Protein AF-A0A356KH97-F1 (afdb_monomer_lite)

Sequence (416 aa):
MRRLSGAAGLACAGLIVLTWSGQTKVGAEEAETPGRYVGQSECAKCHEQGMAGRGKDQLPGLKESATWAKDDQHNFAYKRLDDEDPPEDKPRWASEVTSEEIFDALEGAEADMASESIRCLSCHGVVVHDFGTPKWFKKGDNRVVFANEKHQQGYEASEGVSCDGCHGPASGWLKAHEKEEWTTQQWLARGGAKDPAKASQKLYEDLGLYYSKDLVLWAEQCVRCHLRIDSGLLAAAHPDLEAFELWDQNTRVPPHWRDYSKAADKPELPAGGALHPARVWLVGQSTALQASLEEVDKRAKAEAEDYIESAVERAVAHWTVLRHGLKLVAPEAHGKLEKAMAALGEAEDMKGKGKAAAAGAAALPRSLHYALVGAKLDAAGVKKILAALEGDAEAKKKGQRARLRELSLVALKRVK

Structure (mmCIF, N/CA/C/O backbone):
data_AF-A0A356KH97-F1
#
_entry.id   AF-A0A356KH97-F1
#
loop_
_atom_site.group_PDB
_atom_site.id
_atom_site.type_symbol
_atom_site.label_atom_id
_atom_site.label_alt_id
_atom_site.label_comp_id
_atom_site.label_asym_id
_atom_site.label_entity_id
_atom_site.label_seq_id
_atom_site.pdbx_PDB_ins_code
_atom_site.Cartn_x
_atom_site.Cartn_y
_atom_site.Cartn_z
_atom_site.occupancy
_atom_site.B_iso_or_equiv
_atom_site.auth_seq_id
_atom_site.auth_comp_id
_atom_site.auth_asym_id
_atom_site.auth_atom_id
_atom_site.pdbx_PDB_model_num
ATOM 1 N N . MET A 1 1 ? -69.370 -59.266 -33.807 1.00 43.47 1 MET A N 1
ATOM 2 C CA . MET A 1 1 ? -68.071 -59.884 -33.447 1.00 43.47 1 MET A CA 1
ATOM 3 C C . MET A 1 1 ? -66.944 -59.015 -33.987 1.00 43.47 1 MET A C 1
ATOM 5 O O . MET A 1 1 ? -66.977 -58.757 -35.182 1.00 43.47 1 MET A O 1
ATOM 9 N N . ARG A 1 2 ? -66.013 -58.583 -33.117 1.00 31.16 2 ARG A N 1
ATOM 10 C CA . ARG A 1 2 ? -64.686 -57.931 -33.331 1.00 31.16 2 ARG A CA 1
ATOM 11 C C . ARG A 1 2 ? -64.510 -56.867 -32.234 1.00 31.16 2 ARG A C 1
ATOM 13 O O . ARG A 1 2 ? -65.120 -55.813 -32.304 1.00 31.16 2 ARG A O 1
ATOM 20 N N . ARG A 1 3 ? -64.082 -57.298 -31.042 1.00 30.25 3 ARG A N 1
ATOM 21 C CA . ARG A 1 3 ? -62.712 -57.183 -30.489 1.00 30.25 3 ARG A CA 1
ATOM 22 C C . ARG A 1 3 ? -62.211 -55.733 -30.433 1.00 30.25 3 ARG A C 1
ATOM 24 O O . ARG A 1 3 ? -61.725 -55.200 -31.420 1.00 30.25 3 ARG A O 1
ATOM 31 N N . LEU A 1 4 ? -62.348 -55.172 -29.231 1.00 31.12 4 LEU A N 1
ATOM 32 C CA . LEU A 1 4 ? -61.638 -54.010 -28.707 1.00 31.12 4 LEU A CA 1
ATOM 33 C C . LEU A 1 4 ? -60.147 -54.352 -28.566 1.00 31.12 4 LEU A C 1
ATOM 35 O O . LEU A 1 4 ? -59.810 -55.389 -27.993 1.00 31.12 4 LEU A O 1
ATOM 39 N N . SER A 1 5 ? -59.281 -53.468 -29.050 1.00 33.94 5 SER A N 1
ATOM 40 C CA . SER A 1 5 ? -57.846 -53.456 -28.763 1.00 33.94 5 SER A CA 1
ATOM 41 C C . SER A 1 5 ? -57.545 -52.166 -28.011 1.00 33.94 5 SER A C 1
ATOM 43 O O . SER A 1 5 ? -57.746 -51.078 -28.544 1.00 33.94 5 SER A O 1
ATOM 45 N N . GLY A 1 6 ? -57.133 -52.303 -26.751 1.00 29.44 6 GLY A N 1
ATOM 46 C CA . GLY A 1 6 ? -56.666 -51.202 -25.920 1.00 29.44 6 GLY A CA 1
ATOM 47 C C . GLY A 1 6 ? -55.189 -50.901 -26.163 1.00 29.44 6 GLY A C 1
ATOM 48 O O . GLY A 1 6 ? -54.404 -51.800 -26.456 1.00 29.44 6 GLY A O 1
ATOM 49 N N . ALA A 1 7 ? -54.821 -49.637 -25.983 1.00 31.77 7 ALA A N 1
ATOM 50 C CA . ALA A 1 7 ? -53.459 -49.214 -25.700 1.00 31.77 7 ALA A CA 1
ATOM 51 C C . ALA A 1 7 ? -53.542 -48.115 -24.634 1.00 31.77 7 ALA A C 1
ATOM 53 O O . ALA A 1 7 ? -54.087 -47.039 -24.872 1.00 31.77 7 ALA A O 1
ATOM 54 N N . ALA A 1 8 ? -53.075 -48.447 -23.432 1.00 32.34 8 ALA A N 1
ATOM 55 C CA . ALA A 1 8 ? -52.932 -47.533 -22.313 1.00 32.34 8 ALA A CA 1
ATOM 56 C C . ALA A 1 8 ? -51.673 -46.680 -22.526 1.00 32.34 8 ALA A C 1
ATOM 58 O O . ALA A 1 8 ? -50.586 -47.219 -22.729 1.00 32.34 8 ALA A O 1
ATOM 59 N N . GLY A 1 9 ? -51.825 -45.356 -22.487 1.00 29.75 9 GLY A N 1
ATOM 60 C CA . GLY A 1 9 ? -50.706 -44.420 -22.462 1.00 29.75 9 GLY A CA 1
ATOM 61 C C . GLY A 1 9 ? -50.118 -44.338 -21.056 1.00 29.75 9 GLY A C 1
ATOM 62 O O . GLY A 1 9 ? -50.782 -43.867 -20.135 1.00 29.75 9 GLY A O 1
ATOM 63 N N . LEU A 1 10 ? -48.875 -44.794 -20.895 1.00 31.77 10 LEU A N 1
ATOM 64 C CA . LEU A 1 10 ? -48.035 -44.466 -19.746 1.00 31.77 10 LEU A CA 1
ATOM 65 C C . LEU A 1 10 ? -47.507 -43.037 -19.921 1.00 31.77 10 LEU A C 1
ATOM 67 O O . LEU A 1 10 ? -46.729 -42.764 -20.832 1.00 31.77 10 LEU A O 1
ATOM 71 N N . ALA A 1 11 ? -47.923 -42.131 -19.039 1.00 32.22 11 ALA A N 1
ATOM 72 C CA . ALA A 1 11 ? -47.289 -40.831 -18.872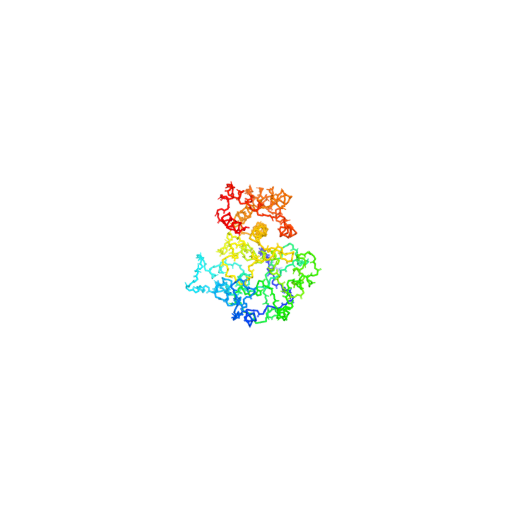 1.00 32.22 11 ALA A CA 1
ATOM 73 C C . ALA A 1 11 ? -46.028 -41.010 -18.011 1.00 32.22 11 ALA A C 1
ATOM 75 O O . ALA A 1 11 ? -46.118 -41.283 -16.814 1.00 32.22 11 ALA A O 1
ATOM 76 N N . CYS A 1 12 ? -44.847 -40.886 -18.620 1.00 29.70 12 CYS A N 1
ATOM 77 C CA . CYS A 1 12 ? -43.589 -40.781 -17.888 1.00 29.70 12 CYS A CA 1
ATOM 78 C C . CYS A 1 12 ? -43.540 -39.430 -17.163 1.00 29.70 12 CYS A C 1
ATOM 80 O O . CYS A 1 12 ? -43.516 -38.376 -17.796 1.00 29.70 12 CYS A O 1
ATOM 82 N N . ALA A 1 13 ? -43.513 -39.473 -15.832 1.00 31.39 13 ALA A N 1
ATOM 83 C CA . ALA A 1 13 ? -43.163 -38.334 -15.000 1.00 31.39 13 ALA A CA 1
ATOM 84 C C . ALA A 1 13 ? -41.694 -37.964 -15.260 1.00 31.39 13 ALA A C 1
ATOM 86 O O . ALA A 1 13 ? -40.785 -38.728 -14.933 1.00 31.39 13 ALA A O 1
ATOM 87 N N . GLY A 1 14 ? -41.465 -36.810 -15.885 1.00 28.14 14 GLY A N 1
ATOM 88 C CA . GLY A 1 14 ? -40.135 -36.228 -16.012 1.00 28.14 14 GLY A CA 1
ATOM 89 C C . GLY A 1 14 ? -39.673 -35.699 -14.658 1.00 28.14 14 GLY A C 1
ATOM 90 O O . GLY A 1 14 ? -40.268 -34.766 -14.123 1.00 28.14 14 GLY A O 1
ATOM 91 N N . LEU A 1 15 ? -38.613 -36.295 -14.109 1.00 29.12 15 LEU A N 1
ATOM 92 C CA . LEU A 1 15 ? -37.816 -35.688 -13.049 1.00 29.12 15 LEU A CA 1
ATOM 93 C C . LEU A 1 15 ? -37.225 -34.378 -13.585 1.00 29.12 15 LEU A C 1
ATOM 95 O O . LEU A 1 15 ? -36.334 -34.389 -14.432 1.00 29.12 15 LEU A O 1
ATOM 99 N N . ILE A 1 16 ? -37.725 -33.248 -13.090 1.00 29.83 16 ILE A N 1
ATOM 100 C CA . ILE A 1 16 ? -37.064 -31.954 -13.250 1.00 29.83 16 ILE A CA 1
ATOM 101 C C . ILE A 1 16 ? -35.887 -31.957 -12.275 1.00 29.83 16 ILE A C 1
ATOM 103 O O . ILE A 1 16 ? -36.055 -31.732 -11.078 1.00 29.83 16 ILE A O 1
ATOM 107 N N . VAL A 1 17 ? -34.693 -32.246 -12.787 1.00 28.78 17 VAL A N 1
ATOM 108 C CA . VAL A 1 17 ? -33.447 -31.933 -12.088 1.00 28.78 17 VAL A CA 1
ATOM 109 C C . VAL A 1 17 ? -33.291 -30.416 -12.159 1.00 28.78 17 VAL A C 1
ATOM 111 O O . VAL A 1 17 ? -32.899 -29.864 -13.183 1.00 28.78 17 VAL A O 1
ATOM 114 N N . LEU A 1 18 ? -33.669 -29.730 -11.083 1.00 27.50 18 LEU A N 1
ATOM 115 C CA . LEU A 1 18 ? -33.314 -28.332 -10.855 1.00 27.50 18 LEU A CA 1
ATOM 116 C C . LEU A 1 18 ? -31.803 -28.275 -10.605 1.00 27.50 18 LEU A C 1
ATOM 118 O O . LEU A 1 18 ? -31.346 -28.375 -9.470 1.00 27.50 18 LEU A O 1
ATOM 122 N N . THR A 1 19 ? -31.015 -28.152 -11.672 1.00 26.88 19 THR A N 1
ATOM 123 C CA . THR A 1 19 ? -29.607 -27.771 -11.557 1.00 26.88 19 THR A CA 1
ATOM 124 C C . THR A 1 19 ? -29.552 -26.310 -11.129 1.00 26.88 19 THR A C 1
ATOM 126 O O . THR A 1 19 ? -29.811 -25.401 -11.919 1.00 26.88 19 THR A O 1
ATOM 129 N N . TRP A 1 20 ? -29.259 -26.092 -9.852 1.00 28.86 20 TRP A N 1
ATOM 130 C CA . TRP A 1 20 ? -28.983 -24.783 -9.279 1.00 28.86 20 TRP A CA 1
ATOM 131 C C . TRP A 1 20 ? -27.583 -24.342 -9.730 1.00 28.86 20 TRP A C 1
ATOM 133 O O . TRP A 1 20 ? -26.592 -24.573 -9.051 1.00 28.86 20 TRP A O 1
ATOM 143 N N . SER A 1 21 ? -27.478 -23.763 -10.927 1.00 29.78 21 SER A N 1
ATOM 144 C CA . SER A 1 21 ? -26.236 -23.159 -11.426 1.00 29.78 21 SER A CA 1
ATOM 145 C C . SER A 1 21 ? -26.161 -21.700 -10.968 1.00 29.78 21 SER A C 1
ATOM 147 O O . SER A 1 21 ? -26.374 -20.773 -11.750 1.00 29.78 21 SER A O 1
ATOM 149 N N . GLY A 1 22 ? -25.938 -21.507 -9.669 1.00 27.22 22 GLY A N 1
ATOM 150 C CA . GLY A 1 22 ? -25.768 -20.201 -9.029 1.00 27.22 22 GLY A CA 1
ATOM 151 C C . GLY A 1 22 ? -24.324 -19.696 -8.991 1.00 27.22 22 GLY A C 1
ATOM 152 O O . GLY A 1 22 ? -24.037 -18.796 -8.213 1.00 27.22 22 GLY A O 1
ATOM 153 N N . GLN A 1 23 ? -23.407 -20.249 -9.790 1.00 29.50 23 GLN A N 1
ATOM 154 C CA . GLN A 1 23 ? -22.040 -19.736 -9.891 1.00 29.50 23 GLN A CA 1
ATOM 155 C C . GLN A 1 23 ? -21.985 -18.600 -10.916 1.00 29.50 23 GLN A C 1
ATOM 157 O O . GLN A 1 23 ? -22.213 -18.794 -12.113 1.00 29.50 23 GLN A O 1
ATOM 162 N N . THR A 1 24 ? -21.667 -17.392 -10.452 1.00 28.78 24 THR A N 1
ATOM 163 C CA . THR A 1 24 ? -21.213 -16.311 -11.325 1.00 28.78 24 THR A CA 1
ATOM 164 C C . THR A 1 24 ? -19.923 -16.763 -11.998 1.00 28.78 24 THR A C 1
ATOM 166 O O . THR A 1 24 ? -18.876 -16.794 -11.356 1.00 28.78 24 THR A O 1
ATOM 169 N N . LYS A 1 25 ? -19.993 -17.120 -13.285 1.00 29.34 25 LYS A N 1
ATOM 170 C CA . LYS A 1 25 ? -18.803 -17.225 -14.133 1.00 29.34 25 LYS A CA 1
ATOM 171 C C . LYS A 1 25 ? -18.040 -15.911 -14.010 1.00 29.34 25 LYS A C 1
ATOM 173 O O . LYS A 1 25 ? -18.570 -14.864 -14.388 1.00 29.34 25 LYS A O 1
ATOM 178 N N . VAL A 1 26 ? -16.825 -15.960 -13.476 1.00 34.84 26 VAL A N 1
ATOM 179 C CA . VAL A 1 26 ? -15.879 -14.852 -13.592 1.00 34.84 26 VAL A CA 1
ATOM 180 C C . VAL A 1 26 ? -15.454 -14.849 -15.056 1.00 34.84 26 VAL A C 1
ATOM 182 O O . VAL A 1 26 ? -14.540 -15.556 -15.453 1.00 34.84 26 VAL A O 1
ATOM 185 N N . GLY A 1 27 ? -16.213 -14.158 -15.906 1.00 31.19 27 GLY A N 1
ATOM 186 C CA . GLY A 1 27 ? -15.829 -13.989 -17.300 1.00 31.19 27 GLY A CA 1
ATOM 187 C C . GLY A 1 27 ? -14.556 -13.155 -17.350 1.00 31.19 27 GLY A C 1
ATOM 188 O O . GLY A 1 27 ? -14.579 -11.998 -16.936 1.00 31.19 27 GLY A O 1
ATOM 189 N N . ALA A 1 28 ? -13.463 -13.734 -17.844 1.00 37.97 28 ALA A N 1
ATOM 190 C CA . ALA A 1 28 ? -12.251 -13.007 -18.195 1.00 37.97 28 ALA A CA 1
ATOM 191 C C . ALA A 1 28 ? -12.544 -12.080 -19.392 1.00 37.97 28 ALA A C 1
ATOM 193 O O . ALA A 1 28 ? -12.312 -12.427 -20.546 1.00 37.97 28 ALA A O 1
ATOM 194 N N . GLU A 1 29 ? -13.144 -10.918 -19.138 1.00 40.47 29 GLU A N 1
ATOM 195 C CA . GLU A 1 29 ? -13.250 -9.850 -20.133 1.00 40.47 29 GLU A CA 1
ATOM 196 C C . GLU A 1 29 ? -11.898 -9.110 -20.183 1.00 40.47 29 GLU A C 1
ATOM 198 O O . GLU A 1 29 ? -11.382 -8.705 -19.139 1.00 40.47 29 GLU A O 1
ATOM 203 N N . GLU A 1 30 ? -11.298 -8.980 -21.376 1.00 46.91 30 GLU A N 1
ATOM 204 C CA . GLU A 1 30 ? -9.981 -8.351 -21.592 1.00 46.91 30 GLU A CA 1
ATOM 205 C C . GLU A 1 30 ? -9.977 -6.911 -21.021 1.00 46.91 30 GLU A C 1
ATOM 207 O O . GLU A 1 30 ? -10.736 -6.065 -21.491 1.00 46.91 30 GLU A O 1
ATOM 212 N N . ALA A 1 31 ? -9.143 -6.599 -20.018 1.00 49.16 31 ALA A N 1
ATOM 213 C CA . ALA A 1 31 ? -8.906 -5.201 -19.631 1.00 49.16 31 ALA A CA 1
ATOM 214 C C . ALA A 1 31 ? -7.985 -4.528 -20.651 1.00 49.16 31 ALA A C 1
ATOM 216 O O . ALA A 1 31 ? -6.974 -5.098 -21.063 1.00 49.16 31 ALA A O 1
ATOM 217 N N . GLU A 1 32 ? -8.329 -3.300 -21.029 1.00 58.59 32 GLU A N 1
ATOM 218 C CA . GLU A 1 32 ? -7.488 -2.441 -21.858 1.00 58.59 32 GLU A CA 1
ATOM 219 C C . GLU A 1 32 ? -6.515 -1.670 -20.958 1.00 58.59 32 GLU A C 1
ATOM 221 O O . GLU A 1 32 ? -6.939 -0.846 -20.146 1.00 58.59 32 GLU A O 1
ATOM 226 N N . THR A 1 33 ? -5.208 -1.904 -21.103 1.00 66.56 33 THR A N 1
ATOM 227 C CA . THR A 1 33 ? -4.189 -1.044 -20.483 1.00 66.56 33 THR A CA 1
ATOM 228 C C . THR A 1 33 ? -3.664 0.001 -21.465 1.00 66.56 33 THR A C 1
ATOM 230 O O . THR A 1 33 ? -3.476 -0.308 -22.643 1.00 66.56 33 THR A O 1
ATOM 233 N N . PRO A 1 34 ? -3.313 1.220 -21.005 1.00 75.06 34 PRO A N 1
ATOM 234 C CA . PRO A 1 34 ? -2.728 2.258 -21.867 1.00 75.06 34 PRO A CA 1
ATOM 235 C C . PRO A 1 34 ? -1.355 1.908 -22.472 1.00 75.06 34 PRO A C 1
ATOM 237 O O . PRO A 1 34 ? -0.847 2.624 -23.335 1.00 75.06 34 PRO A O 1
ATOM 240 N N . GLY A 1 35 ? -0.736 0.812 -22.028 1.00 79.31 35 GLY A N 1
ATOM 241 C CA . GLY A 1 35 ? 0.545 0.319 -22.521 1.00 79.31 35 GLY A CA 1
ATOM 242 C C . GLY A 1 35 ? 0.714 -1.183 -22.303 1.00 79.31 35 GLY A C 1
ATOM 243 O O . GLY A 1 35 ? -0.188 -1.863 -21.819 1.00 79.31 35 GLY A O 1
ATOM 244 N N . ARG A 1 36 ? 1.898 -1.686 -22.644 1.00 83.31 36 ARG A N 1
ATOM 245 C CA . ARG A 1 36 ? 2.339 -3.069 -22.461 1.00 83.31 36 ARG A CA 1
ATOM 246 C C . ARG A 1 36 ? 3.349 -3.180 -21.330 1.00 83.31 36 ARG A C 1
ATOM 248 O O . ARG A 1 36 ? 4.149 -2.269 -21.107 1.00 83.31 36 ARG A O 1
ATOM 255 N N . TYR A 1 37 ? 3.318 -4.330 -20.681 1.00 84.25 37 TYR A N 1
ATOM 256 C CA . TYR A 1 37 ? 4.295 -4.770 -19.702 1.00 84.25 37 TYR A CA 1
ATOM 257 C C . TYR A 1 37 ? 5.501 -5.331 -20.449 1.00 84.25 37 TYR A C 1
ATOM 259 O O . TYR A 1 37 ? 5.357 -6.218 -21.293 1.00 84.25 37 TYR A O 1
ATOM 267 N N . VAL A 1 38 ? 6.671 -4.764 -20.189 1.00 85.50 38 VAL A N 1
ATOM 268 C CA . VAL A 1 38 ? 7.915 -5.056 -20.909 1.00 85.50 38 VAL A CA 1
ATOM 269 C C . VAL A 1 38 ? 8.847 -5.981 -20.126 1.00 85.50 38 VAL A C 1
ATOM 271 O O . VAL A 1 38 ? 9.800 -6.509 -20.690 1.00 85.50 38 VAL A O 1
ATOM 274 N N . GLY A 1 39 ? 8.561 -6.182 -18.837 1.00 84.62 39 GLY A N 1
ATOM 275 C CA . GLY A 1 39 ? 9.319 -7.077 -17.970 1.00 84.62 39 GLY A CA 1
ATOM 276 C C . GLY A 1 39 ? 10.607 -6.467 -17.415 1.00 84.62 39 GLY A C 1
ATOM 277 O O . GLY A 1 39 ? 11.038 -5.365 -17.766 1.00 84.62 39 GLY A O 1
ATOM 278 N N . GLN A 1 40 ? 11.235 -7.214 -16.512 1.00 87.44 40 GLN A N 1
ATOM 279 C CA . GLN A 1 40 ? 12.421 -6.791 -15.773 1.00 87.44 40 GLN A CA 1
ATOM 280 C C . GLN A 1 40 ? 13.623 -6.531 -16.684 1.00 87.44 40 GLN A C 1
ATOM 282 O O . GLN A 1 40 ? 14.435 -5.637 -16.418 1.00 87.44 40 GLN A O 1
ATOM 287 N N . SER A 1 41 ? 13.764 -7.336 -17.738 1.00 88.81 41 SER A N 1
ATOM 288 C CA . SER A 1 41 ? 14.929 -7.318 -18.624 1.00 88.81 41 SER A CA 1
ATOM 289 C C . SER A 1 41 ? 15.158 -5.951 -19.281 1.00 88.81 41 SER A C 1
ATOM 291 O O . SER A 1 41 ? 16.299 -5.494 -19.379 1.00 88.81 41 SER A O 1
ATOM 293 N N . GLU A 1 42 ? 14.091 -5.240 -19.652 1.00 90.06 42 GLU A N 1
ATOM 294 C CA . GLU A 1 42 ? 14.180 -3.890 -20.215 1.00 90.06 42 GLU A CA 1
ATOM 295 C C . GLU A 1 42 ? 14.646 -2.864 -19.176 1.00 90.06 42 GLU A C 1
ATOM 297 O O . GLU A 1 42 ? 15.486 -2.014 -19.476 1.00 90.06 42 GLU A O 1
ATOM 302 N N . CYS A 1 43 ? 14.178 -2.972 -17.930 1.00 90.12 43 CYS A N 1
ATOM 303 C CA . CYS A 1 43 ? 14.626 -2.109 -16.839 1.00 90.12 43 CYS A CA 1
ATOM 304 C C . CYS A 1 43 ? 16.107 -2.356 -16.504 1.00 90.12 43 CYS A C 1
ATOM 306 O O . CYS A 1 43 ? 16.866 -1.410 -16.264 1.00 90.12 43 CYS A O 1
ATOM 308 N N . ALA A 1 44 ? 16.540 -3.622 -16.519 1.00 90.75 44 ALA A N 1
ATOM 309 C CA . ALA A 1 44 ? 17.905 -4.036 -16.197 1.00 90.75 44 ALA A CA 1
ATOM 310 C C . ALA A 1 44 ? 18.960 -3.388 -17.108 1.00 90.75 44 ALA A C 1
ATOM 312 O O . ALA A 1 44 ? 20.027 -3.017 -16.616 1.00 90.75 44 ALA A O 1
ATOM 313 N N . LYS A 1 45 ? 18.631 -3.121 -18.383 1.00 90.25 45 LYS A N 1
ATOM 314 C CA . LYS A 1 45 ? 19.526 -2.444 -19.346 1.00 90.25 45 LYS A CA 1
ATOM 315 C C . LYS A 1 45 ? 20.125 -1.142 -18.811 1.00 90.25 45 LYS A C 1
ATOM 317 O O . LYS A 1 45 ? 21.255 -0.806 -19.159 1.00 90.25 45 LYS A O 1
ATOM 322 N N . CYS A 1 46 ? 19.388 -0.416 -17.967 1.00 87.31 46 CYS A N 1
ATOM 323 C CA . CYS A 1 46 ? 19.861 0.820 -17.340 1.00 87.31 46 CYS A CA 1
ATOM 324 C C . CYS A 1 46 ? 19.992 0.732 -15.814 1.00 87.31 46 CYS A C 1
ATOM 326 O O . CYS A 1 46 ? 20.749 1.511 -15.244 1.00 87.31 46 CYS A O 1
ATOM 328 N N . HIS A 1 47 ? 19.274 -0.180 -15.151 1.00 88.81 47 HIS A N 1
ATOM 329 C CA . HIS A 1 47 ? 19.155 -0.230 -13.690 1.00 88.81 47 HIS A CA 1
ATOM 330 C C . HIS A 1 47 ? 19.893 -1.408 -13.024 1.00 88.81 47 HIS A C 1
ATOM 332 O O . HIS A 1 47 ? 19.622 -1.711 -11.860 1.00 88.81 47 HIS A O 1
ATOM 338 N N . GLU A 1 48 ? 20.804 -2.091 -13.720 1.00 88.31 48 GLU A N 1
ATOM 339 C CA . GLU A 1 48 ? 21.569 -3.220 -13.167 1.00 88.31 48 GLU A CA 1
ATOM 340 C C . GLU A 1 48 ? 22.955 -2.828 -12.620 1.00 88.31 48 GLU A C 1
ATOM 342 O O . GLU A 1 48 ? 23.267 -3.101 -11.461 1.00 88.31 48 GLU A O 1
ATOM 347 N N . GLN A 1 49 ? 23.794 -2.178 -13.432 1.00 80.94 49 GLN A N 1
ATOM 348 C CA . GLN A 1 49 ? 25.231 -2.012 -13.143 1.00 80.94 49 GLN A CA 1
ATOM 349 C C . GLN A 1 49 ? 25.551 -0.882 -12.153 1.00 80.94 49 GLN A C 1
ATOM 351 O O . GLN A 1 49 ? 26.624 -0.851 -11.548 1.00 80.94 49 GLN A O 1
ATOM 356 N N . GLY A 1 50 ? 24.614 0.042 -11.963 1.00 73.38 50 GLY A N 1
ATOM 357 C CA . GLY A 1 50 ? 24.790 1.233 -11.152 1.00 73.38 50 GLY A CA 1
ATOM 358 C C . GLY A 1 50 ? 25.658 2.323 -11.786 1.00 73.38 50 GLY A C 1
ATOM 359 O O . GLY A 1 50 ? 26.467 2.083 -12.678 1.00 73.38 50 GLY A O 1
ATOM 360 N N . MET A 1 51 ? 25.520 3.560 -11.301 1.00 66.50 51 MET A N 1
ATOM 361 C CA . MET A 1 51 ? 26.460 4.638 -11.627 1.00 66.50 51 MET A CA 1
ATOM 362 C C . MET A 1 51 ? 27.676 4.577 -10.699 1.00 66.50 51 MET A C 1
ATOM 364 O O . MET A 1 51 ? 27.541 4.678 -9.475 1.00 66.50 51 MET A O 1
ATOM 368 N N . ALA A 1 52 ? 28.875 4.485 -11.278 1.00 62.12 52 ALA A N 1
ATOM 369 C CA . ALA A 1 52 ? 30.123 4.564 -10.525 1.00 62.12 52 ALA A CA 1
ATOM 370 C C . ALA A 1 52 ? 30.197 5.872 -9.707 1.00 62.12 52 ALA A C 1
ATOM 372 O O . ALA A 1 52 ? 29.922 6.958 -10.215 1.00 62.12 52 ALA A O 1
ATOM 373 N N . GLY A 1 53 ? 30.573 5.766 -8.429 1.00 59.91 53 GLY A N 1
ATOM 374 C CA . GLY A 1 53 ? 30.807 6.920 -7.551 1.00 59.91 53 GLY A CA 1
ATOM 375 C C . GLY A 1 53 ? 29.584 7.487 -6.817 1.00 59.91 53 GLY A C 1
ATOM 376 O O . GLY A 1 53 ? 29.745 8.465 -6.090 1.00 59.91 53 GLY A O 1
ATOM 377 N N . ARG A 1 54 ? 28.385 6.895 -6.943 1.00 58.44 54 ARG A N 1
ATOM 378 C CA . ARG A 1 54 ? 27.205 7.311 -6.159 1.00 58.44 54 ARG A CA 1
ATOM 379 C C . ARG A 1 54 ? 27.064 6.535 -4.846 1.00 58.44 54 ARG A C 1
ATOM 381 O O . ARG A 1 54 ? 27.104 5.305 -4.823 1.00 58.44 54 ARG A O 1
ATOM 388 N N . GLY A 1 55 ? 26.884 7.264 -3.742 1.00 55.06 55 GLY A N 1
ATOM 389 C CA . GLY A 1 55 ? 26.645 6.699 -2.407 1.00 55.06 55 GLY A CA 1
ATOM 390 C C . GLY A 1 55 ? 25.277 6.010 -2.272 1.00 55.06 55 GLY A C 1
ATOM 391 O O . GLY A 1 55 ? 24.376 6.221 -3.082 1.00 55.06 55 GLY A O 1
ATOM 392 N N . LYS A 1 56 ? 25.081 5.193 -1.221 1.00 52.06 56 LYS A N 1
ATOM 393 C CA . LYS A 1 56 ? 23.792 4.513 -0.928 1.00 52.06 56 LYS A CA 1
ATOM 394 C C . LYS A 1 56 ? 22.617 5.485 -0.716 1.00 52.06 56 LYS A C 1
ATOM 396 O O . LYS A 1 56 ? 21.464 5.089 -0.804 1.00 52.06 56 LYS A O 1
ATOM 401 N N . ASP A 1 57 ? 22.912 6.738 -0.411 1.00 53.47 57 ASP A N 1
ATOM 402 C CA . ASP A 1 57 ? 21.989 7.853 -0.216 1.00 53.47 57 ASP A CA 1
ATOM 403 C C . ASP A 1 57 ? 21.696 8.651 -1.503 1.00 53.47 57 ASP A C 1
ATOM 405 O O . ASP A 1 57 ? 20.821 9.516 -1.503 1.00 53.47 57 ASP A O 1
ATOM 409 N N . GLN A 1 58 ? 22.382 8.346 -2.609 1.00 57.41 58 GLN A N 1
ATOM 410 C CA . GLN A 1 58 ? 22.281 9.050 -3.890 1.00 57.41 58 GLN A CA 1
ATOM 411 C C . GLN A 1 58 ? 21.512 8.234 -4.939 1.00 57.41 58 GLN A C 1
ATOM 413 O O . GLN A 1 58 ? 22.006 7.969 -6.035 1.00 57.41 58 GLN A O 1
ATOM 418 N N . LEU A 1 59 ? 20.281 7.841 -4.594 1.00 55.72 59 LEU A N 1
ATOM 419 C CA . LEU A 1 59 ? 19.378 7.128 -5.501 1.00 55.72 59 LEU A CA 1
ATOM 420 C C . LEU A 1 59 ? 18.714 8.067 -6.550 1.00 55.72 59 LEU A C 1
ATOM 422 O O . LEU A 1 59 ? 18.410 9.222 -6.220 1.00 55.72 59 LEU A O 1
ATOM 426 N N . PRO A 1 60 ? 18.437 7.589 -7.785 1.00 59.81 60 PRO A N 1
ATOM 427 C CA . PRO A 1 60 ? 18.646 6.216 -8.228 1.00 59.81 60 PRO A CA 1
ATOM 428 C C . PRO A 1 60 ? 20.131 5.929 -8.431 1.00 59.81 60 PRO A C 1
ATOM 430 O O . PRO A 1 60 ? 20.880 6.713 -9.024 1.00 59.81 60 PRO A O 1
ATOM 433 N N . GLY A 1 61 ? 20.546 4.808 -7.856 1.00 65.88 61 GLY A N 1
ATOM 434 C CA . GLY A 1 61 ? 21.906 4.314 -7.968 1.00 65.88 61 GLY A CA 1
ATOM 435 C C . GLY A 1 61 ? 22.120 3.634 -9.309 1.00 65.88 61 GLY A C 1
ATOM 436 O O . GLY A 1 61 ? 23.260 3.277 -9.570 1.00 65.88 61 GLY A O 1
ATOM 437 N N . LEU A 1 62 ? 21.051 3.475 -10.111 1.00 77.31 62 LEU A N 1
ATOM 438 C CA . LEU A 1 62 ? 20.967 2.671 -11.333 1.00 77.31 62 LEU A CA 1
ATOM 439 C C . LEU A 1 62 ? 21.281 1.189 -11.095 1.00 77.31 62 LEU A C 1
ATOM 441 O O . LEU A 1 62 ? 21.828 0.510 -11.954 1.00 77.31 62 LEU A O 1
ATOM 445 N N . LYS A 1 63 ? 20.970 0.711 -9.891 1.00 85.00 63 LYS A N 1
ATOM 446 C CA . LYS A 1 63 ? 21.196 -0.666 -9.423 1.00 85.00 63 LYS A CA 1
ATOM 447 C C . LYS A 1 63 ? 19.927 -1.288 -8.839 1.00 85.00 63 LYS A C 1
ATOM 449 O O . LYS A 1 63 ? 19.992 -2.251 -8.073 1.00 85.00 63 LYS A O 1
ATOM 454 N N . GLU A 1 64 ? 18.785 -0.660 -9.105 1.00 88.06 64 GLU A N 1
ATOM 455 C CA . GLU A 1 64 ? 17.480 -1.061 -8.600 1.00 88.06 64 GLU A CA 1
ATOM 456 C C . GLU A 1 64 ? 17.151 -2.485 -9.059 1.00 88.06 64 GLU A C 1
ATOM 458 O O . GLU A 1 64 ? 16.776 -3.303 -8.226 1.00 88.06 64 GLU A O 1
ATOM 463 N N . SER A 1 65 ? 17.431 -2.815 -10.327 1.00 90.62 65 SER A N 1
ATOM 464 C CA . SER A 1 65 ? 17.237 -4.159 -10.886 1.00 90.62 65 SER A CA 1
ATOM 465 C C . SER A 1 65 ? 18.089 -5.206 -10.168 1.00 90.62 65 SER A C 1
ATOM 467 O O . SER A 1 65 ? 17.570 -6.224 -9.717 1.00 90.62 65 SER A O 1
ATOM 469 N N . ALA A 1 66 ? 19.381 -4.926 -9.970 1.00 89.00 66 ALA A N 1
ATOM 470 C CA . ALA A 1 66 ? 20.285 -5.839 -9.269 1.00 89.00 66 ALA A CA 1
ATOM 471 C C . ALA A 1 66 ? 19.890 -6.042 -7.795 1.00 89.00 66 ALA A C 1
ATOM 473 O O . ALA A 1 66 ? 20.037 -7.132 -7.247 1.00 89.00 66 ALA A O 1
ATOM 474 N N . THR A 1 67 ? 19.384 -4.988 -7.149 1.00 87.56 67 THR A N 1
ATOM 475 C CA . THR A 1 67 ? 18.911 -5.047 -5.759 1.00 87.56 67 THR A CA 1
ATOM 476 C C . THR A 1 67 ? 17.631 -5.873 -5.655 1.00 87.56 67 THR A C 1
ATOM 478 O O . THR A 1 67 ? 17.537 -6.742 -4.792 1.00 87.56 67 THR A O 1
ATOM 481 N N . TRP A 1 68 ? 16.681 -5.640 -6.563 1.00 89.88 68 TRP A N 1
ATOM 482 C CA . TRP A 1 68 ? 15.436 -6.395 -6.648 1.00 89.88 68 TRP A CA 1
ATOM 483 C C . TRP A 1 68 ? 15.697 -7.886 -6.896 1.00 89.88 68 TRP A C 1
ATOM 485 O O . TRP A 1 68 ? 15.266 -8.724 -6.108 1.00 89.88 68 TRP A O 1
ATOM 495 N N . ALA A 1 69 ? 16.506 -8.214 -7.907 1.00 88.88 69 ALA A N 1
ATOM 496 C CA . ALA A 1 69 ? 16.769 -9.598 -8.303 1.00 88.88 69 ALA A CA 1
ATOM 497 C C . ALA A 1 69 ? 17.455 -10.413 -7.194 1.00 88.88 69 ALA A C 1
ATOM 499 O O . ALA A 1 69 ? 17.258 -11.622 -7.080 1.00 88.88 69 ALA A O 1
ATOM 500 N N . LYS A 1 70 ? 18.281 -9.759 -6.371 1.00 86.19 70 LYS A N 1
ATOM 501 C CA . LYS A 1 70 ? 19.057 -10.433 -5.330 1.00 86.19 70 LYS A CA 1
ATOM 502 C C . LYS A 1 70 ? 18.329 -10.521 -3.992 1.00 86.19 70 LYS A C 1
ATOM 504 O O . LYS A 1 70 ? 18.424 -11.537 -3.303 1.00 86.19 70 LYS A O 1
ATOM 509 N N . ASP A 1 71 ? 17.695 -9.432 -3.573 1.00 83.69 71 ASP A N 1
ATOM 510 C CA . ASP A 1 71 ? 17.340 -9.226 -2.170 1.00 83.69 71 ASP A CA 1
ATOM 511 C C . ASP A 1 71 ? 15.842 -8.977 -1.943 1.00 83.69 71 ASP A C 1
ATOM 513 O O . ASP A 1 71 ? 15.412 -8.981 -0.790 1.00 83.69 71 ASP A O 1
ATOM 517 N N . ASP A 1 72 ? 15.044 -8.762 -2.993 1.00 87.62 72 ASP A N 1
ATOM 518 C CA . ASP A 1 72 ? 13.623 -8.440 -2.856 1.00 87.62 72 ASP A CA 1
ATOM 519 C C . ASP A 1 72 ? 12.738 -9.689 -2.944 1.00 87.62 72 ASP A C 1
ATOM 521 O O . ASP A 1 72 ? 12.830 -10.480 -3.881 1.00 87.62 72 ASP A O 1
ATOM 525 N N . GLN A 1 73 ? 11.847 -9.855 -1.964 1.00 87.25 73 GLN A N 1
ATOM 526 C CA . GLN A 1 73 ? 10.909 -10.977 -1.895 1.00 87.25 73 GLN A CA 1
ATOM 527 C C . GLN A 1 73 ? 9.933 -11.008 -3.075 1.00 87.25 73 GLN A C 1
ATOM 529 O O . GLN A 1 73 ? 9.479 -12.083 -3.457 1.00 87.25 73 GLN A O 1
ATOM 534 N N . HIS A 1 74 ? 9.662 -9.857 -3.689 1.00 90.44 74 HIS A N 1
ATOM 535 C CA . HIS A 1 74 ? 8.801 -9.741 -4.861 1.00 90.44 74 HIS A CA 1
ATOM 536 C C . HIS A 1 74 ? 9.342 -10.511 -6.078 1.00 90.44 74 HIS A C 1
ATOM 538 O O . HIS A 1 74 ? 8.554 -11.123 -6.797 1.00 90.44 74 HIS A O 1
ATOM 544 N N . ASN A 1 75 ? 10.665 -10.579 -6.266 1.00 88.69 75 ASN A N 1
ATOM 545 C CA . ASN A 1 75 ? 11.290 -11.407 -7.309 1.00 88.69 75 ASN A CA 1
ATOM 546 C C . ASN A 1 75 ? 11.047 -12.912 -7.084 1.00 88.69 75 ASN A C 1
ATOM 548 O O . ASN A 1 75 ? 10.914 -13.688 -8.023 1.00 88.69 75 ASN A O 1
ATOM 552 N N . PHE A 1 76 ? 10.960 -13.340 -5.823 1.00 87.56 76 PHE A N 1
ATOM 553 C CA . PHE A 1 76 ? 10.748 -14.745 -5.461 1.00 87.56 76 PHE A CA 1
ATOM 554 C C . PHE A 1 76 ? 9.265 -15.126 -5.364 1.00 87.56 76 PHE A C 1
ATOM 556 O O . PHE A 1 76 ? 8.952 -16.266 -5.027 1.00 87.56 76 PHE A O 1
ATOM 563 N N . ALA A 1 77 ? 8.347 -14.194 -5.643 1.00 88.69 77 ALA A N 1
ATOM 564 C CA . ALA A 1 77 ? 6.919 -14.424 -5.475 1.00 88.69 77 ALA A CA 1
ATOM 565 C C . ALA A 1 77 ? 6.410 -15.549 -6.389 1.00 88.69 77 ALA A C 1
ATOM 567 O O . ALA A 1 77 ? 5.725 -16.441 -5.900 1.00 88.69 77 ALA A O 1
ATOM 568 N N . TYR A 1 78 ? 6.804 -15.574 -7.666 1.00 88.50 78 TYR A N 1
ATOM 569 C CA . TYR A 1 78 ? 6.396 -16.639 -8.590 1.00 88.50 78 TYR A CA 1
ATOM 570 C C . TYR A 1 78 ? 6.939 -18.000 -8.159 1.00 88.50 78 TYR A C 1
ATOM 572 O O . TYR A 1 78 ? 6.195 -18.966 -8.114 1.00 88.50 78 TYR A O 1
ATOM 580 N N . LYS A 1 79 ? 8.209 -18.063 -7.742 1.00 87.56 79 LYS A N 1
ATOM 581 C CA . LYS A 1 79 ? 8.862 -19.310 -7.304 1.00 87.56 79 LYS A CA 1
ATOM 582 C C . LYS A 1 79 ? 8.148 -19.994 -6.143 1.00 87.56 79 LYS A C 1
ATOM 584 O O . LYS A 1 79 ? 8.218 -21.207 -5.994 1.00 87.56 79 LYS A O 1
ATOM 589 N N . ARG A 1 80 ? 7.413 -19.221 -5.337 1.00 86.25 80 ARG A N 1
ATOM 590 C CA . ARG A 1 80 ? 6.553 -19.769 -4.285 1.00 86.25 80 ARG A CA 1
ATOM 591 C C . ARG A 1 80 ? 5.442 -20.671 -4.836 1.00 86.25 80 ARG A C 1
ATOM 593 O O . ARG A 1 80 ? 5.018 -21.550 -4.096 1.00 86.25 80 ARG A O 1
ATOM 600 N N . LEU A 1 81 ? 4.985 -20.439 -6.070 1.00 87.62 81 LEU A N 1
ATOM 601 C CA . LEU A 1 81 ? 3.947 -21.217 -6.759 1.00 87.62 81 LEU A CA 1
ATOM 602 C C . LEU A 1 81 ? 4.455 -22.518 -7.390 1.00 87.62 81 LEU A C 1
ATOM 604 O O . LEU A 1 81 ? 3.644 -23.362 -7.742 1.00 87.62 81 LEU A O 1
ATOM 608 N N . ASP A 1 82 ? 5.770 -22.665 -7.539 1.00 83.19 82 ASP A N 1
ATOM 609 C CA . ASP A 1 82 ? 6.405 -23.921 -7.957 1.00 83.19 82 ASP A CA 1
ATOM 610 C C . ASP A 1 82 ? 7.032 -24.647 -6.749 1.00 83.19 82 ASP A C 1
ATOM 612 O O . ASP A 1 82 ? 7.826 -25.573 -6.905 1.00 83.19 82 ASP A O 1
ATOM 616 N N . ASP A 1 83 ? 6.721 -24.178 -5.530 1.00 74.19 83 ASP A N 1
ATOM 617 C CA . ASP A 1 83 ? 7.279 -24.652 -4.259 1.00 74.19 83 ASP A CA 1
ATOM 618 C C . ASP A 1 83 ? 8.833 -24.705 -4.242 1.00 74.19 83 ASP A C 1
ATOM 620 O O . ASP A 1 83 ? 9.452 -25.456 -3.484 1.00 74.19 83 ASP A O 1
ATOM 624 N N . GLU A 1 84 ? 9.489 -23.847 -5.037 1.00 75.75 84 GLU A N 1
ATOM 625 C CA . GLU A 1 84 ? 10.951 -23.746 -5.140 1.00 75.75 84 GLU A CA 1
ATOM 626 C C . GLU A 1 84 ? 11.564 -22.933 -3.993 1.00 75.75 84 GLU A C 1
ATOM 628 O O . GLU A 1 84 ? 11.635 -21.703 -4.082 1.00 75.75 84 GLU A O 1
ATOM 633 N N . ASP A 1 85 ? 12.054 -23.606 -2.945 1.00 67.44 85 ASP A N 1
ATOM 634 C CA . ASP A 1 85 ? 12.699 -22.973 -1.781 1.00 67.44 85 ASP A CA 1
ATOM 635 C C . ASP A 1 85 ? 13.574 -21.759 -2.181 1.00 67.44 85 ASP A C 1
ATOM 637 O O . ASP A 1 85 ? 14.411 -21.854 -3.093 1.00 67.44 85 ASP A O 1
ATOM 641 N N . PRO A 1 86 ? 13.427 -20.599 -1.507 1.00 67.44 86 PRO A N 1
ATOM 642 C CA . PRO A 1 86 ? 14.268 -19.453 -1.806 1.00 67.44 86 PRO A CA 1
ATOM 643 C C . PRO A 1 86 ? 15.734 -19.815 -1.494 1.00 67.44 86 PRO A C 1
ATOM 645 O O . PRO A 1 86 ? 15.984 -20.742 -0.718 1.00 67.44 86 PRO A O 1
ATOM 648 N N . PRO A 1 87 ? 16.723 -19.094 -2.063 1.00 70.25 87 PRO A N 1
ATOM 649 C CA . PRO A 1 87 ? 18.138 -19.373 -1.812 1.00 70.25 87 PRO A CA 1
ATOM 650 C C . PRO A 1 87 ? 18.443 -19.540 -0.313 1.00 70.25 87 PRO A C 1
ATOM 652 O O . PRO A 1 87 ? 17.849 -18.843 0.506 1.00 70.25 87 PRO A O 1
ATOM 655 N N . GLU A 1 88 ? 19.370 -20.435 0.058 1.00 68.88 88 GLU A N 1
ATOM 656 C CA . GLU A 1 88 ? 19.626 -20.820 1.465 1.00 68.88 88 GLU A CA 1
ATOM 657 C C . GLU A 1 88 ? 19.926 -19.640 2.411 1.00 68.88 88 GLU A C 1
ATOM 659 O O . GLU A 1 88 ? 19.719 -19.744 3.621 1.00 68.88 88 GLU A O 1
ATOM 664 N N . ASP A 1 89 ? 20.416 -18.514 1.881 1.00 70.75 89 ASP A N 1
ATOM 665 C CA . ASP A 1 89 ? 20.697 -17.284 2.628 1.00 70.75 89 ASP A CA 1
ATOM 666 C C . ASP A 1 89 ? 19.456 -16.404 2.869 1.00 70.75 89 ASP A C 1
ATOM 668 O O . ASP A 1 89 ? 19.550 -15.356 3.518 1.00 70.75 89 ASP A O 1
ATOM 672 N N . LYS A 1 90 ? 18.289 -16.807 2.358 1.00 66.06 90 LYS A N 1
ATOM 673 C CA . LYS A 1 90 ? 17.012 -16.111 2.505 1.00 66.06 90 LYS A CA 1
ATOM 674 C C . LYS A 1 90 ? 16.105 -16.835 3.505 1.00 66.06 90 LYS A C 1
ATOM 676 O O . LYS A 1 90 ? 16.184 -18.052 3.665 1.00 66.06 90 LYS A O 1
ATOM 681 N N . PRO A 1 91 ? 15.216 -16.105 4.202 1.00 57.19 91 PRO A N 1
ATOM 682 C CA . PRO A 1 91 ? 14.207 -16.738 5.040 1.00 57.19 91 PRO A CA 1
ATOM 683 C C . PRO A 1 91 ? 13.341 -17.675 4.193 1.00 57.19 91 PRO A C 1
ATOM 685 O O . PRO A 1 91 ? 12.727 -17.223 3.225 1.00 57.19 91 PRO A O 1
ATOM 688 N N . ARG A 1 92 ? 13.277 -18.956 4.571 1.00 63.94 92 ARG A N 1
ATOM 689 C CA . ARG A 1 92 ? 12.294 -19.886 4.006 1.00 63.94 92 ARG A CA 1
ATOM 690 C C . ARG A 1 92 ? 10.887 -19.419 4.343 1.00 63.94 92 ARG A C 1
ATOM 692 O O . ARG A 1 92 ? 10.660 -18.752 5.358 1.00 63.94 92 ARG A O 1
ATOM 699 N N . TRP A 1 93 ? 9.942 -19.770 3.487 1.00 65.88 93 TRP A N 1
ATOM 700 C CA . TRP A 1 93 ? 8.550 -19.408 3.691 1.00 65.88 93 TRP A CA 1
ATOM 701 C C . TRP A 1 93 ? 7.981 -20.178 4.879 1.00 65.88 93 TRP A C 1
ATOM 703 O O . TRP A 1 93 ? 8.154 -21.384 4.993 1.00 65.88 93 TRP A O 1
ATOM 713 N N . ALA A 1 94 ? 7.299 -19.476 5.776 1.00 59.94 94 ALA A N 1
ATOM 714 C CA . ALA A 1 94 ? 6.737 -20.062 6.990 1.00 59.94 94 ALA A CA 1
ATOM 715 C C . ALA A 1 94 ? 5.340 -20.683 6.782 1.00 59.94 94 ALA A C 1
ATOM 717 O O . ALA A 1 94 ? 4.560 -20.745 7.727 1.00 59.94 94 ALA A O 1
ATOM 718 N N . SER A 1 95 ? 4.994 -21.076 5.551 1.00 69.50 95 SER A N 1
ATOM 719 C CA . SER A 1 95 ? 3.690 -21.680 5.262 1.00 69.50 95 SER A CA 1
ATOM 720 C C . SER A 1 95 ? 3.745 -23.170 5.576 1.00 69.50 95 SER A C 1
ATOM 722 O O . SER A 1 95 ? 4.643 -23.860 5.102 1.00 69.50 95 SER A O 1
ATOM 724 N N . GLU A 1 96 ? 2.783 -23.657 6.355 1.00 75.94 96 GLU A N 1
ATOM 725 C CA . GLU A 1 96 ? 2.584 -25.091 6.602 1.00 75.94 96 GLU A CA 1
ATOM 726 C C . GLU A 1 96 ? 1.903 -25.791 5.412 1.00 75.94 96 GLU A C 1
ATOM 728 O O . GLU A 1 96 ? 1.858 -27.014 5.391 1.00 75.94 96 GLU A O 1
ATOM 733 N N . VAL A 1 97 ? 1.404 -25.015 4.439 1.00 83.38 97 VAL A N 1
ATOM 734 C CA . VAL A 1 97 ? 0.673 -25.489 3.253 1.00 83.38 97 VAL A CA 1
ATOM 735 C C . VAL A 1 97 ? 1.405 -25.066 1.976 1.00 83.38 97 VAL A C 1
ATOM 737 O O . VAL A 1 97 ? 1.868 -23.915 1.873 1.00 83.38 97 VAL A O 1
ATOM 740 N N . THR A 1 98 ? 1.540 -25.986 1.022 1.00 87.62 98 THR A N 1
ATOM 741 C CA . THR A 1 98 ? 2.161 -25.755 -0.292 1.00 87.62 98 THR A CA 1
ATOM 742 C C . THR A 1 98 ? 1.223 -25.020 -1.246 1.00 87.62 98 THR A C 1
ATOM 744 O O . THR A 1 98 ? 0.024 -24.878 -1.001 1.00 87.62 98 THR A O 1
ATOM 747 N N . SER A 1 99 ? 1.776 -24.496 -2.339 1.00 89.38 99 SER A N 1
ATOM 748 C CA . SER A 1 99 ? 0.950 -23.859 -3.368 1.00 89.38 99 SER A CA 1
ATOM 749 C C . SER A 1 99 ? 0.080 -24.867 -4.123 1.00 89.38 99 SER A C 1
ATOM 751 O O . SER A 1 99 ? -1.062 -24.546 -4.449 1.00 89.38 99 SER A O 1
ATOM 753 N N . GLU A 1 100 ? 0.587 -26.088 -4.316 1.00 88.50 100 GLU A N 1
ATOM 754 C CA . GLU A 1 100 ? -0.142 -27.231 -4.874 1.00 88.50 100 GLU A CA 1
ATOM 755 C C . GLU A 1 100 ? -1.337 -27.619 -3.993 1.00 88.50 100 GLU A C 1
ATOM 757 O O . GLU A 1 100 ? -2.456 -27.692 -4.486 1.00 88.50 100 GLU A O 1
ATOM 762 N N . GLU A 1 101 ? -1.147 -27.747 -2.675 1.00 90.94 101 GLU A N 1
ATOM 763 C CA . GLU A 1 101 ? -2.230 -28.080 -1.737 1.00 90.94 101 GLU A CA 1
ATOM 764 C C . GLU A 1 101 ? -3.342 -27.019 -1.731 1.00 90.94 101 GLU A C 1
ATOM 766 O O . GLU A 1 101 ? -4.527 -27.357 -1.696 1.00 90.94 101 GLU A O 1
ATOM 771 N N . ILE A 1 102 ? -2.975 -25.732 -1.799 1.00 90.94 102 ILE A N 1
ATOM 772 C CA . ILE A 1 102 ? -3.946 -24.634 -1.923 1.00 90.94 102 ILE A CA 1
ATOM 773 C C . ILE A 1 102 ? -4.670 -24.718 -3.271 1.00 90.94 102 ILE A C 1
ATOM 775 O O . ILE A 1 102 ? -5.880 -24.517 -3.341 1.00 90.94 102 ILE A O 1
ATOM 779 N N . PHE A 1 103 ? -3.943 -24.985 -4.354 1.00 90.62 103 PHE A N 1
ATOM 780 C CA . PHE A 1 103 ? -4.512 -25.051 -5.695 1.00 90.62 103 PHE A CA 1
ATOM 781 C C . PHE A 1 103 ? -5.487 -26.224 -5.855 1.00 90.62 103 PHE A C 1
ATOM 783 O O . PHE A 1 103 ? -6.589 -26.023 -6.361 1.00 90.62 103 PHE A O 1
ATOM 790 N N . ASP A 1 104 ? -5.140 -27.401 -5.338 1.00 90.56 104 ASP A N 1
ATOM 791 C CA . ASP A 1 104 ? -5.986 -28.598 -5.348 1.00 90.56 104 ASP A CA 1
ATOM 792 C C . ASP A 1 104 ? -7.267 -28.420 -4.521 1.00 90.56 104 ASP A C 1
ATOM 794 O O . ASP A 1 104 ? -8.325 -28.952 -4.866 1.00 90.56 104 ASP A O 1
ATOM 798 N N . ALA A 1 105 ? -7.191 -27.652 -3.430 1.00 90.12 105 ALA A N 1
ATOM 799 C CA . ALA A 1 105 ? -8.348 -27.305 -2.610 1.00 90.12 105 ALA A CA 1
ATOM 800 C C . ALA A 1 105 ? -9.225 -26.200 -3.234 1.00 90.12 105 ALA A C 1
ATOM 802 O O . ALA A 1 105 ? -10.346 -25.966 -2.772 1.00 90.12 105 ALA A O 1
ATOM 803 N N . LEU A 1 106 ? -8.742 -25.504 -4.269 1.00 86.44 106 LEU A N 1
ATOM 804 C CA . LEU A 1 106 ? -9.434 -24.371 -4.868 1.00 86.44 106 LEU A CA 1
ATOM 805 C C . LEU A 1 106 ? -10.480 -24.828 -5.890 1.00 86.44 106 LEU A C 1
ATOM 807 O O . LEU A 1 106 ? -10.177 -25.240 -7.009 1.00 86.44 106 LEU A O 1
ATOM 811 N N . GLU A 1 107 ? -11.755 -24.649 -5.554 1.00 74.56 107 GLU A N 1
ATOM 812 C CA . GLU A 1 107 ? -12.831 -24.927 -6.502 1.00 74.56 107 GLU A CA 1
ATOM 813 C C . GLU A 1 107 ? -12.809 -23.971 -7.712 1.00 74.56 107 GLU A C 1
ATOM 815 O O . GLU A 1 107 ? -12.664 -22.744 -7.590 1.00 74.56 107 GLU A O 1
ATOM 820 N N . GLY A 1 108 ? -13.027 -24.541 -8.903 1.00 69.69 108 GLY A N 1
ATOM 821 C CA . GLY A 1 108 ? -13.174 -23.786 -10.149 1.00 69.69 108 GLY A CA 1
ATOM 822 C C . GLY A 1 108 ? -11.874 -23.184 -10.681 1.00 69.69 108 GLY A C 1
ATOM 823 O O . GLY A 1 108 ? -11.919 -22.135 -11.324 1.00 69.69 108 GLY A O 1
ATOM 824 N N . ALA A 1 109 ? -10.727 -23.803 -10.396 1.00 70.31 109 ALA A N 1
ATOM 825 C CA . ALA A 1 109 ? -9.471 -23.448 -11.042 1.00 70.31 109 ALA A CA 1
ATOM 826 C C . ALA A 1 109 ? -9.541 -23.715 -12.561 1.00 70.31 109 ALA A C 1
ATOM 828 O O . ALA A 1 109 ? -9.921 -24.798 -12.999 1.00 70.31 109 ALA A O 1
ATOM 829 N N . GLU A 1 110 ? -9.181 -22.711 -13.364 1.00 71.69 110 GLU A N 1
ATOM 830 C CA . GLU A 1 110 ? -9.114 -22.787 -14.834 1.00 71.69 110 GLU A CA 1
ATOM 831 C C . GLU A 1 110 ? -7.648 -22.900 -15.308 1.00 71.69 110 GLU A C 1
ATOM 833 O O . GLU A 1 110 ? -7.227 -22.187 -16.214 1.00 71.69 110 GLU A O 1
ATOM 838 N N . ALA A 1 111 ? -6.847 -23.739 -14.644 1.00 79.50 111 ALA A N 1
ATOM 839 C CA . ALA A 1 111 ? -5.434 -23.989 -14.948 1.00 79.50 111 ALA A CA 1
ATOM 840 C C . ALA A 1 111 ? -5.034 -25.408 -14.505 1.00 79.50 111 ALA A C 1
ATOM 842 O O . ALA A 1 111 ? -5.789 -26.039 -13.763 1.00 79.50 111 ALA A O 1
ATOM 843 N N . ASP A 1 112 ? -3.859 -25.884 -14.923 1.00 82.75 112 ASP A N 1
ATOM 844 C CA . ASP A 1 112 ? -3.339 -27.194 -14.505 1.00 82.75 112 ASP A CA 1
ATOM 845 C C . ASP A 1 112 ? -2.487 -27.102 -13.225 1.00 82.75 112 ASP A C 1
ATOM 847 O O . ASP A 1 112 ? -2.351 -28.088 -12.504 1.00 82.75 112 ASP A O 1
ATOM 851 N N . MET A 1 113 ? -1.944 -25.920 -12.911 1.00 85.06 113 MET A N 1
ATOM 852 C CA . MET A 1 113 ? -1.140 -25.684 -11.708 1.00 85.06 113 MET A CA 1
ATOM 853 C C . MET A 1 113 ? -1.223 -24.236 -11.203 1.00 85.06 113 MET A C 1
ATOM 855 O O . MET A 1 113 ? -1.638 -23.317 -11.918 1.00 85.06 113 MET A O 1
ATOM 859 N N . ALA A 1 114 ? -0.786 -24.013 -9.958 1.00 86.38 114 ALA A N 1
ATOM 860 C CA . ALA A 1 114 ? -0.812 -22.703 -9.309 1.00 86.38 114 ALA A CA 1
ATOM 861 C C . ALA A 1 114 ? -0.057 -21.629 -10.111 1.00 86.38 114 ALA A C 1
ATOM 863 O O . ALA A 1 114 ? -0.557 -20.515 -10.265 1.00 86.38 114 ALA A O 1
ATOM 864 N N . SER A 1 115 ? 1.110 -21.958 -10.667 1.00 83.81 115 SER A N 1
ATOM 865 C CA . SER A 1 115 ? 1.937 -21.036 -11.457 1.00 83.81 115 SER A CA 1
ATOM 866 C C . SER A 1 115 ? 1.369 -20.677 -12.833 1.00 83.81 115 SER A C 1
ATOM 868 O O . SER A 1 115 ? 1.837 -19.729 -13.457 1.00 83.81 115 SER A O 1
ATOM 870 N N . GLU A 1 116 ? 0.296 -21.339 -13.264 1.00 79.81 116 GLU A N 1
ATOM 871 C CA . GLU A 1 116 ? -0.470 -20.995 -14.469 1.00 79.81 116 GLU A CA 1
ATOM 872 C C . GLU A 1 116 ? -1.814 -20.327 -14.130 1.00 79.81 116 GLU A C 1
ATOM 874 O O . GLU A 1 116 ? -2.467 -19.714 -14.978 1.00 79.81 116 GLU A O 1
ATOM 879 N N . SER A 1 117 ? -2.234 -20.410 -12.867 1.00 78.62 117 SER A N 1
ATOM 880 C CA . SER A 1 117 ? -3.510 -19.890 -12.398 1.00 78.62 117 SER A CA 1
ATOM 881 C C . SER A 1 117 ? -3.507 -18.373 -12.291 1.00 78.62 117 SER A C 1
ATOM 883 O O . SER A 1 117 ? -2.783 -17.775 -11.491 1.00 78.62 117 SER A O 1
ATOM 885 N N . ILE A 1 118 ? -4.439 -17.735 -13.001 1.00 75.12 118 ILE A N 1
ATOM 886 C CA . ILE A 1 118 ? -4.686 -16.288 -12.919 1.00 75.12 118 ILE A CA 1
ATOM 887 C C . ILE A 1 118 ? -4.956 -15.840 -11.475 1.00 75.12 118 ILE A C 1
ATOM 889 O O . ILE A 1 118 ? -4.536 -14.753 -11.074 1.00 75.12 118 ILE A O 1
ATOM 893 N N . ARG A 1 119 ? -5.631 -16.676 -10.677 1.00 79.81 119 ARG A N 1
ATOM 894 C CA . ARG A 1 119 ? -5.927 -16.375 -9.268 1.00 79.81 119 ARG A CA 1
ATOM 895 C C . ARG A 1 119 ? -4.672 -16.322 -8.397 1.00 79.81 119 ARG A C 1
ATOM 897 O O . ARG A 1 119 ? -4.641 -15.549 -7.450 1.00 79.81 119 ARG A O 1
ATOM 904 N N . CYS A 1 120 ? -3.655 -17.122 -8.699 1.00 84.00 120 CYS A N 1
ATOM 905 C CA . CYS A 1 120 ? -2.405 -17.159 -7.938 1.00 84.00 120 CYS A CA 1
ATOM 906 C C . CYS A 1 120 ? -1.436 -16.087 -8.449 1.00 84.00 120 CYS A C 1
ATOM 908 O O . CYS A 1 120 ? -0.885 -15.283 -7.688 1.00 84.00 120 CYS A O 1
ATOM 910 N N . LEU A 1 121 ? -1.293 -16.005 -9.771 1.00 81.25 121 LEU A N 1
ATOM 911 C CA . LEU A 1 121 ? -0.423 -15.040 -10.423 1.00 81.25 121 LEU A CA 1
ATOM 912 C C . LEU A 1 121 ? -0.864 -13.586 -10.171 1.00 81.25 121 LEU A C 1
ATOM 914 O O . LEU A 1 121 ? -0.024 -12.693 -10.253 1.00 81.25 121 LEU A O 1
ATOM 918 N N . SER A 1 122 ? -2.125 -13.330 -9.784 1.00 79.50 122 SER A N 1
ATOM 919 C CA . SER A 1 122 ? -2.634 -11.992 -9.425 1.00 79.50 122 SER A CA 1
ATOM 920 C C . SER A 1 122 ? -1.824 -11.279 -8.332 1.00 79.50 122 SER A C 1
ATOM 922 O O . SER A 1 122 ? -1.859 -10.046 -8.228 1.00 79.50 122 SER A O 1
ATOM 924 N N . CYS A 1 123 ? -1.119 -12.054 -7.504 1.00 84.88 123 CYS A N 1
ATOM 925 C CA . CYS A 1 123 ? -0.252 -11.560 -6.438 1.00 84.88 123 CYS A CA 1
ATOM 926 C C . CYS A 1 123 ? 1.197 -12.047 -6.559 1.00 84.88 123 CYS A C 1
ATOM 928 O O . CYS A 1 123 ? 2.084 -11.417 -5.987 1.00 84.88 123 CYS A O 1
ATOM 930 N N . HIS A 1 124 ? 1.432 -13.135 -7.294 1.00 88.06 124 HIS A N 1
ATOM 931 C CA . HIS A 1 124 ? 2.738 -13.783 -7.401 1.00 88.06 124 HIS A CA 1
ATOM 932 C C . HIS A 1 124 ? 3.490 -13.483 -8.710 1.00 88.06 124 HIS A C 1
ATOM 934 O O . HIS A 1 124 ? 4.662 -13.831 -8.817 1.00 88.06 124 HIS A O 1
ATOM 940 N N . GLY A 1 125 ? 2.865 -12.798 -9.673 1.00 84.06 125 GLY A N 1
ATOM 941 C CA . GLY A 1 125 ? 3.492 -12.318 -10.911 1.00 84.06 125 GLY A CA 1
ATOM 942 C C . GLY A 1 125 ? 3.349 -10.803 -11.123 1.00 84.06 125 GLY A C 1
ATOM 943 O O . GLY A 1 125 ? 2.860 -10.064 -10.265 1.00 84.06 125 GLY A O 1
ATOM 944 N N . VAL A 1 126 ? 3.745 -10.321 -12.301 1.00 74.75 126 VAL A N 1
ATOM 945 C CA . VAL A 1 126 ? 3.408 -8.988 -12.811 1.00 74.75 126 VAL A CA 1
ATOM 946 C C . VAL A 1 126 ? 2.035 -9.060 -13.448 1.00 74.75 126 VAL A C 1
ATOM 948 O O . VAL A 1 126 ? 1.787 -9.830 -14.372 1.00 74.75 126 VAL A O 1
ATOM 951 N N . VAL A 1 127 ? 1.136 -8.219 -12.963 1.00 61.00 127 VAL A N 1
ATOM 952 C CA . VAL A 1 127 ? -0.273 -8.314 -13.320 1.00 61.00 127 VAL A CA 1
ATOM 953 C C . VAL A 1 127 ? -0.742 -7.018 -13.951 1.00 61.00 127 VAL A C 1
ATOM 955 O O . VAL A 1 127 ? -0.397 -5.918 -13.497 1.00 61.00 127 VAL A O 1
ATOM 958 N N . VAL A 1 128 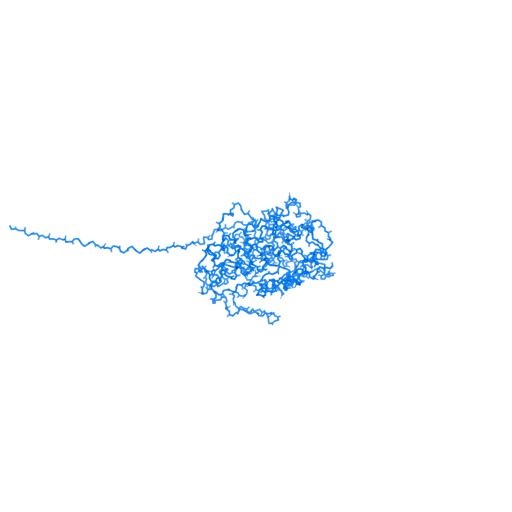? -1.575 -7.174 -14.981 1.00 54.09 128 VAL A N 1
ATOM 959 C CA . VAL A 1 128 ? -2.427 -6.121 -15.529 1.00 54.09 128 VAL A CA 1
ATOM 960 C C . VAL A 1 128 ? -3.554 -5.875 -14.541 1.00 54.09 128 VAL A C 1
ATOM 962 O O . VAL A 1 128 ? -4.645 -6.428 -14.621 1.00 54.09 128 VAL A O 1
ATOM 965 N N . HIS A 1 129 ? -3.274 -5.034 -13.559 1.00 50.88 129 HIS A N 1
ATOM 966 C CA . HIS A 1 129 ? -4.341 -4.462 -12.756 1.00 50.88 129 HIS A CA 1
ATOM 967 C C . HIS A 1 129 ? -4.824 -3.187 -13.437 1.00 50.88 129 HIS A C 1
ATOM 969 O O . HIS A 1 129 ? -4.018 -2.370 -13.879 1.00 50.88 129 HIS A O 1
ATOM 975 N N . ASP A 1 130 ? -6.136 -3.015 -13.512 1.00 43.69 130 ASP A N 1
ATOM 976 C CA . ASP A 1 130 ? -6.759 -1.723 -13.766 1.00 43.69 130 ASP A CA 1
ATOM 977 C C . ASP A 1 130 ? -6.577 -0.886 -12.494 1.00 43.69 130 ASP A C 1
ATOM 979 O O . ASP A 1 130 ? -7.255 -1.116 -11.488 1.00 43.69 130 ASP A O 1
ATOM 983 N N . PHE A 1 131 ? -5.595 0.020 -12.471 1.00 40.84 131 PHE A N 1
ATOM 984 C CA . PHE A 1 131 ? -5.505 0.974 -11.374 1.00 40.84 131 PHE A CA 1
ATOM 985 C C . PHE A 1 131 ? -6.031 2.337 -11.803 1.00 40.84 131 PHE A C 1
ATOM 987 O O . PHE A 1 131 ? -5.380 3.067 -12.547 1.00 40.84 131 PHE A O 1
ATOM 994 N N . GLY A 1 132 ? -7.155 2.712 -11.193 1.00 35.25 132 GLY A N 1
ATOM 995 C CA . GLY A 1 132 ? -7.611 4.091 -11.109 1.00 35.25 132 GLY A CA 1
ATOM 996 C C . GLY A 1 132 ? -8.966 4.315 -11.767 1.00 35.25 132 GLY A C 1
ATOM 997 O O . GLY A 1 132 ? -9.052 4.549 -12.962 1.00 35.25 132 GLY A O 1
ATOM 998 N N . THR A 1 133 ? -10.034 4.251 -10.964 1.00 37.75 133 THR A N 1
ATOM 999 C CA . THR A 1 133 ? -11.421 4.633 -11.302 1.00 37.75 133 THR A CA 1
ATOM 1000 C C . THR A 1 133 ? -11.792 4.572 -12.785 1.00 37.75 133 THR A C 1
ATOM 1002 O O . THR A 1 133 ? -11.832 5.608 -13.457 1.00 37.75 133 THR A O 1
ATOM 1005 N N . PRO A 1 134 ? -12.224 3.418 -13.296 1.00 34.38 134 PRO A N 1
ATOM 1006 C CA . PRO A 1 134 ? -12.969 3.443 -14.522 1.00 34.38 134 PRO A CA 1
ATOM 1007 C C . PRO A 1 134 ? -14.332 4.064 -14.210 1.00 34.38 134 PRO A C 1
ATOM 1009 O O . PRO A 1 134 ? -14.885 3.909 -13.115 1.00 34.38 134 PRO A O 1
ATOM 1012 N N . LYS A 1 135 ? -14.977 4.660 -15.213 1.00 33.75 135 LYS A N 1
ATOM 1013 C CA . LYS A 1 135 ? -16.437 4.892 -15.191 1.00 33.75 135 LYS A CA 1
ATOM 1014 C C . LYS A 1 135 ? -17.249 3.598 -14.938 1.00 33.75 135 LYS A C 1
ATOM 1016 O O . LYS A 1 135 ? -18.471 3.645 -14.831 1.00 33.75 135 LYS A O 1
ATOM 1021 N N . TRP A 1 136 ? -16.559 2.462 -14.843 1.00 33.06 136 TRP A N 1
ATOM 1022 C CA . TRP A 1 136 ? -17.016 1.086 -14.751 1.00 33.06 136 TRP A CA 1
ATOM 1023 C C . TRP A 1 136 ? -16.790 0.444 -13.372 1.00 33.06 136 TRP A C 1
ATOM 1025 O O . TRP A 1 136 ? -17.031 -0.749 -13.250 1.00 33.06 136 TRP A O 1
ATOM 1035 N N . PHE A 1 137 ? -16.467 1.202 -12.308 1.00 33.47 137 PHE A N 1
ATOM 1036 C CA . PHE A 1 137 ? -16.709 0.756 -10.918 1.00 33.47 137 PHE A CA 1
ATOM 1037 C C . PHE A 1 137 ? -18.229 0.672 -10.646 1.00 33.47 137 PHE A C 1
ATOM 1039 O O . PHE A 1 137 ? -18.802 1.346 -9.788 1.00 33.47 137 PHE A O 1
ATOM 1046 N N . LYS A 1 138 ? -18.927 -0.178 -11.406 1.00 32.91 138 LYS A N 1
ATOM 1047 C CA . LYS A 1 138 ? -20.150 -0.794 -10.922 1.00 32.91 138 LYS A CA 1
ATOM 1048 C C . LYS A 1 138 ? -19.725 -1.672 -9.753 1.00 32.91 138 LYS A C 1
ATOM 1050 O O . LYS A 1 138 ? -18.765 -2.429 -9.827 1.00 32.91 138 LYS A O 1
ATOM 1055 N N . LYS A 1 139 ? -20.440 -1.528 -8.646 1.00 32.59 139 LYS A N 1
ATOM 1056 C CA . LYS A 1 139 ? -20.319 -2.375 -7.462 1.00 32.59 139 LYS A CA 1
ATOM 1057 C C . LYS A 1 139 ? -20.281 -3.855 -7.898 1.00 32.59 139 LYS A C 1
ATOM 1059 O O . LYS A 1 139 ? -21.295 -4.338 -8.392 1.00 32.59 139 LYS A O 1
ATOM 1064 N N . GLY A 1 140 ? -19.144 -4.538 -7.721 1.00 33.50 140 GLY A N 1
ATOM 1065 C CA . GLY A 1 140 ? -19.011 -5.982 -7.975 1.00 33.50 140 GLY A CA 1
ATOM 1066 C C . GLY A 1 140 ? -17.980 -6.432 -9.018 1.00 33.50 140 GLY A C 1
ATOM 1067 O O . GLY A 1 140 ? -17.953 -7.621 -9.306 1.00 33.50 140 GLY A O 1
ATOM 1068 N N . ASP A 1 141 ? -17.147 -5.547 -9.572 1.00 34.81 141 ASP A N 1
ATOM 1069 C CA . ASP A 1 141 ? -16.181 -5.930 -10.612 1.00 34.81 141 ASP A CA 1
ATOM 1070 C C . ASP A 1 141 ? -14.776 -6.218 -10.034 1.00 34.81 141 ASP A C 1
ATOM 1072 O O . ASP A 1 141 ? -13.982 -5.307 -9.810 1.00 34.81 141 ASP A O 1
ATOM 1076 N N . ASN A 1 142 ? -14.484 -7.491 -9.743 1.00 35.78 142 ASN A N 1
ATOM 1077 C CA . ASN A 1 142 ? -13.161 -7.992 -9.331 1.00 35.78 142 ASN A CA 1
ATOM 1078 C C . ASN A 1 142 ? -12.366 -8.476 -10.567 1.00 35.78 142 ASN A C 1
ATOM 1080 O O . ASN A 1 142 ? -11.976 -9.643 -10.634 1.00 35.78 142 ASN A O 1
ATOM 1084 N N . ARG A 1 143 ? -12.152 -7.626 -11.581 1.00 41.72 143 ARG A N 1
ATOM 1085 C CA . ARG A 1 143 ? -11.364 -8.036 -12.760 1.00 41.72 143 ARG A CA 1
ATOM 1086 C C . ARG A 1 143 ? -9.888 -8.126 -12.388 1.00 41.72 143 ARG A C 1
ATOM 1088 O O . ARG A 1 143 ? -9.219 -7.109 -12.242 1.00 41.72 143 ARG A O 1
ATOM 1095 N N . VAL A 1 144 ? -9.382 -9.345 -12.252 1.00 39.03 144 VAL A N 1
ATOM 1096 C CA . VAL A 1 144 ? -7.951 -9.630 -12.380 1.00 39.03 144 VAL A CA 1
ATOM 1097 C C . VAL A 1 144 ? -7.717 -9.918 -13.854 1.00 39.03 144 VAL A C 1
ATOM 1099 O O . VAL A 1 144 ? -8.309 -10.852 -14.393 1.00 39.03 144 VAL A O 1
ATOM 1102 N N . VAL A 1 145 ? -6.892 -9.112 -14.516 1.00 44.53 145 VAL A N 1
ATOM 1103 C CA . VAL A 1 145 ? -6.547 -9.329 -15.920 1.00 44.53 145 VAL A CA 1
ATOM 1104 C C . VAL A 1 145 ? -5.069 -9.676 -16.019 1.00 44.53 145 VAL A C 1
ATOM 1106 O O . VAL A 1 145 ? -4.221 -9.084 -15.356 1.00 44.53 145 VAL A O 1
ATOM 1109 N N . PHE A 1 146 ? -4.745 -10.671 -16.839 1.00 42.66 146 PHE A N 1
ATOM 1110 C CA . PHE A 1 146 ? -3.370 -10.871 -17.272 1.00 42.66 146 PHE A CA 1
ATOM 1111 C C . PHE A 1 146 ? -3.082 -10.015 -18.482 1.00 42.66 146 PHE A C 1
ATOM 1113 O O . PHE A 1 146 ? -3.931 -9.827 -19.357 1.00 42.66 146 PHE A O 1
ATOM 1120 N N . ALA A 1 147 ? -1.835 -9.563 -18.568 1.00 45.00 147 ALA A N 1
ATOM 1121 C CA . ALA A 1 147 ? -1.306 -9.188 -19.856 1.00 45.00 147 ALA A CA 1
ATOM 1122 C C . ALA A 1 147 ? -1.386 -10.437 -20.742 1.00 45.00 147 ALA A C 1
ATOM 1124 O O . ALA A 1 147 ? -0.649 -11.386 -20.528 1.00 45.00 147 ALA A O 1
ATOM 1125 N N . ASN A 1 148 ? -2.327 -10.485 -21.680 1.00 42.91 148 ASN A N 1
ATOM 1126 C CA . ASN A 1 148 ? -2.274 -11.453 -22.774 1.00 42.91 148 ASN A CA 1
ATOM 1127 C C . ASN A 1 148 ? -1.137 -11.051 -23.738 1.00 42.91 148 ASN A C 1
ATOM 1129 O O . ASN A 1 148 ? -0.553 -9.975 -23.590 1.00 42.91 148 ASN A O 1
ATOM 1133 N N . GLU A 1 149 ? -0.846 -11.854 -24.766 1.00 46.72 149 GLU A N 1
ATOM 1134 C CA . GLU A 1 149 ? 0.182 -11.534 -25.779 1.00 46.72 149 GLU A CA 1
ATOM 1135 C C . GLU A 1 149 ? 0.042 -10.117 -26.387 1.00 46.72 149 GLU A C 1
ATOM 1137 O O . GLU A 1 149 ? 1.016 -9.539 -26.865 1.00 46.72 149 GLU A O 1
ATOM 1142 N N . LYS A 1 150 ? -1.156 -9.504 -26.357 1.00 49.81 150 LYS A N 1
ATOM 1143 C CA . LYS A 1 150 ? -1.371 -8.123 -26.833 1.00 49.81 150 LYS A CA 1
ATOM 1144 C C . LYS A 1 150 ? -0.824 -7.059 -25.869 1.00 49.81 150 LYS A C 1
ATOM 1146 O O . LYS A 1 150 ? -0.534 -5.944 -26.314 1.00 49.81 150 LYS A O 1
ATOM 1151 N N . HIS A 1 151 ? -0.697 -7.389 -24.585 1.00 53.59 151 HIS A N 1
ATOM 1152 C CA . HIS A 1 151 ? -0.283 -6.514 -23.484 1.00 53.59 151 HIS A CA 1
ATOM 1153 C C . HIS A 1 151 ? 1.090 -6.884 -22.893 1.00 53.59 151 HIS A C 1
ATOM 1155 O O . HIS A 1 151 ? 1.612 -6.133 -22.071 1.00 53.59 151 HIS A O 1
ATOM 1161 N N . GLN A 1 152 ? 1.688 -7.999 -23.318 1.00 61.94 152 GLN A N 1
ATOM 1162 C CA . GLN A 1 152 ? 3.057 -8.396 -22.983 1.00 61.94 152 GLN A CA 1
ATOM 1163 C C . GLN A 1 152 ? 4.011 -8.038 -24.126 1.00 61.94 152 GLN A C 1
ATOM 1165 O O . GLN A 1 152 ? 3.700 -8.201 -25.305 1.00 61.94 152 GLN A O 1
ATOM 1170 N N . GLN A 1 153 ? 5.198 -7.549 -23.786 1.00 61.69 153 GLN A N 1
ATOM 1171 C CA . GLN A 1 153 ? 6.310 -7.409 -24.718 1.00 61.69 153 GLN A CA 1
ATOM 1172 C C . GLN A 1 153 ? 7.605 -7.831 -24.017 1.00 61.69 153 GLN A C 1
ATOM 1174 O O . GLN A 1 153 ? 8.382 -6.978 -23.609 1.00 61.69 153 GLN A O 1
ATOM 1179 N N . GLY A 1 154 ? 7.832 -9.141 -23.887 1.00 62.66 154 GLY A N 1
ATOM 1180 C CA . GLY A 1 154 ? 9.038 -9.683 -23.242 1.00 62.66 154 GLY A CA 1
ATOM 1181 C C . GLY A 1 154 ? 8.937 -9.863 -21.723 1.00 62.66 154 GLY A C 1
ATOM 1182 O O . GLY A 1 154 ? 9.964 -9.989 -21.067 1.00 62.66 154 GLY A O 1
ATOM 1183 N N . TYR A 1 155 ? 7.716 -9.875 -21.182 1.00 72.88 155 TYR A N 1
ATOM 1184 C CA . TYR A 1 155 ? 7.441 -10.240 -19.793 1.00 72.88 155 TYR A CA 1
ATOM 1185 C C . TYR A 1 155 ? 7.229 -11.755 -19.659 1.00 72.88 155 TYR A C 1
ATOM 1187 O O . TYR A 1 155 ? 6.489 -12.331 -20.453 1.00 72.88 155 TYR A O 1
ATOM 1195 N N . GLU A 1 156 ? 7.811 -12.354 -18.619 1.00 76.50 156 GLU A N 1
ATOM 1196 C CA . GLU A 1 156 ? 7.618 -13.757 -18.233 1.00 76.50 156 GLU A CA 1
ATOM 1197 C C . GLU A 1 156 ? 7.044 -13.846 -16.814 1.00 76.50 156 GLU A C 1
ATOM 1199 O O . GLU A 1 156 ? 7.533 -13.178 -15.899 1.00 76.50 156 GLU A O 1
ATOM 1204 N N . ALA A 1 157 ? 6.044 -14.712 -16.598 1.00 77.44 157 ALA A N 1
ATOM 1205 C CA . ALA A 1 157 ? 5.417 -14.913 -15.284 1.00 77.44 157 ALA A CA 1
ATOM 1206 C C . ALA A 1 157 ? 6.443 -15.193 -14.175 1.00 77.44 157 ALA A C 1
ATOM 1208 O O . ALA A 1 157 ? 6.363 -14.631 -13.078 1.00 77.44 157 ALA A O 1
ATOM 1209 N N . SER A 1 158 ? 7.470 -15.966 -14.534 1.00 82.38 158 SER A N 1
ATOM 1210 C CA . SER A 1 158 ? 8.589 -16.364 -13.686 1.00 82.38 158 SER A CA 1
ATOM 1211 C C . SER A 1 158 ? 9.464 -15.220 -13.174 1.00 82.38 158 SER A C 1
ATOM 1213 O O . SER A 1 158 ? 10.270 -15.436 -12.272 1.00 82.38 158 SER A O 1
ATOM 1215 N N . GLU A 1 159 ? 9.325 -14.003 -13.709 1.00 83.88 159 GLU A N 1
ATOM 1216 C CA . GLU A 1 159 ? 9.976 -12.814 -13.148 1.00 83.88 159 GLU A CA 1
ATOM 1217 C C . GLU A 1 159 ? 9.375 -12.390 -11.793 1.00 83.88 159 GLU A C 1
ATOM 1219 O O . GLU A 1 159 ? 9.888 -11.471 -11.162 1.00 83.88 159 GLU A O 1
ATOM 1224 N N . GLY A 1 160 ? 8.288 -13.011 -11.322 1.00 87.38 160 GLY A N 1
ATOM 1225 C CA . GLY A 1 160 ? 7.643 -12.619 -10.069 1.00 87.38 160 GLY A CA 1
ATOM 1226 C C . GLY A 1 160 ? 6.993 -11.238 -10.162 1.00 87.38 160 GLY A C 1
ATOM 1227 O O . GLY A 1 160 ? 6.564 -10.807 -11.230 1.00 87.38 160 GLY A O 1
ATOM 1228 N N . VAL A 1 161 ? 6.903 -10.515 -9.046 1.00 89.06 161 VAL A N 1
ATOM 1229 C CA . VAL A 1 161 ? 6.412 -9.129 -9.024 1.00 89.06 161 VAL A CA 1
ATOM 1230 C C . VAL A 1 161 ? 7.572 -8.195 -9.408 1.00 89.06 161 VAL A C 1
ATOM 1232 O O . VAL A 1 161 ? 8.339 -7.739 -8.557 1.00 89.06 161 VAL A O 1
ATOM 1235 N N . SER A 1 162 ? 7.732 -7.939 -10.710 1.00 88.06 162 SER A N 1
ATOM 1236 C CA . SER A 1 162 ? 8.818 -7.113 -11.268 1.00 88.06 162 SER A CA 1
ATOM 1237 C C . SER A 1 162 ? 8.500 -5.609 -11.319 1.00 88.06 162 SER A C 1
ATOM 1239 O O . SER A 1 162 ? 7.462 -5.158 -10.821 1.00 88.06 162 SER A O 1
ATOM 1241 N N . CYS A 1 163 ? 9.406 -4.807 -11.902 1.00 89.94 163 CYS A N 1
ATOM 1242 C CA . CYS A 1 163 ? 9.311 -3.342 -11.958 1.00 89.94 163 CYS A CA 1
ATOM 1243 C C . CYS A 1 163 ? 7.934 -2.845 -12.423 1.00 89.94 163 CYS A C 1
ATOM 1245 O O . CYS A 1 163 ? 7.327 -1.997 -11.764 1.00 89.94 163 CYS A O 1
ATOM 1247 N N . ASP A 1 164 ? 7.409 -3.403 -13.513 1.00 86.75 164 ASP A N 1
ATOM 1248 C CA . ASP A 1 164 ? 6.128 -2.990 -14.092 1.00 86.75 164 ASP A CA 1
ATOM 1249 C C . ASP A 1 164 ? 4.935 -3.333 -13.186 1.00 86.75 164 ASP A C 1
ATOM 1251 O O . ASP A 1 164 ? 3.892 -2.682 -13.245 1.00 86.75 164 ASP A O 1
ATOM 1255 N N . GLY A 1 165 ? 5.087 -4.302 -12.278 1.00 82.75 165 GLY A N 1
ATOM 1256 C CA . GLY A 1 165 ? 4.070 -4.624 -11.278 1.00 82.75 165 GLY A CA 1
ATOM 1257 C C . GLY A 1 165 ? 3.790 -3.444 -10.346 1.00 82.75 165 GLY A C 1
ATOM 1258 O O . GLY A 1 165 ? 2.637 -3.217 -9.964 1.00 82.75 165 GLY A O 1
ATOM 1259 N N . CYS A 1 166 ? 4.822 -2.661 -10.025 1.00 85.19 166 CYS A N 1
ATOM 1260 C CA . CYS A 1 166 ? 4.730 -1.479 -9.166 1.00 85.19 166 CYS A CA 1
ATOM 1261 C C . CYS A 1 166 ? 4.646 -0.168 -9.962 1.00 85.19 166 CYS A C 1
ATOM 1263 O O . CYS A 1 166 ? 3.936 0.746 -9.542 1.00 85.19 166 CYS A O 1
ATOM 1265 N N . HIS A 1 167 ? 5.342 -0.074 -11.100 1.00 88.50 167 HIS A N 1
ATOM 1266 C CA . HIS A 1 167 ? 5.461 1.135 -11.925 1.00 88.50 167 HIS A CA 1
ATOM 1267 C C . HIS A 1 167 ? 4.461 1.215 -13.089 1.00 88.50 167 HIS A C 1
ATOM 1269 O O . HIS A 1 167 ? 4.291 2.288 -13.666 1.00 88.50 167 HIS A O 1
ATOM 1275 N N . GLY A 1 168 ? 3.752 0.128 -13.386 1.00 86.19 168 GLY A N 1
ATOM 1276 C CA . GLY A 1 168 ? 2.760 0.039 -14.456 1.00 86.19 168 GLY A CA 1
ATOM 1277 C C . GLY A 1 168 ? 3.379 -0.336 -15.803 1.00 86.19 168 GLY A C 1
ATOM 1278 O O . GLY A 1 168 ? 4.604 -0.422 -15.905 1.00 86.19 168 GLY A O 1
ATOM 1279 N N . PRO A 1 169 ? 2.553 -0.574 -16.839 1.00 86.50 169 PRO A N 1
ATOM 1280 C CA . PRO A 1 169 ? 3.024 -1.010 -18.151 1.00 86.50 169 PRO A CA 1
ATOM 1281 C C . PRO A 1 169 ? 4.007 -0.012 -18.773 1.00 86.50 169 PRO A C 1
ATOM 1283 O O . PRO A 1 169 ? 3.620 1.077 -19.211 1.00 86.50 169 PRO A O 1
ATOM 1286 N N . ALA A 1 170 ? 5.288 -0.382 -18.837 1.00 89.62 170 ALA A N 1
ATOM 1287 C CA . ALA A 1 170 ? 6.338 0.571 -19.171 1.00 89.62 170 ALA A CA 1
ATOM 1288 C C . ALA A 1 170 ? 6.386 1.002 -20.632 1.00 89.62 170 ALA A C 1
ATOM 1290 O O . ALA A 1 170 ? 6.974 2.043 -20.931 1.00 89.62 170 ALA A O 1
ATOM 1291 N N . SER A 1 171 ? 5.750 0.284 -21.561 1.00 89.12 171 SER A N 1
ATOM 1292 C CA . SER A 1 171 ? 5.885 0.598 -22.990 1.00 89.12 171 SER A CA 1
ATOM 1293 C C . SER A 1 171 ? 5.458 2.030 -23.349 1.00 89.12 171 SER A C 1
ATOM 1295 O O . SER A 1 171 ? 5.952 2.584 -24.332 1.00 89.12 171 SER A O 1
ATOM 1297 N N . GLY A 1 172 ? 4.537 2.627 -22.581 1.00 87.81 172 GLY A N 1
ATOM 1298 C CA . GLY A 1 172 ? 4.053 3.991 -22.805 1.00 87.81 172 GLY A CA 1
ATOM 1299 C C . GLY A 1 172 ? 4.971 5.084 -22.246 1.00 87.81 172 GLY A C 1
ATOM 1300 O O . GLY A 1 172 ? 4.937 6.214 -22.736 1.00 87.81 172 GLY A O 1
ATOM 1301 N N . TRP A 1 173 ? 5.844 4.769 -21.283 1.00 88.88 173 TRP A N 1
ATOM 1302 C CA . TRP A 1 173 ? 6.701 5.758 -20.618 1.00 88.88 173 TRP A CA 1
ATOM 1303 C C . TRP A 1 173 ? 8.210 5.485 -20.687 1.00 88.88 173 TRP A C 1
ATOM 1305 O O . TRP A 1 173 ? 8.982 6.425 -20.497 1.00 88.88 173 TRP A O 1
ATOM 1315 N N . LEU A 1 174 ? 8.657 4.274 -21.035 1.00 89.31 174 LEU A N 1
ATOM 1316 C CA . LEU A 1 174 ? 10.071 3.867 -21.014 1.00 89.31 174 LEU A CA 1
ATOM 1317 C C . LEU A 1 174 ? 10.978 4.812 -21.827 1.00 89.31 174 LEU A C 1
ATOM 1319 O O . LEU A 1 174 ? 11.932 5.374 -21.298 1.00 89.31 174 LEU A O 1
ATOM 1323 N N . LYS A 1 175 ? 10.605 5.116 -23.078 1.00 87.38 175 LYS A N 1
ATOM 1324 C CA . LYS A 1 175 ? 11.367 6.040 -23.949 1.00 87.38 175 LYS A CA 1
ATOM 1325 C C . LYS A 1 175 ? 11.463 7.466 -23.410 1.00 87.38 175 LYS A C 1
ATOM 1327 O O . LYS A 1 175 ? 12.358 8.223 -23.780 1.00 87.38 175 LYS A O 1
ATOM 1332 N N . ALA A 1 176 ? 10.467 7.898 -22.642 1.00 84.38 176 ALA A N 1
ATOM 1333 C CA . ALA A 1 176 ? 10.466 9.228 -22.056 1.00 84.38 176 ALA A CA 1
ATOM 1334 C C . ALA A 1 176 ? 11.256 9.249 -20.739 1.00 84.38 176 ALA A C 1
ATOM 1336 O O . ALA A 1 176 ? 11.911 10.249 -20.461 1.00 84.38 176 ALA A O 1
ATOM 1337 N N . HIS A 1 177 ? 11.255 8.134 -20.002 1.00 86.12 177 HIS A N 1
ATOM 1338 C CA . HIS A 1 177 ? 12.062 7.899 -18.803 1.00 86.12 177 HIS A CA 1
ATOM 1339 C C . HIS A 1 177 ? 13.569 7.923 -19.063 1.00 86.12 177 HIS A C 1
ATOM 1341 O O . HIS A 1 177 ? 14.316 8.434 -18.236 1.00 86.12 177 HIS A O 1
ATOM 1347 N N . GLU A 1 178 ? 14.013 7.467 -20.234 1.00 83.00 178 GLU A N 1
ATOM 1348 C CA . GLU A 1 178 ? 15.423 7.540 -20.653 1.00 83.00 178 GLU A CA 1
ATOM 1349 C C . GLU A 1 178 ? 15.965 8.977 -20.789 1.00 83.00 17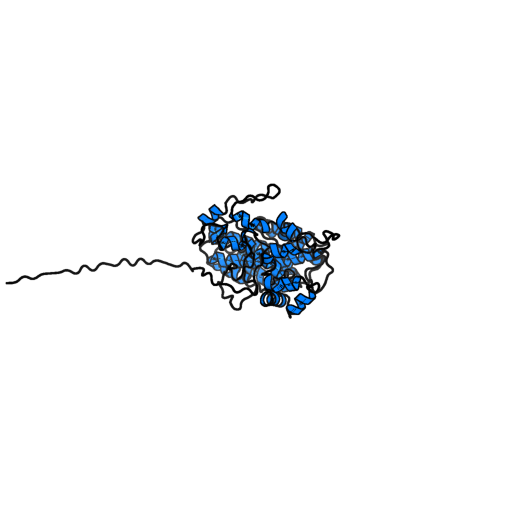8 GLU A C 1
ATOM 1351 O O . GLU A 1 178 ? 17.176 9.189 -20.845 1.00 83.00 178 GLU A O 1
ATOM 1356 N N . LYS A 1 179 ? 15.090 9.988 -20.861 1.00 82.12 179 LYS A N 1
ATOM 1357 C CA . LYS A 1 179 ? 15.489 11.384 -21.073 1.00 82.12 179 LYS A CA 1
ATOM 1358 C C . LYS A 1 179 ? 15.779 12.071 -19.740 1.00 82.12 179 LYS A C 1
ATOM 1360 O O . LYS A 1 179 ? 14.990 11.970 -18.805 1.00 82.12 179 LYS A O 1
ATOM 1365 N N . GLU A 1 180 ? 16.839 12.882 -19.687 1.00 65.56 180 GLU A N 1
ATOM 1366 C CA . GLU A 1 180 ? 17.224 13.667 -18.491 1.00 65.56 180 GLU A CA 1
ATOM 1367 C C . GLU A 1 180 ? 16.087 14.540 -17.934 1.00 65.56 180 GLU A C 1
ATOM 1369 O O . GLU A 1 180 ? 16.016 14.852 -16.746 1.00 65.56 180 GLU A O 1
ATOM 1374 N N . GLU A 1 181 ? 15.176 14.920 -18.817 1.00 70.56 181 GLU A N 1
ATOM 1375 C CA . GLU A 1 181 ? 14.027 15.756 -18.537 1.00 70.56 181 GLU A CA 1
ATOM 1376 C C . GLU A 1 181 ? 12.964 15.086 -17.643 1.00 70.56 181 GLU A C 1
ATOM 1378 O O . GLU A 1 181 ? 12.196 15.797 -16.996 1.00 70.56 181 GLU A O 1
ATOM 1383 N N . TRP A 1 182 ? 12.970 13.757 -17.488 1.00 76.75 182 TRP A N 1
ATOM 1384 C CA . TRP A 1 182 ? 11.978 12.968 -16.742 1.00 76.75 182 TRP A CA 1
ATOM 1385 C C . TRP A 1 182 ? 11.969 13.213 -15.212 1.00 76.75 182 TRP A C 1
ATOM 1387 O O . TRP A 1 182 ? 12.327 12.374 -14.384 1.00 76.75 182 TRP A O 1
ATOM 1397 N N . THR A 1 183 ? 11.521 14.401 -14.805 1.00 75.88 183 THR A N 1
ATOM 1398 C CA . THR A 1 183 ? 11.569 14.927 -13.431 1.00 75.88 183 THR A CA 1
ATOM 1399 C C . THR A 1 183 ? 10.180 15.050 -12.806 1.00 75.88 183 THR A C 1
ATOM 1401 O O . THR A 1 183 ? 9.195 15.225 -13.512 1.00 75.88 183 THR A O 1
ATOM 1404 N N . THR A 1 184 ? 10.082 15.082 -11.467 1.00 74.19 184 THR A N 1
ATOM 1405 C CA . THR A 1 184 ? 8.802 15.297 -10.746 1.00 74.19 184 THR A CA 1
ATOM 1406 C C . THR A 1 184 ? 7.975 16.456 -11.322 1.00 74.19 184 THR A C 1
ATOM 1408 O O . THR A 1 184 ? 6.765 16.331 -11.464 1.00 74.19 184 THR A O 1
ATOM 1411 N N . GLN A 1 185 ? 8.618 17.567 -11.692 1.00 74.62 185 GLN A N 1
ATOM 1412 C CA . GLN A 1 185 ? 7.929 18.733 -12.254 1.00 74.62 185 GLN A CA 1
ATOM 1413 C C . GLN A 1 185 ? 7.274 18.427 -13.601 1.00 74.62 185 GLN A C 1
ATOM 1415 O O . GLN A 1 185 ? 6.132 18.810 -13.832 1.00 74.62 185 GLN A O 1
ATOM 1420 N N . GLN A 1 186 ? 7.962 17.695 -14.477 1.00 75.94 186 GLN A N 1
ATOM 1421 C CA . GLN A 1 186 ? 7.391 17.307 -15.762 1.00 75.94 186 GLN A CA 1
ATOM 1422 C C . GLN A 1 186 ? 6.232 16.327 -15.611 1.00 75.94 186 GLN A C 1
ATOM 1424 O O . GLN A 1 186 ? 5.270 16.400 -16.369 1.00 75.94 186 GLN A O 1
ATOM 1429 N N . TRP A 1 187 ? 6.291 15.441 -14.620 1.00 76.56 187 TRP A N 1
ATOM 1430 C CA . TRP A 1 187 ? 5.193 14.527 -14.323 1.00 76.56 187 TRP A CA 1
ATOM 1431 C C . TRP A 1 187 ? 3.965 15.291 -13.830 1.00 76.56 187 TRP A C 1
ATOM 1433 O O . TRP A 1 187 ? 2.872 15.085 -14.348 1.00 76.56 187 TRP A O 1
ATOM 1443 N N . LEU A 1 188 ? 4.152 16.229 -12.896 1.00 71.81 188 LEU A N 1
ATOM 1444 C CA . LEU A 1 188 ? 3.078 17.101 -12.413 1.00 71.81 188 LEU A CA 1
ATOM 1445 C C . LEU A 1 188 ? 2.488 17.957 -13.544 1.00 71.81 188 LEU A C 1
ATOM 1447 O O . LEU A 1 188 ? 1.271 18.109 -13.628 1.00 71.81 188 LEU A O 1
ATOM 1451 N N . ALA A 1 189 ? 3.331 18.462 -14.450 1.00 76.44 189 ALA A N 1
ATOM 1452 C CA . ALA A 1 189 ? 2.886 19.205 -15.625 1.00 76.44 189 ALA A CA 1
ATOM 1453 C C . ALA A 1 189 ? 2.068 18.330 -16.593 1.00 76.44 189 ALA A C 1
ATOM 1455 O O . ALA A 1 189 ? 1.032 18.774 -17.083 1.00 76.44 189 ALA A O 1
ATOM 1456 N N . ARG A 1 190 ? 2.492 17.080 -16.834 1.00 72.94 190 ARG A N 1
ATOM 1457 C CA . ARG A 1 190 ? 1.783 16.108 -17.689 1.00 72.94 190 ARG A CA 1
ATOM 1458 C C . ARG A 1 190 ? 0.458 15.655 -17.085 1.00 72.94 190 ARG A C 1
ATOM 1460 O O . ARG A 1 190 ? -0.539 15.601 -17.796 1.00 72.94 190 ARG A O 1
ATOM 1467 N N . GLY A 1 191 ? 0.435 15.406 -15.775 1.00 65.75 191 GLY A N 1
ATOM 1468 C CA . GLY A 1 191 ? -0.773 15.070 -15.021 1.00 65.75 191 GLY A CA 1
ATOM 1469 C C . GLY A 1 191 ? -1.802 16.207 -14.981 1.00 65.75 191 GLY A C 1
ATOM 1470 O O . GLY A 1 191 ? -2.966 15.974 -14.668 1.00 65.75 191 GLY A O 1
ATOM 1471 N N . GLY A 1 192 ? -1.401 17.440 -15.322 1.00 52.62 192 GLY A N 1
ATOM 1472 C CA . GLY A 1 192 ? -2.297 18.561 -15.623 1.00 52.62 192 GLY A CA 1
ATOM 1473 C C . GLY A 1 192 ? -3.145 19.077 -14.454 1.00 52.62 192 GLY A C 1
ATOM 1474 O O . GLY A 1 192 ? -3.979 19.960 -14.654 1.00 52.62 192 GLY A O 1
ATOM 1475 N N . ALA A 1 193 ? -2.960 18.560 -13.235 1.00 57.81 193 ALA A N 1
ATOM 1476 C CA . ALA A 1 193 ? -3.847 18.823 -12.109 1.00 57.81 193 ALA A CA 1
ATOM 1477 C C . ALA A 1 193 ? -3.088 19.278 -10.855 1.00 57.81 193 ALA A C 1
ATOM 1479 O O . ALA A 1 193 ? -2.104 18.675 -10.442 1.00 57.81 193 ALA A O 1
ATOM 1480 N N . LYS A 1 194 ? -3.620 20.309 -10.180 1.00 63.34 194 LYS A N 1
ATOM 1481 C CA . LYS A 1 194 ? -3.228 20.696 -8.806 1.00 63.34 194 LYS A CA 1
ATOM 1482 C C . LYS A 1 194 ? -3.631 19.650 -7.753 1.00 63.34 194 LYS A C 1
ATOM 1484 O O . LYS A 1 194 ? -3.290 19.792 -6.585 1.00 63.34 194 LYS A O 1
ATOM 1489 N N . ASP A 1 195 ? -4.414 18.662 -8.171 1.00 67.50 195 ASP A N 1
ATOM 1490 C CA . ASP A 1 195 ? -4.913 17.551 -7.375 1.00 67.50 195 ASP A CA 1
ATOM 1491 C C . ASP A 1 195 ? -4.041 16.318 -7.668 1.00 67.50 195 ASP A C 1
ATOM 1493 O O . ASP A 1 195 ? -4.102 15.804 -8.792 1.00 67.50 195 ASP A O 1
ATOM 1497 N N . PRO A 1 196 ? -3.230 15.847 -6.700 1.00 67.88 196 PRO A N 1
ATOM 1498 C CA . PRO A 1 196 ? -2.351 14.698 -6.890 1.00 67.88 196 PRO A CA 1
ATOM 1499 C C . PRO A 1 196 ? -3.085 13.440 -7.366 1.00 67.88 196 PRO A C 1
ATOM 1501 O O . PRO A 1 196 ? -2.543 12.713 -8.193 1.00 67.88 196 PRO A O 1
ATOM 1504 N N . ALA A 1 197 ? -4.336 13.228 -6.939 1.00 69.00 197 ALA A N 1
ATOM 1505 C CA . ALA A 1 197 ? -5.121 12.066 -7.348 1.00 69.00 197 ALA A CA 1
ATOM 1506 C C . ALA A 1 197 ? -5.408 12.076 -8.851 1.00 69.00 197 ALA A C 1
ATOM 1508 O O . ALA A 1 197 ? -5.238 11.073 -9.539 1.00 69.00 197 ALA A O 1
ATOM 1509 N N . LYS A 1 198 ? -5.807 13.239 -9.373 1.00 75.31 198 LYS A N 1
ATOM 1510 C CA . LYS A 1 198 ? -6.088 13.420 -10.802 1.00 75.31 198 LYS A CA 1
ATOM 1511 C C . LYS A 1 198 ? -4.816 13.392 -11.636 1.00 75.31 198 LYS A C 1
ATOM 1513 O O . LYS A 1 198 ? -4.844 12.894 -12.754 1.00 75.31 198 LYS A O 1
ATOM 1518 N N . ALA A 1 199 ? -3.716 13.916 -11.097 1.00 77.25 199 ALA A N 1
ATOM 1519 C CA . ALA A 1 199 ? -2.432 13.893 -11.781 1.00 77.25 199 ALA A CA 1
ATOM 1520 C C . ALA A 1 199 ? -1.932 12.454 -11.980 1.00 77.25 199 ALA A C 1
ATOM 1522 O O . ALA A 1 199 ? -1.573 12.092 -13.097 1.00 77.25 199 ALA A O 1
ATOM 1523 N N . SER A 1 200 ? -1.963 11.628 -10.930 1.00 79.88 200 SER A N 1
ATOM 1524 C CA . SER A 1 200 ? -1.581 10.212 -11.005 1.00 79.88 200 SER A CA 1
ATOM 1525 C C . SER A 1 200 ? -2.499 9.416 -11.928 1.00 79.88 200 SER A C 1
ATOM 1527 O O . SER A 1 200 ? -2.007 8.667 -12.766 1.00 79.88 200 SER A O 1
ATOM 1529 N N . GLN A 1 201 ? -3.815 9.636 -11.831 1.00 78.38 201 GLN A N 1
ATOM 1530 C CA . GLN A 1 201 ? -4.794 9.018 -12.726 1.00 78.38 201 GLN A CA 1
ATOM 1531 C C . GLN A 1 201 ? -4.475 9.313 -14.194 1.00 78.38 201 GLN A C 1
ATOM 1533 O O . GLN A 1 201 ? -4.383 8.407 -15.014 1.00 78.38 201 GLN A O 1
ATOM 1538 N N . LYS A 1 202 ? -4.247 10.588 -14.518 1.00 81.12 202 LYS A N 1
ATOM 1539 C CA . LYS A 1 202 ? -3.958 11.005 -15.887 1.00 81.12 202 LYS A CA 1
ATOM 1540 C C . LYS A 1 202 ? -2.649 10.406 -16.411 1.00 81.12 202 LYS A C 1
ATOM 1542 O O . LYS A 1 202 ? -2.561 10.055 -17.579 1.00 81.12 202 LYS A O 1
ATOM 1547 N N . LEU A 1 203 ? -1.625 10.284 -15.564 1.00 84.19 203 LEU A N 1
ATOM 1548 C CA . LEU A 1 203 ? -0.362 9.641 -15.942 1.00 84.19 203 LEU A CA 1
ATOM 1549 C C . LEU A 1 203 ? -0.548 8.157 -16.272 1.00 84.19 203 LEU A C 1
ATOM 1551 O O . LEU A 1 203 ? 0.077 7.666 -17.213 1.00 84.19 203 LEU A O 1
ATOM 1555 N N . TYR A 1 204 ? -1.414 7.463 -15.533 1.00 84.62 204 TYR A N 1
ATOM 1556 C CA . TYR A 1 204 ? -1.791 6.102 -15.881 1.00 84.62 204 TYR A CA 1
ATOM 1557 C C . TYR A 1 204 ? -2.542 6.065 -17.212 1.00 84.62 204 TYR A C 1
ATOM 1559 O O . TYR A 1 204 ? -2.082 5.398 -18.127 1.00 84.62 204 TYR A O 1
ATOM 1567 N N . GLU A 1 205 ? -3.618 6.839 -17.363 1.00 82.25 205 GLU A N 1
ATOM 1568 C CA . GLU A 1 205 ? -4.438 6.873 -18.585 1.00 82.25 205 GLU A CA 1
ATOM 1569 C C . GLU A 1 205 ? -3.637 7.225 -19.848 1.00 82.25 205 GLU A C 1
ATOM 1571 O O . GLU A 1 205 ? -3.866 6.644 -20.905 1.00 82.25 205 GLU A O 1
ATOM 1576 N N . ASP A 1 206 ? -2.694 8.165 -19.751 1.00 84.31 206 ASP A N 1
ATOM 1577 C CA . ASP A 1 206 ? -1.908 8.624 -20.898 1.00 84.31 206 ASP A CA 1
ATOM 1578 C C . ASP A 1 206 ? -0.758 7.670 -21.257 1.00 84.31 206 ASP A C 1
ATOM 1580 O O . ASP A 1 206 ? -0.389 7.569 -22.428 1.00 84.31 206 ASP A O 1
ATOM 1584 N N . LEU A 1 207 ? -0.103 7.074 -20.252 1.00 85.44 207 LEU A N 1
ATOM 1585 C CA . LEU A 1 207 ? 1.217 6.450 -20.420 1.00 85.44 207 LEU A CA 1
ATOM 1586 C C . LEU A 1 207 ? 1.332 5.046 -19.824 1.00 85.44 207 LEU A C 1
ATOM 1588 O O . LEU A 1 207 ? 2.341 4.388 -20.058 1.00 85.44 207 LEU A O 1
ATOM 1592 N N . GLY A 1 208 ? 0.364 4.598 -19.031 1.00 85.25 208 GLY A N 1
ATOM 1593 C CA . GLY A 1 208 ? 0.448 3.350 -18.275 1.00 85.25 208 GLY A CA 1
ATOM 1594 C C . GLY A 1 208 ? 1.284 3.460 -16.999 1.00 85.25 208 GLY A C 1
ATOM 1595 O O . GLY A 1 208 ? 1.806 2.469 -16.507 1.00 85.25 208 GLY A O 1
ATOM 1596 N N . LEU A 1 209 ? 1.478 4.668 -16.473 1.00 86.25 209 LEU A N 1
ATOM 1597 C CA . LEU A 1 209 ? 2.445 4.925 -15.412 1.00 86.25 209 LEU A CA 1
ATOM 1598 C C . LEU A 1 209 ? 1.806 5.011 -14.024 1.00 86.25 209 LEU A C 1
ATOM 1600 O O . LEU A 1 209 ? 1.074 5.955 -13.723 1.00 86.25 209 LEU A O 1
ATOM 1604 N N . TYR A 1 210 ? 2.181 4.091 -13.136 1.00 85.06 210 TYR A N 1
ATOM 1605 C CA . TYR A 1 210 ? 1.905 4.214 -11.709 1.00 85.06 210 TYR A CA 1
ATOM 1606 C C . TYR A 1 210 ? 2.907 5.160 -11.059 1.00 85.06 210 TYR A C 1
ATOM 1608 O O . TYR A 1 210 ? 4.088 4.853 -10.867 1.00 85.06 210 TYR A O 1
ATOM 1616 N N . TYR A 1 211 ? 2.424 6.348 -10.703 1.00 83.25 211 TYR A N 1
ATOM 1617 C CA . TYR A 1 211 ? 3.256 7.360 -10.077 1.00 83.25 211 TYR A CA 1
ATOM 1618 C C . TYR A 1 211 ? 3.557 7.021 -8.614 1.00 83.25 211 TYR A C 1
ATOM 1620 O O . TYR A 1 211 ? 2.871 7.468 -7.702 1.00 83.25 211 TYR A O 1
ATOM 1628 N N . SER A 1 212 ? 4.639 6.283 -8.370 1.00 79.38 212 SER A N 1
ATOM 1629 C CA . SER A 1 212 ? 5.028 5.806 -7.031 1.00 79.38 212 SER A CA 1
ATOM 1630 C C . SER A 1 212 ? 5.376 6.899 -6.005 1.00 79.38 212 SER A C 1
ATOM 1632 O O . SER A 1 212 ? 5.566 6.603 -4.828 1.00 79.38 212 SER A O 1
ATOM 1634 N N . LYS A 1 213 ? 5.444 8.177 -6.409 1.00 80.50 213 LYS A N 1
ATOM 1635 C CA . LYS A 1 213 ? 5.575 9.317 -5.475 1.00 80.50 213 LYS A CA 1
ATOM 1636 C C . LYS A 1 213 ? 4.229 9.814 -4.946 1.00 80.50 213 LYS A C 1
ATOM 1638 O O . LYS A 1 213 ? 4.208 10.599 -3.997 1.00 80.50 213 LYS A O 1
ATOM 1643 N N . ASP A 1 214 ? 3.124 9.391 -5.549 1.00 84.12 214 ASP A N 1
ATOM 1644 C CA . ASP A 1 214 ? 1.807 9.524 -4.950 1.00 84.12 214 ASP A CA 1
ATOM 1645 C C . ASP A 1 214 ? 1.675 8.477 -3.843 1.00 84.12 214 ASP A C 1
ATOM 1647 O O . ASP A 1 214 ? 1.550 7.282 -4.095 1.00 84.12 214 ASP A O 1
ATOM 1651 N N . LEU A 1 215 ? 1.738 8.942 -2.595 1.00 87.00 215 LEU A N 1
ATOM 1652 C CA . LEU A 1 215 ? 1.734 8.071 -1.426 1.00 87.00 215 LEU A CA 1
ATOM 1653 C C . LEU A 1 215 ? 0.415 7.299 -1.257 1.00 87.00 215 LEU A C 1
ATOM 1655 O O . LEU A 1 215 ? 0.434 6.210 -0.689 1.00 87.00 215 LEU A O 1
ATOM 1659 N N . VAL A 1 216 ? -0.713 7.837 -1.735 1.00 87.88 216 VAL A N 1
ATOM 1660 C CA . VAL A 1 216 ? -1.990 7.108 -1.692 1.00 87.88 216 VAL A CA 1
ATOM 1661 C C . VAL A 1 216 ? -1.931 5.953 -2.678 1.00 87.88 216 VAL A C 1
ATOM 1663 O O . VAL A 1 216 ? -2.141 4.813 -2.281 1.00 87.88 216 VAL A O 1
ATOM 1666 N N . LEU A 1 217 ? -1.550 6.237 -3.928 1.00 84.44 217 LEU A N 1
ATOM 1667 C CA . LEU A 1 217 ? -1.380 5.206 -4.951 1.00 84.44 217 LEU A CA 1
ATOM 1668 C C . LEU A 1 217 ? -0.372 4.142 -4.503 1.00 84.44 217 LEU A C 1
ATOM 1670 O O . LEU A 1 217 ? -0.636 2.952 -4.617 1.00 84.44 217 LEU A O 1
ATOM 1674 N N . TRP A 1 218 ? 0.758 4.555 -3.932 1.00 86.94 218 TRP A N 1
ATOM 1675 C CA . TRP A 1 218 ? 1.758 3.630 -3.407 1.00 86.94 218 TRP A CA 1
ATOM 1676 C C . TRP A 1 218 ? 1.181 2.706 -2.325 1.00 86.94 218 TRP A C 1
ATOM 1678 O O . TRP A 1 218 ? 1.328 1.489 -2.425 1.00 86.94 218 TRP A O 1
ATOM 1688 N N . ALA A 1 219 ? 0.479 3.254 -1.328 1.00 89.50 219 ALA A N 1
ATOM 1689 C CA . ALA A 1 219 ? -0.157 2.451 -0.286 1.00 89.50 219 ALA A CA 1
ATOM 1690 C C . ALA A 1 219 ? -1.165 1.448 -0.871 1.00 89.50 219 ALA A C 1
ATOM 1692 O O . ALA A 1 219 ? -1.219 0.293 -0.443 1.00 89.50 219 ALA A O 1
ATOM 1693 N N . GLU A 1 220 ? -1.938 1.877 -1.868 1.00 86.00 220 GLU A N 1
ATOM 1694 C CA . GLU A 1 220 ? -2.928 1.036 -2.533 1.00 86.00 220 GLU A CA 1
ATOM 1695 C C . GLU A 1 220 ? -2.295 -0.126 -3.309 1.00 86.00 220 GLU A C 1
ATOM 1697 O O . GLU A 1 220 ? -2.832 -1.236 -3.285 1.00 86.00 220 GLU A O 1
ATOM 1702 N N . GLN A 1 221 ? -1.131 0.096 -3.930 1.00 84.19 221 GLN A N 1
ATOM 1703 C CA . GLN A 1 221 ? -0.402 -0.958 -4.639 1.00 84.19 221 GLN A CA 1
ATOM 1704 C C . GLN A 1 221 ? 0.065 -2.079 -3.716 1.00 84.19 221 GLN A C 1
ATOM 1706 O O . GLN A 1 221 ? 0.105 -3.231 -4.133 1.00 84.19 221 GLN A O 1
ATOM 1711 N N . CYS A 1 222 ? 0.372 -1.776 -2.457 1.00 87.94 222 CYS A N 1
ATOM 1712 C CA . CYS A 1 222 ? 0.754 -2.804 -1.498 1.00 87.94 222 CYS A CA 1
ATOM 1713 C C . CYS A 1 222 ? -0.468 -3.595 -1.001 1.00 87.94 222 CYS A C 1
ATOM 1715 O O . CYS A 1 222 ? -0.473 -4.826 -1.016 1.00 87.94 222 CYS A O 1
ATOM 1717 N N . VAL A 1 223 ? -1.539 -2.909 -0.584 1.00 87.06 223 VAL A N 1
ATOM 1718 C CA . VAL A 1 223 ? -2.704 -3.586 0.023 1.00 87.06 223 VAL A CA 1
ATOM 1719 C C . VAL A 1 223 ? -3.505 -4.425 -0.975 1.00 87.06 223 VAL A C 1
ATOM 1721 O O . VAL A 1 223 ? -4.261 -5.300 -0.555 1.00 87.06 223 VAL A O 1
ATOM 1724 N N . ARG A 1 224 ? -3.329 -4.207 -2.286 1.00 81.25 224 ARG A N 1
ATOM 1725 C CA . ARG A 1 224 ? -3.998 -5.008 -3.323 1.00 81.25 224 ARG A CA 1
ATOM 1726 C C . ARG A 1 224 ? -3.640 -6.497 -3.251 1.00 81.25 224 ARG A C 1
ATOM 1728 O O . ARG A 1 224 ? -4.508 -7.313 -3.512 1.00 81.25 224 ARG A O 1
ATOM 1735 N N . CYS A 1 225 ? -2.404 -6.832 -2.875 1.00 84.12 225 CYS A N 1
ATOM 1736 C CA . CYS A 1 225 ? -1.967 -8.219 -2.696 1.00 84.12 225 CYS A CA 1
ATOM 1737 C C . CYS A 1 225 ? -1.936 -8.593 -1.213 1.00 84.12 225 CYS A C 1
ATOM 1739 O O . CYS A 1 225 ? -2.304 -9.697 -0.836 1.00 84.12 225 CYS A O 1
ATOM 1741 N N . HIS A 1 226 ? -1.519 -7.656 -0.355 1.00 87.38 226 HIS A N 1
ATOM 1742 C CA . HIS A 1 226 ? -1.275 -7.965 1.050 1.00 87.38 226 HIS A CA 1
ATOM 1743 C C . HIS A 1 226 ? -2.521 -7.952 1.937 1.00 87.38 226 HIS A C 1
ATOM 1745 O O . HIS A 1 226 ? -2.435 -8.426 3.061 1.00 87.38 226 HIS A O 1
ATOM 1751 N N . LEU A 1 227 ? -3.652 -7.404 1.476 1.00 83.38 227 LEU A N 1
ATOM 1752 C CA . LEU A 1 227 ? -4.891 -7.343 2.263 1.00 83.38 227 LEU A CA 1
ATOM 1753 C C . LEU A 1 227 ? -6.140 -7.806 1.508 1.00 83.38 227 LEU A C 1
ATOM 1755 O O . LEU A 1 227 ? -7.067 -8.289 2.150 1.00 83.38 227 LEU A O 1
ATOM 1759 N N . ARG A 1 228 ? -6.188 -7.663 0.177 1.00 82.69 228 ARG A N 1
ATOM 1760 C CA . ARG A 1 228 ? -7.353 -8.016 -0.656 1.00 82.69 228 ARG A CA 1
ATOM 1761 C C . ARG A 1 228 ? -7.264 -9.442 -1.217 1.00 82.69 228 ARG A C 1
ATOM 1763 O O . ARG A 1 228 ? -7.371 -9.645 -2.423 1.00 82.69 228 ARG A O 1
ATOM 1770 N N . ILE A 1 229 ? -7.033 -10.410 -0.335 1.00 82.19 229 ILE A N 1
ATOM 1771 C CA . ILE A 1 229 ? -6.956 -11.834 -0.691 1.00 82.19 229 ILE A CA 1
ATOM 1772 C C . ILE A 1 229 ? -8.373 -12.379 -0.858 1.00 82.19 229 ILE A C 1
ATOM 1774 O O . ILE A 1 229 ? -9.201 -12.235 0.043 1.00 82.19 229 ILE A O 1
ATOM 1778 N N . ASP A 1 230 ? -8.632 -13.004 -2.007 1.00 77.19 230 ASP A N 1
ATOM 1779 C CA . ASP A 1 230 ? -9.921 -13.616 -2.318 1.00 77.19 230 ASP A CA 1
ATOM 1780 C C . ASP A 1 230 ? -10.318 -14.679 -1.283 1.00 77.19 230 ASP A C 1
ATOM 1782 O O . ASP A 1 230 ? -9.497 -15.464 -0.809 1.00 77.19 230 ASP A O 1
ATOM 1786 N N . SER A 1 231 ? -11.603 -14.726 -0.941 1.00 78.50 231 SER A N 1
ATOM 1787 C CA . SER A 1 231 ? -12.098 -15.623 0.099 1.00 78.50 231 SER A CA 1
ATOM 1788 C C . SER A 1 231 ? -12.037 -17.106 -0.277 1.00 78.50 231 SER A C 1
ATOM 1790 O O . SER A 1 231 ? -11.956 -17.940 0.619 1.00 78.50 231 SER A O 1
ATOM 1792 N N . GLY A 1 232 ? -12.060 -17.439 -1.572 1.00 81.62 232 GLY A N 1
ATOM 1793 C CA . GLY A 1 232 ? -11.858 -18.806 -2.049 1.00 81.62 232 GLY A CA 1
ATOM 1794 C C . GLY A 1 232 ? -10.427 -19.286 -1.816 1.00 81.62 232 GLY A C 1
ATOM 1795 O O . GLY A 1 232 ? -10.236 -20.416 -1.383 1.00 81.62 232 GLY A O 1
ATOM 1796 N N . LEU A 1 233 ? -9.430 -18.410 -1.999 1.00 84.75 233 LEU A N 1
ATOM 1797 C CA . LEU A 1 233 ? -8.039 -18.723 -1.646 1.00 84.75 233 LEU A CA 1
ATOM 1798 C C . LEU A 1 233 ? -7.902 -19.002 -0.145 1.00 84.75 233 LEU A C 1
ATOM 1800 O O . LEU A 1 233 ? -7.256 -19.968 0.243 1.00 84.75 233 LEU A O 1
ATOM 1804 N N . LEU A 1 234 ? -8.540 -18.190 0.702 1.00 84.69 234 LEU A N 1
ATOM 1805 C CA . LEU A 1 234 ? -8.511 -18.401 2.154 1.00 84.69 234 LEU A CA 1
ATOM 1806 C C . LEU A 1 234 ? -9.160 -19.727 2.552 1.00 84.69 234 LEU A C 1
ATOM 1808 O O . LEU A 1 234 ? -8.574 -20.466 3.335 1.00 84.69 234 LEU A O 1
ATOM 1812 N N . ALA A 1 235 ? -10.327 -20.047 1.981 1.00 84.00 235 ALA A N 1
ATOM 1813 C CA . ALA A 1 235 ? -11.005 -21.326 2.194 1.00 84.00 235 ALA A CA 1
ATOM 1814 C C . ALA A 1 235 ? -10.155 -22.524 1.738 1.00 84.00 235 ALA A C 1
ATOM 1816 O O . ALA A 1 235 ? -10.202 -23.581 2.360 1.00 84.00 235 ALA A O 1
ATOM 1817 N N . ALA A 1 236 ? -9.317 -22.328 0.720 1.00 86.75 236 ALA A N 1
ATOM 1818 C CA . ALA A 1 236 ? -8.300 -23.274 0.273 1.00 86.75 236 ALA A CA 1
ATOM 1819 C C . ALA A 1 236 ? -7.009 -23.242 1.126 1.00 86.75 236 ALA A C 1
ATOM 1821 O O . ALA A 1 236 ? -5.949 -23.652 0.672 1.00 86.75 236 ALA A O 1
ATOM 1822 N N . ALA A 1 237 ? -7.080 -22.741 2.363 1.00 86.88 237 ALA A N 1
ATOM 1823 C CA . ALA A 1 237 ? -5.975 -22.635 3.318 1.00 86.88 237 ALA A CA 1
ATOM 1824 C C . ALA A 1 237 ? -4.825 -21.686 2.921 1.00 86.88 237 ALA A C 1
ATOM 1826 O O . ALA A 1 237 ? -3.754 -21.726 3.532 1.00 86.88 237 ALA A O 1
ATOM 1827 N N . HIS A 1 238 ? -5.038 -20.767 1.971 1.00 88.06 238 HIS A N 1
ATOM 1828 C CA . HIS A 1 238 ? -4.077 -19.692 1.732 1.00 88.06 238 HIS A CA 1
ATOM 1829 C C . HIS A 1 238 ? -3.914 -18.834 3.001 1.00 88.06 238 HIS A C 1
ATOM 1831 O O . HIS A 1 238 ? -4.920 -18.438 3.602 1.00 88.06 238 HIS A O 1
ATOM 1837 N N . PRO A 1 239 ? -2.681 -18.465 3.399 1.00 83.81 239 PRO A N 1
ATOM 1838 C CA . PRO A 1 239 ? -2.466 -17.588 4.543 1.00 83.81 239 PRO A CA 1
ATOM 1839 C C . PRO A 1 239 ? -3.239 -16.267 4.408 1.00 83.81 239 PRO A C 1
ATOM 1841 O O . PRO A 1 239 ? -3.046 -15.518 3.447 1.00 83.81 239 PRO A O 1
ATOM 1844 N N . ASP A 1 240 ? -4.090 -15.949 5.387 1.00 75.81 240 ASP A N 1
ATOM 1845 C CA . ASP A 1 240 ? -4.665 -14.609 5.536 1.00 75.81 240 ASP A CA 1
ATOM 1846 C C . ASP A 1 240 ? -3.534 -13.743 6.094 1.00 75.81 240 ASP A C 1
ATOM 1848 O O . ASP A 1 240 ? -3.132 -13.921 7.240 1.00 75.81 240 ASP A O 1
ATOM 1852 N N . LEU A 1 241 ? -2.929 -12.882 5.274 1.00 78.81 241 LEU A N 1
ATOM 1853 C CA . LEU A 1 241 ? -1.796 -12.038 5.667 1.00 78.81 241 LEU A CA 1
ATOM 1854 C C . LEU A 1 241 ? -2.251 -11.052 6.768 1.00 78.81 241 LEU A C 1
ATOM 1856 O O . LEU A 1 241 ? -2.645 -9.919 6.496 1.00 78.81 241 LEU A O 1
ATOM 1860 N N . GLU A 1 242 ? -2.258 -11.518 8.026 1.00 65.81 242 GLU A N 1
ATOM 1861 C CA . GLU A 1 242 ? -3.063 -10.960 9.130 1.00 65.81 242 GLU A CA 1
ATOM 1862 C C . GLU A 1 242 ? -2.710 -9.501 9.479 1.00 65.81 242 GLU A C 1
ATOM 1864 O O . GLU A 1 242 ? -3.528 -8.781 10.056 1.00 65.81 242 GLU A O 1
ATOM 1869 N N . ALA A 1 243 ? -1.512 -9.035 9.110 1.00 73.69 243 ALA A N 1
ATOM 1870 C CA . ALA A 1 243 ? -1.031 -7.691 9.396 1.00 73.69 243 ALA A CA 1
ATOM 1871 C C . ALA A 1 243 ? -0.299 -7.045 8.221 1.00 73.69 243 ALA A C 1
ATOM 1873 O O . ALA A 1 243 ? 0.689 -7.572 7.709 1.00 73.69 243 ALA A O 1
ATOM 1874 N N . PHE A 1 244 ? -0.698 -5.818 7.899 1.00 86.81 244 PHE A N 1
ATOM 1875 C CA . PHE A 1 244 ? 0.017 -4.963 6.964 1.00 86.81 244 PHE A CA 1
ATOM 1876 C C . PHE A 1 244 ? 0.309 -3.611 7.614 1.00 86.81 244 PHE A C 1
ATOM 1878 O O . PHE A 1 244 ? -0.603 -2.902 8.013 1.00 86.81 244 PHE A O 1
ATOM 1885 N N . GLU A 1 245 ? 1.571 -3.206 7.705 1.00 91.12 245 GLU A N 1
ATOM 1886 C CA . GLU A 1 245 ? 1.929 -1.833 8.064 1.00 91.12 245 GLU A CA 1
ATOM 1887 C C . GLU A 1 245 ? 2.891 -1.302 7.007 1.00 91.12 245 GLU A C 1
ATOM 1889 O O . GLU A 1 245 ? 3.963 -1.865 6.802 1.00 91.12 245 GLU A O 1
ATOM 1894 N N . LEU A 1 246 ? 2.477 -0.252 6.293 1.00 92.12 246 LEU A N 1
ATOM 1895 C CA . LEU A 1 246 ? 3.162 0.198 5.081 1.00 92.12 246 LEU A CA 1
ATOM 1896 C C . LEU A 1 246 ? 4.622 0.575 5.343 1.00 92.12 246 LEU A C 1
ATOM 1898 O O . LEU A 1 246 ? 5.491 0.245 4.539 1.00 92.12 246 LEU A O 1
ATOM 1902 N N . TRP A 1 247 ? 4.910 1.266 6.449 1.00 90.44 247 TRP A N 1
ATOM 1903 C CA . TRP A 1 247 ? 6.283 1.645 6.759 1.00 90.44 247 TRP A CA 1
ATOM 1904 C C . TRP A 1 247 ? 7.155 0.420 7.061 1.00 90.44 247 TRP A C 1
ATOM 1906 O O . TRP A 1 247 ? 8.236 0.299 6.490 1.00 90.44 247 TRP A O 1
ATOM 1916 N N . ASP A 1 248 ? 6.691 -0.500 7.906 1.00 88.62 248 ASP A N 1
ATOM 1917 C CA . ASP A 1 248 ? 7.388 -1.740 8.250 1.00 88.62 248 ASP A CA 1
ATOM 1918 C C . ASP A 1 248 ? 7.676 -2.581 7.006 1.00 88.62 248 ASP A C 1
ATOM 1920 O O . ASP A 1 248 ? 8.832 -2.946 6.786 1.00 88.62 248 ASP A O 1
ATOM 1924 N N . GLN A 1 249 ? 6.671 -2.805 6.152 1.00 87.56 249 GLN A N 1
ATOM 1925 C CA . GLN A 1 249 ? 6.836 -3.558 4.905 1.00 87.56 249 GLN A CA 1
ATOM 1926 C C . GLN A 1 249 ? 7.886 -2.903 4.002 1.00 87.56 249 GLN A C 1
ATOM 1928 O O . GLN A 1 249 ? 8.824 -3.569 3.567 1.00 87.56 249 GLN A O 1
ATOM 1933 N N . ASN A 1 250 ? 7.834 -1.577 3.844 1.00 85.19 250 ASN A N 1
ATOM 1934 C CA . ASN A 1 250 ? 8.851 -0.824 3.108 1.00 85.19 250 ASN A CA 1
ATOM 1935 C C . ASN A 1 250 ? 10.258 -0.925 3.724 1.00 85.19 250 ASN A C 1
ATOM 1937 O O . ASN A 1 250 ? 11.245 -0.725 3.024 1.00 85.19 250 ASN A O 1
ATOM 1941 N N . THR A 1 251 ? 10.396 -1.211 5.021 1.00 83.38 251 THR A N 1
ATOM 1942 C CA . THR A 1 251 ? 11.720 -1.415 5.636 1.00 83.38 251 THR A CA 1
ATOM 1943 C C . THR A 1 251 ? 12.256 -2.840 5.504 1.00 83.38 251 THR A C 1
ATOM 1945 O O . THR A 1 251 ? 13.447 -3.051 5.736 1.00 83.38 251 THR A O 1
ATOM 1948 N N . ARG A 1 252 ? 11.401 -3.808 5.148 1.00 81.75 252 ARG A N 1
ATOM 1949 C CA . ARG A 1 252 ? 11.773 -5.219 4.949 1.00 81.75 252 ARG A CA 1
ATOM 1950 C C . ARG A 1 252 ? 12.215 -5.518 3.525 1.00 81.75 252 ARG A C 1
ATOM 1952 O O . ARG A 1 252 ? 13.015 -6.425 3.326 1.00 81.75 252 ARG A O 1
ATOM 1959 N N . VAL A 1 253 ? 11.729 -4.746 2.560 1.00 80.06 253 VAL A N 1
ATOM 1960 C CA . VAL A 1 253 ? 12.232 -4.769 1.186 1.00 80.06 253 VAL A CA 1
ATOM 1961 C C . VAL A 1 253 ? 13.529 -3.956 1.071 1.00 80.06 253 VAL A C 1
ATOM 1963 O O . VAL A 1 253 ? 13.646 -2.879 1.669 1.00 80.06 253 VAL A O 1
ATOM 1966 N N . PRO A 1 254 ? 14.545 -4.451 0.341 1.00 81.06 254 PRO A N 1
ATOM 1967 C CA . PRO A 1 254 ? 15.793 -3.725 0.162 1.00 81.06 254 PRO A CA 1
ATOM 1968 C C . PRO A 1 254 ? 15.515 -2.415 -0.592 1.00 81.06 254 PRO A C 1
ATOM 1970 O O . PRO A 1 254 ? 14.776 -2.418 -1.579 1.00 81.06 254 PRO A O 1
ATOM 1973 N N . PRO A 1 255 ? 16.101 -1.280 -0.168 1.00 76.38 255 PRO A N 1
ATOM 1974 C CA . PRO A 1 255 ? 15.773 0.013 -0.749 1.00 76.38 255 PRO A CA 1
ATOM 1975 C C . PRO A 1 255 ? 16.287 0.099 -2.189 1.00 76.38 255 PRO A C 1
ATOM 1977 O O . PRO A 1 255 ? 17.461 0.385 -2.435 1.00 76.38 255 PRO A O 1
ATOM 1980 N N . HIS A 1 256 ? 15.377 -0.115 -3.133 1.00 80.69 256 HIS A N 1
ATOM 1981 C CA . HIS A 1 256 ? 15.553 0.131 -4.564 1.00 80.69 256 HIS A CA 1
ATOM 1982 C C . HIS A 1 256 ? 14.757 1.372 -5.021 1.00 80.69 256 HIS A C 1
ATOM 1984 O O . HIS A 1 256 ? 14.615 1.644 -6.206 1.00 80.69 256 HIS A O 1
ATOM 1990 N N . TRP A 1 257 ? 14.277 2.179 -4.072 1.00 78.75 257 TRP A N 1
ATOM 1991 C CA . TRP A 1 257 ? 13.693 3.503 -4.290 1.00 78.75 257 TRP A CA 1
ATOM 1992 C C . TRP A 1 257 ? 14.385 4.538 -3.404 1.00 78.75 257 TRP A C 1
ATOM 1994 O O . TRP A 1 257 ? 15.036 4.228 -2.406 1.00 78.75 257 TRP A O 1
ATOM 2004 N N . ARG A 1 258 ? 14.224 5.814 -3.755 1.00 75.00 258 ARG A N 1
ATOM 2005 C CA . ARG A 1 258 ? 14.828 6.923 -3.014 1.00 75.00 258 ARG A CA 1
ATOM 2006 C C . ARG A 1 258 ? 14.204 7.084 -1.624 1.00 75.00 258 ARG A C 1
ATOM 2008 O O . ARG A 1 258 ? 13.003 7.295 -1.508 1.00 75.00 258 ARG A O 1
ATOM 2015 N N . ASP A 1 259 ? 15.042 7.108 -0.587 1.00 76.81 259 ASP A N 1
ATOM 2016 C CA . ASP A 1 259 ? 14.630 7.474 0.773 1.00 76.81 259 ASP A CA 1
ATOM 2017 C C . ASP A 1 259 ? 14.287 8.972 0.846 1.00 76.81 259 ASP A C 1
ATOM 2019 O O . ASP A 1 259 ? 15.159 9.849 0.786 1.00 76.81 259 ASP A O 1
ATOM 2023 N N . TYR A 1 260 ? 12.995 9.270 0.972 1.00 80.00 260 TYR A N 1
ATOM 2024 C CA . TYR A 1 260 ? 12.492 10.637 1.042 1.00 80.00 260 TYR A CA 1
ATOM 2025 C C . TYR A 1 260 ? 12.574 11.256 2.438 1.00 80.00 260 TYR A C 1
ATOM 2027 O O . TYR A 1 260 ? 12.399 12.469 2.552 1.00 80.00 260 TYR A O 1
ATOM 2035 N N . SER A 1 261 ? 12.934 10.494 3.479 1.00 80.88 261 SER A N 1
ATOM 2036 C CA . SER A 1 261 ? 13.117 11.043 4.832 1.00 80.88 261 SER A CA 1
ATOM 2037 C C . SER A 1 261 ? 14.267 12.052 4.923 1.00 80.88 261 SER A C 1
ATOM 2039 O O . SER A 1 261 ? 14.270 12.931 5.784 1.00 80.88 261 SER A O 1
ATOM 2041 N N . LYS A 1 262 ? 15.229 11.960 3.995 1.00 80.38 262 LYS A N 1
ATOM 2042 C CA . LYS A 1 262 ? 16.380 12.870 3.866 1.00 80.38 262 LYS A CA 1
ATOM 2043 C C . LYS A 1 262 ? 16.187 13.948 2.798 1.00 80.38 262 LYS A C 1
ATOM 2045 O O . LYS A 1 262 ? 17.079 14.768 2.589 1.00 80.38 262 LYS A O 1
ATOM 2050 N N . ALA A 1 263 ? 15.069 13.926 2.072 1.00 79.38 263 ALA A N 1
ATOM 2051 C CA . ALA A 1 263 ? 14.789 14.943 1.069 1.00 79.38 263 ALA A CA 1
ATOM 2052 C C . ALA A 1 263 ? 14.477 16.285 1.745 1.00 79.38 263 ALA A C 1
ATOM 2054 O O . ALA A 1 263 ? 13.891 16.325 2.825 1.00 79.38 263 ALA A O 1
ATOM 2055 N N . ALA A 1 264 ? 14.847 17.388 1.091 1.00 78.25 264 ALA A N 1
ATOM 2056 C CA . ALA A 1 264 ? 14.359 18.701 1.494 1.00 78.25 264 ALA A CA 1
ATOM 2057 C C . ALA A 1 264 ? 12.826 18.731 1.405 1.00 78.25 264 ALA A C 1
ATOM 2059 O O . ALA A 1 264 ? 12.258 18.164 0.467 1.00 78.25 264 ALA A O 1
ATOM 2060 N N . ASP A 1 265 ? 12.185 19.405 2.358 1.00 71.19 265 ASP A N 1
ATOM 2061 C CA . ASP A 1 265 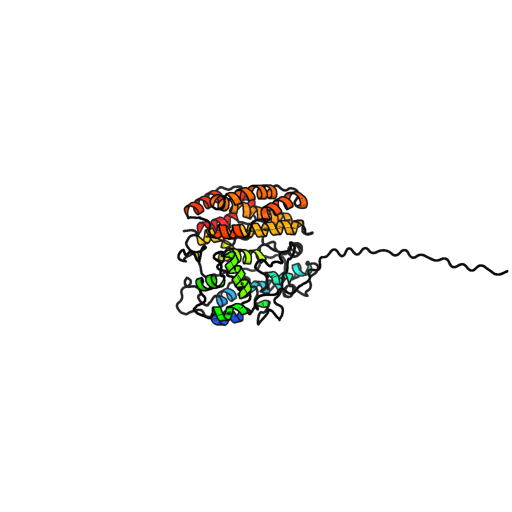? 10.741 19.618 2.324 1.00 71.19 265 ASP A CA 1
ATOM 2062 C C . ASP A 1 265 ? 10.384 20.496 1.119 1.00 71.19 265 ASP A C 1
ATOM 2064 O O . ASP A 1 265 ? 10.969 21.566 0.919 1.00 71.19 265 ASP A O 1
ATOM 2068 N N . LYS A 1 266 ? 9.486 19.999 0.268 1.00 74.31 266 LYS A N 1
ATOM 2069 C CA . LYS A 1 266 ? 9.089 20.642 -0.987 1.00 74.31 266 LYS A CA 1
ATOM 2070 C C . LYS A 1 266 ? 7.612 20.368 -1.265 1.00 74.31 266 LYS A C 1
ATOM 2072 O O . LYS A 1 266 ? 7.189 19.222 -1.097 1.00 74.31 266 LYS A O 1
ATOM 2077 N N . PRO A 1 267 ? 6.841 21.354 -1.760 1.00 70.31 267 PRO A N 1
ATOM 2078 C CA . PRO A 1 267 ? 5.426 21.162 -2.089 1.00 70.31 267 PRO A CA 1
ATOM 2079 C C . PRO A 1 267 ? 5.161 19.993 -3.048 1.00 70.31 267 PRO A C 1
ATOM 2081 O O . PRO A 1 267 ? 4.131 19.334 -2.957 1.00 70.31 267 PRO A O 1
ATOM 2084 N N . GLU A 1 268 ? 6.101 19.710 -3.949 1.00 71.62 268 GLU A N 1
ATOM 2085 C CA . GLU A 1 268 ? 5.982 18.677 -4.985 1.00 71.62 268 GLU A CA 1
ATOM 2086 C C . GLU A 1 268 ? 6.353 17.273 -4.500 1.00 71.62 268 GLU A C 1
ATOM 2088 O O . GLU A 1 268 ? 6.220 16.296 -5.237 1.00 71.62 268 GLU A O 1
ATOM 2093 N N . LEU A 1 269 ? 6.829 17.169 -3.260 1.00 75.31 269 LEU A N 1
ATOM 2094 C CA . LEU A 1 269 ? 7.070 15.919 -2.558 1.00 75.31 269 LEU A CA 1
ATOM 2095 C C . LEU A 1 269 ? 6.451 16.039 -1.156 1.00 75.31 269 LEU A C 1
ATOM 2097 O O . LEU A 1 269 ? 7.177 16.111 -0.164 1.00 75.31 269 LEU A O 1
ATOM 2101 N N . PRO A 1 270 ? 5.110 16.061 -1.052 1.00 69.75 270 PRO A N 1
ATOM 2102 C CA . PRO A 1 270 ? 4.415 16.352 0.202 1.00 69.75 270 PRO A CA 1
ATOM 2103 C C . PRO A 1 270 ? 4.656 15.288 1.279 1.00 69.75 270 PRO A C 1
ATOM 2105 O O . PRO A 1 270 ? 4.426 15.540 2.455 1.00 69.75 270 PRO A O 1
ATOM 2108 N N . ALA A 1 271 ? 5.166 14.111 0.903 1.00 73.88 271 ALA A N 1
ATOM 2109 C CA . ALA A 1 271 ? 5.602 13.071 1.824 1.00 73.88 271 ALA A CA 1
ATOM 2110 C C . ALA A 1 271 ? 7.103 13.129 2.171 1.00 73.88 271 ALA A C 1
ATOM 2112 O O . ALA A 1 271 ? 7.568 12.238 2.864 1.00 73.88 271 ALA A O 1
ATOM 2113 N N . GLY A 1 272 ? 7.875 14.123 1.723 1.00 83.00 272 GLY A N 1
ATOM 2114 C CA . GLY A 1 272 ? 9.318 14.219 1.977 1.00 83.00 272 GLY A CA 1
ATOM 2115 C C . GLY A 1 272 ? 9.695 14.777 3.354 1.00 83.00 272 GLY A C 1
ATOM 2116 O O . GLY A 1 272 ? 8.858 15.298 4.092 1.00 83.00 272 GLY A O 1
ATOM 2117 N N . GLY A 1 273 ? 10.981 14.683 3.692 1.00 86.12 273 GLY A N 1
ATOM 2118 C CA . GLY A 1 273 ? 11.574 15.280 4.890 1.00 86.12 273 GLY A CA 1
ATOM 2119 C C . GLY A 1 273 ? 11.367 14.475 6.174 1.00 86.12 273 GLY A C 1
ATOM 2120 O O . GLY A 1 273 ? 10.959 13.316 6.156 1.00 86.12 273 GLY A O 1
ATOM 2121 N N . ALA A 1 274 ? 11.645 15.104 7.319 1.00 88.12 274 ALA A N 1
ATOM 2122 C CA . ALA A 1 274 ? 11.691 14.432 8.624 1.00 88.12 274 ALA A CA 1
ATOM 2123 C C . ALA A 1 274 ? 10.366 13.761 9.043 1.00 88.12 274 ALA A C 1
ATOM 2125 O O . ALA A 1 274 ? 10.377 12.816 9.830 1.00 88.12 274 ALA A O 1
ATOM 2126 N N . LEU A 1 275 ? 9.231 14.216 8.499 1.00 89.94 275 LEU A N 1
ATOM 2127 C CA . LEU A 1 275 ? 7.912 13.631 8.762 1.00 89.94 275 LEU A CA 1
ATOM 2128 C C . LEU A 1 275 ? 7.523 12.504 7.804 1.00 89.94 275 LEU A C 1
ATOM 2130 O O . LEU A 1 275 ? 6.431 11.956 7.951 1.00 89.94 275 LEU A O 1
ATOM 2134 N N . HIS A 1 276 ? 8.387 12.140 6.852 1.00 90.06 276 HIS A N 1
ATOM 2135 C CA . HIS A 1 276 ? 8.132 11.050 5.912 1.00 90.06 276 HIS A CA 1
ATOM 2136 C C . HIS A 1 276 ? 7.607 9.776 6.603 1.00 90.06 276 HIS A C 1
ATOM 2138 O O . HIS A 1 276 ? 6.541 9.312 6.198 1.00 90.06 276 HIS A O 1
ATOM 2144 N N . PRO A 1 277 ? 8.217 9.270 7.702 1.00 91.94 277 PRO A N 1
ATOM 2145 C CA . PRO A 1 277 ? 7.716 8.066 8.367 1.00 91.94 277 PRO A CA 1
ATOM 2146 C C . PRO A 1 277 ? 6.287 8.208 8.899 1.00 91.94 277 PRO A C 1
ATOM 2148 O O . PRO A 1 277 ? 5.468 7.310 8.732 1.00 91.94 277 PRO A O 1
ATOM 2151 N N . ALA A 1 278 ? 5.952 9.358 9.493 1.00 93.25 278 ALA A N 1
ATOM 2152 C CA . ALA A 1 278 ? 4.616 9.594 10.033 1.00 93.25 278 ALA A CA 1
ATOM 2153 C C . ALA A 1 278 ? 3.557 9.780 8.941 1.00 93.25 278 ALA A C 1
ATOM 2155 O O . ALA A 1 278 ? 2.419 9.354 9.124 1.00 93.25 278 ALA A O 1
ATOM 2156 N N . ARG A 1 279 ? 3.914 10.385 7.801 1.00 92.62 279 ARG A N 1
ATOM 2157 C CA . ARG A 1 279 ? 3.009 10.515 6.649 1.00 92.62 279 ARG A CA 1
ATOM 2158 C C . ARG A 1 279 ? 2.744 9.156 5.999 1.00 92.62 279 ARG A C 1
ATOM 2160 O O . ARG A 1 279 ? 1.586 8.844 5.735 1.00 92.62 279 ARG A O 1
ATOM 2167 N N . VAL A 1 280 ? 3.788 8.342 5.808 1.00 92.88 280 VAL A N 1
ATOM 2168 C CA . VAL A 1 280 ? 3.667 6.959 5.309 1.00 92.88 280 VAL A CA 1
ATOM 2169 C C . VAL A 1 280 ? 2.793 6.128 6.244 1.00 92.88 280 VAL A C 1
ATOM 2171 O O . VAL A 1 280 ? 1.850 5.500 5.775 1.00 92.88 280 VAL A O 1
ATOM 2174 N N . TRP A 1 281 ? 3.036 6.195 7.556 1.00 95.19 281 TRP A N 1
ATOM 2175 C CA . TRP A 1 281 ? 2.195 5.537 8.556 1.00 95.19 281 TRP A CA 1
ATOM 2176 C C . TRP A 1 281 ? 0.731 5.985 8.455 1.00 95.19 281 TRP A C 1
ATOM 2178 O O . TRP A 1 281 ? -0.163 5.157 8.325 1.00 95.19 281 TRP A O 1
ATOM 2188 N N . LEU A 1 282 ? 0.464 7.294 8.459 1.00 95.25 282 LEU A N 1
ATOM 2189 C CA . LEU A 1 282 ? -0.900 7.826 8.476 1.00 95.25 282 LEU A CA 1
ATOM 2190 C C . LEU A 1 282 ? -1.700 7.414 7.229 1.00 95.25 282 LEU A C 1
ATOM 2192 O O . LEU A 1 282 ? -2.835 6.946 7.340 1.00 95.25 282 LEU A O 1
ATOM 2196 N N . VAL A 1 283 ? -1.104 7.571 6.044 1.00 93.88 283 VAL A N 1
ATOM 2197 C CA . VAL A 1 283 ? -1.749 7.215 4.772 1.00 93.88 283 VAL A CA 1
ATOM 2198 C C . VAL A 1 283 ? -1.866 5.700 4.633 1.00 93.88 283 VAL A C 1
ATOM 2200 O O . VAL A 1 283 ? -2.944 5.214 4.286 1.00 93.88 283 VAL A O 1
ATOM 2203 N N . GLY A 1 284 ? -0.816 4.953 4.982 1.00 94.31 284 GLY A N 1
ATOM 2204 C CA . GLY A 1 284 ? -0.803 3.493 4.969 1.00 94.31 284 GLY A CA 1
ATOM 2205 C C . GLY A 1 284 ? -1.891 2.893 5.855 1.00 94.31 284 GLY A C 1
ATOM 2206 O O . GLY A 1 284 ? -2.679 2.086 5.377 1.00 94.31 284 GLY A O 1
ATOM 2207 N N . GLN A 1 285 ? -2.017 3.356 7.102 1.00 94.25 285 GLN A N 1
ATOM 2208 C CA . GLN A 1 285 ? -3.070 2.916 8.023 1.00 94.25 285 GLN A CA 1
ATOM 2209 C C . GLN A 1 285 ? -4.473 3.248 7.504 1.00 94.25 285 GLN A C 1
ATOM 2211 O O . GLN A 1 285 ? -5.377 2.423 7.602 1.00 94.25 285 GLN A O 1
ATOM 2216 N N . SER A 1 286 ? -4.666 4.435 6.917 1.00 94.06 286 SER A N 1
ATOM 2217 C CA . SER A 1 286 ? -5.965 4.805 6.340 1.00 94.06 286 SER A CA 1
ATOM 2218 C C . SER A 1 286 ? -6.348 3.934 5.142 1.00 94.06 286 SER A C 1
ATOM 2220 O O . SER A 1 286 ? -7.496 3.513 5.034 1.00 94.06 286 SER A O 1
ATOM 2222 N N . THR A 1 287 ? -5.382 3.619 4.281 1.00 91.88 287 THR A N 1
ATOM 2223 C CA . THR A 1 287 ? -5.583 2.793 3.084 1.00 91.88 287 THR A CA 1
ATOM 2224 C C . THR A 1 287 ? -5.815 1.331 3.467 1.00 91.88 287 THR A C 1
ATOM 2226 O O . THR A 1 287 ? -6.703 0.675 2.932 1.00 91.88 287 THR A O 1
ATOM 2229 N N . ALA A 1 288 ? -5.069 0.832 4.453 1.00 91.94 288 ALA A N 1
ATOM 2230 C CA . ALA A 1 288 ? -5.217 -0.518 4.979 1.00 91.94 288 ALA A CA 1
ATOM 2231 C C . ALA A 1 288 ? -6.543 -0.725 5.728 1.00 91.94 288 ALA A C 1
ATOM 2233 O O . ALA A 1 288 ? -7.166 -1.778 5.588 1.00 91.94 288 ALA A O 1
ATOM 2234 N N . LEU A 1 289 ? -7.024 0.291 6.459 1.00 92.31 289 LEU A N 1
ATOM 2235 C CA . LEU A 1 289 ? -8.370 0.284 7.037 1.00 92.31 289 LEU A CA 1
ATOM 2236 C C . LEU A 1 289 ? -9.434 0.164 5.941 1.00 92.31 289 LEU A C 1
ATOM 2238 O O . LEU A 1 289 ? -10.304 -0.695 6.041 1.00 92.31 289 LEU A O 1
ATOM 2242 N N . GLN A 1 290 ? -9.344 0.990 4.892 1.00 90.62 290 GLN A N 1
ATOM 2243 C CA . GLN A 1 290 ? -10.278 0.949 3.765 1.00 90.62 290 GLN A CA 1
ATOM 2244 C C . GLN A 1 290 ? -10.293 -0.436 3.101 1.00 90.62 290 GLN A C 1
ATOM 2246 O O . GLN A 1 290 ? -11.358 -1.034 2.967 1.00 90.62 290 GLN A O 1
ATOM 2251 N N . ALA A 1 291 ? -9.119 -0.986 2.772 1.00 87.25 291 ALA A N 1
ATOM 2252 C CA . ALA A 1 291 ? -9.006 -2.324 2.195 1.00 87.25 291 ALA A CA 1
ATOM 2253 C C . ALA A 1 291 ? -9.576 -3.410 3.126 1.00 87.25 291 ALA A C 1
ATOM 2255 O O . ALA A 1 291 ? -10.292 -4.296 2.677 1.00 87.25 291 ALA A O 1
ATOM 2256 N N . SER A 1 292 ? -9.327 -3.320 4.434 1.00 88.19 292 SER A N 1
ATOM 2257 C CA . SER A 1 292 ? -9.859 -4.292 5.398 1.00 88.19 292 SER A CA 1
ATOM 2258 C C . SER A 1 292 ? -11.384 -4.230 5.507 1.00 88.19 292 SER A C 1
ATOM 2260 O O . SER A 1 292 ? -12.032 -5.267 5.603 1.00 88.19 292 SER A O 1
ATOM 2262 N N . LEU A 1 293 ? -11.974 -3.034 5.457 1.00 87.75 293 LEU A N 1
ATOM 2263 C CA . LEU A 1 293 ? -13.427 -2.850 5.480 1.00 87.75 293 LEU A CA 1
ATOM 2264 C C . LEU A 1 293 ? -14.103 -3.348 4.193 1.00 87.75 293 LEU A C 1
ATOM 2266 O O . LEU A 1 293 ? -15.198 -3.906 4.256 1.00 87.75 293 LEU A O 1
ATOM 2270 N N . GLU A 1 294 ? -13.447 -3.189 3.041 1.00 85.12 294 GLU A N 1
ATOM 2271 C CA . GLU A 1 294 ? -13.881 -3.797 1.777 1.00 85.12 294 GLU A CA 1
ATOM 2272 C C . GLU A 1 294 ? -13.916 -5.326 1.883 1.00 85.12 294 GLU A C 1
ATOM 2274 O O . GLU A 1 294 ? -14.887 -5.945 1.451 1.00 85.12 294 GLU A O 1
ATOM 2279 N N . GLU A 1 295 ? -12.904 -5.934 2.507 1.00 83.56 295 GLU A N 1
ATOM 2280 C CA . GLU A 1 295 ? -12.869 -7.381 2.733 1.00 83.56 295 GLU A CA 1
ATOM 2281 C C . GLU A 1 295 ? -13.962 -7.858 3.690 1.00 83.56 295 GLU A C 1
ATOM 2283 O O . GLU A 1 295 ? -14.564 -8.899 3.439 1.00 83.56 295 GLU A O 1
ATOM 2288 N N . VAL A 1 296 ? -14.308 -7.085 4.726 1.00 85.25 296 VAL A N 1
ATOM 2289 C CA . VAL A 1 296 ? -15.479 -7.398 5.563 1.00 85.25 296 VAL A CA 1
ATOM 2290 C C . VAL A 1 296 ? -16.757 -7.435 4.715 1.00 85.25 296 VAL A C 1
ATOM 2292 O O . VAL A 1 296 ? -17.527 -8.387 4.814 1.00 85.25 296 VAL A O 1
ATOM 2295 N N . ASP A 1 297 ? -16.988 -6.441 3.847 1.00 80.25 297 ASP A N 1
ATOM 2296 C CA . ASP A 1 297 ? -18.180 -6.404 2.979 1.00 80.25 297 ASP A CA 1
ATOM 2297 C C . ASP A 1 297 ? -18.194 -7.527 1.926 1.00 80.25 297 ASP A C 1
ATOM 2299 O O . ASP A 1 297 ? -19.268 -8.042 1.600 1.00 80.25 297 ASP A O 1
ATOM 2303 N N . LYS A 1 298 ? -17.030 -7.920 1.390 1.00 79.06 298 LYS A N 1
ATOM 2304 C CA . LYS A 1 298 ? -16.912 -9.046 0.448 1.00 79.06 298 LYS A CA 1
ATOM 2305 C C . LYS A 1 298 ? -17.158 -10.385 1.137 1.00 79.06 298 LYS A C 1
ATOM 2307 O O . LYS A 1 298 ? -18.026 -11.132 0.690 1.00 79.06 298 LYS A O 1
ATOM 2312 N N . ARG A 1 299 ? -16.465 -10.662 2.246 1.00 82.62 299 ARG A N 1
ATOM 2313 C CA . ARG A 1 299 ? -16.594 -11.923 2.996 1.00 82.62 299 ARG A CA 1
ATOM 2314 C C . ARG A 1 299 ? -18.000 -12.086 3.580 1.00 82.62 299 ARG A C 1
ATOM 2316 O O . ARG A 1 299 ? -18.547 -13.175 3.530 1.00 82.62 299 ARG A O 1
ATOM 2323 N N . ALA A 1 300 ? -18.669 -10.994 3.972 1.00 78.88 300 ALA A N 1
ATOM 2324 C CA . ALA A 1 300 ? -20.079 -11.010 4.395 1.00 78.88 300 ALA A CA 1
ATOM 2325 C C . ALA A 1 300 ? -21.088 -11.394 3.294 1.00 78.88 300 ALA A C 1
ATOM 2327 O O . ALA A 1 300 ? -22.281 -11.538 3.576 1.00 78.88 300 ALA A O 1
ATOM 2328 N N . LYS A 1 301 ? -20.661 -11.463 2.029 1.00 73.00 301 LYS A N 1
ATOM 2329 C CA . LYS A 1 301 ? -21.491 -11.874 0.884 1.00 73.00 301 LYS A CA 1
ATOM 2330 C C . LYS A 1 301 ? -21.085 -13.231 0.311 1.00 73.00 301 LYS A C 1
ATOM 2332 O O . LYS A 1 301 ? -21.841 -13.751 -0.504 1.00 73.00 301 LYS A O 1
ATOM 2337 N N . ALA A 1 302 ? -19.915 -13.746 0.676 1.00 68.50 302 ALA A N 1
ATOM 2338 C CA . ALA A 1 302 ? -19.393 -15.022 0.207 1.00 68.50 302 ALA A CA 1
ATOM 2339 C C . ALA A 1 302 ? -19.780 -16.155 1.171 1.00 68.50 302 ALA A C 1
ATOM 2341 O O . ALA A 1 302 ? -20.138 -15.897 2.317 1.00 68.50 302 ALA A O 1
ATOM 2342 N N . GLU A 1 303 ? -19.660 -17.406 0.722 1.00 53.91 303 GLU A N 1
ATOM 2343 C CA . GLU A 1 303 ? -19.837 -18.597 1.576 1.00 53.91 303 GLU A CA 1
ATOM 2344 C C . GLU A 1 303 ? -18.657 -18.819 2.550 1.00 53.91 303 GLU A C 1
ATOM 2346 O O . GLU A 1 303 ? -18.691 -19.716 3.383 1.00 53.91 303 GLU A O 1
ATOM 2351 N N . ALA A 1 304 ? -17.632 -17.960 2.504 1.00 59.00 304 ALA A N 1
ATOM 2352 C CA . ALA A 1 304 ? -16.466 -17.970 3.389 1.00 59.00 304 ALA A CA 1
ATOM 2353 C C . ALA A 1 304 ? -16.723 -17.234 4.719 1.00 59.00 304 ALA A C 1
ATOM 2355 O O . ALA A 1 304 ? -15.993 -16.309 5.097 1.00 59.00 304 ALA A O 1
ATOM 2356 N N . GLU A 1 305 ? -17.791 -17.622 5.417 1.00 61.41 305 GLU A N 1
ATOM 2357 C CA . GLU A 1 305 ? -18.175 -17.040 6.710 1.00 61.41 305 GLU A CA 1
ATOM 2358 C C . GLU A 1 305 ? -17.077 -17.206 7.768 1.00 61.41 305 GLU A C 1
ATOM 2360 O O . GLU A 1 305 ? -16.864 -16.292 8.561 1.00 61.41 305 GLU A O 1
ATOM 2365 N N . ASP A 1 306 ? -16.306 -18.293 7.703 1.00 70.94 306 ASP A N 1
ATOM 2366 C CA . ASP A 1 306 ? -15.247 -18.616 8.668 1.00 70.94 306 ASP A CA 1
ATOM 2367 C C . ASP A 1 306 ? -14.106 -17.575 8.709 1.00 70.94 306 ASP A C 1
ATOM 2369 O O . ASP A 1 306 ? -13.376 -17.487 9.694 1.00 70.94 306 ASP A O 1
ATOM 2373 N N . TYR A 1 307 ? -13.978 -16.723 7.681 1.00 78.75 307 TYR A N 1
ATOM 2374 C CA . TYR A 1 307 ? -12.928 -15.695 7.581 1.00 78.75 307 TYR A CA 1
ATOM 2375 C C . TYR A 1 307 ? -13.437 -14.265 7.790 1.00 78.75 307 TYR A C 1
ATOM 2377 O O . TYR A 1 307 ? -12.691 -13.296 7.594 1.00 78.75 307 TYR A O 1
ATOM 2385 N N . ILE A 1 308 ? -14.709 -14.084 8.153 1.00 82.69 308 ILE A N 1
ATOM 2386 C CA . ILE A 1 308 ? -15.237 -12.741 8.411 1.00 82.69 308 ILE A CA 1
ATOM 2387 C C . ILE A 1 308 ? -14.666 -12.145 9.697 1.00 82.69 308 ILE A C 1
ATOM 2389 O O . ILE A 1 308 ? -14.365 -10.952 9.738 1.00 82.69 308 ILE A O 1
ATOM 2393 N N . GLU A 1 309 ? -14.468 -12.977 10.721 1.00 82.00 309 GLU A N 1
ATOM 2394 C CA . GLU A 1 309 ? -13.933 -12.551 12.012 1.00 82.00 309 GLU A CA 1
ATOM 2395 C C . GLU A 1 309 ? -12.518 -11.989 11.856 1.00 82.00 309 GLU A C 1
ATOM 2397 O O . GLU A 1 309 ? -12.254 -10.884 12.327 1.00 82.00 309 GLU A O 1
ATOM 2402 N N . SER A 1 310 ? -11.638 -12.659 11.100 1.00 82.25 310 SER A N 1
ATOM 2403 C CA . SER A 1 310 ? -10.274 -12.166 10.856 1.00 82.25 310 SER A CA 1
ATOM 2404 C C . SER A 1 310 ? -10.261 -10.832 10.095 1.00 82.25 310 SER A C 1
ATOM 2406 O O . SER A 1 310 ? -9.475 -9.936 10.416 1.00 82.25 310 SER A O 1
ATOM 2408 N N . ALA A 1 311 ? -11.173 -10.634 9.135 1.00 85.62 311 ALA A N 1
ATOM 2409 C CA . ALA A 1 311 ? -11.309 -9.358 8.430 1.00 85.62 311 ALA A CA 1
ATOM 2410 C C . ALA A 1 311 ? -11.780 -8.226 9.362 1.00 85.62 311 ALA A C 1
ATOM 2412 O O . ALA A 1 311 ? -11.271 -7.102 9.277 1.00 85.62 311 ALA A O 1
ATOM 2413 N N . VAL A 1 312 ? -12.716 -8.515 10.274 1.00 87.56 312 VAL A N 1
ATOM 2414 C CA . VAL A 1 312 ? -13.183 -7.561 11.293 1.00 87.56 312 VAL A CA 1
ATOM 2415 C C . VAL A 1 312 ? -12.069 -7.231 12.277 1.00 87.56 312 VAL A C 1
ATOM 2417 O O . VAL A 1 312 ? -11.813 -6.051 12.521 1.00 87.56 312 VAL A O 1
ATOM 2420 N N . GLU A 1 313 ? -11.377 -8.244 12.805 1.00 86.44 313 GLU A N 1
ATOM 2421 C CA . GLU A 1 313 ? -10.233 -8.074 13.704 1.00 86.44 313 GLU A CA 1
ATOM 2422 C C . GLU A 1 313 ? -9.192 -7.142 13.080 1.00 86.44 313 GLU A C 1
ATOM 2424 O O . GLU A 1 313 ? -8.752 -6.181 13.717 1.00 86.44 313 GLU A O 1
ATOM 2429 N N . ARG A 1 314 ? -8.866 -7.356 11.802 1.00 88.44 314 ARG A N 1
ATOM 2430 C CA . ARG A 1 314 ? -7.917 -6.529 11.056 1.00 88.44 314 ARG A CA 1
ATOM 2431 C C . ARG A 1 314 ? -8.397 -5.089 10.873 1.00 88.44 314 ARG A C 1
ATOM 2433 O O . ARG A 1 314 ? -7.647 -4.152 11.162 1.00 88.44 314 ARG A O 1
ATOM 2440 N N . ALA A 1 315 ? -9.650 -4.882 10.459 1.00 90.19 315 ALA A N 1
ATOM 2441 C CA . ALA A 1 315 ? -10.227 -3.543 10.321 1.00 90.19 315 ALA A CA 1
ATOM 2442 C C . ALA A 1 315 ? -10.235 -2.784 11.664 1.00 90.19 315 ALA A C 1
ATOM 2444 O O . ALA A 1 315 ? -9.830 -1.620 11.737 1.00 90.19 315 ALA A O 1
ATOM 2445 N N . VAL A 1 316 ? -10.633 -3.450 12.751 1.00 90.12 316 VAL A N 1
ATOM 2446 C CA . VAL A 1 316 ? -10.623 -2.884 14.107 1.00 90.12 316 VAL A CA 1
ATOM 2447 C C . VAL A 1 316 ? -9.197 -2.572 14.562 1.00 90.12 316 VAL A C 1
ATOM 2449 O O . VAL A 1 316 ? -8.963 -1.512 15.149 1.00 90.12 316 VAL A O 1
ATOM 2452 N N . ALA A 1 317 ? -8.222 -3.430 14.265 1.00 90.31 317 ALA A N 1
ATOM 2453 C CA . ALA A 1 317 ? -6.830 -3.204 14.637 1.00 90.31 317 ALA A CA 1
ATOM 2454 C C . ALA A 1 317 ? -6.243 -1.962 13.934 1.00 90.31 317 ALA A C 1
ATOM 2456 O O . ALA A 1 317 ? -5.635 -1.116 14.598 1.00 90.31 317 ALA A O 1
ATOM 2457 N N . HIS A 1 318 ? -6.505 -1.784 12.633 1.00 92.69 318 HIS A N 1
ATOM 2458 C CA . HIS A 1 318 ? -6.133 -0.570 11.895 1.00 92.69 318 HIS A CA 1
ATOM 2459 C C . HIS A 1 318 ? -6.796 0.687 12.457 1.00 92.69 318 HIS A C 1
ATOM 2461 O O . HIS A 1 318 ? -6.130 1.704 12.672 1.00 92.69 318 HIS A O 1
ATOM 2467 N N . TRP A 1 319 ? -8.095 0.624 12.753 1.00 93.50 319 TRP A N 1
ATOM 2468 C CA . TRP A 1 319 ? -8.806 1.743 13.367 1.00 93.50 319 TRP A CA 1
ATOM 2469 C C . TRP A 1 319 ? -8.211 2.140 14.718 1.00 93.50 319 TRP A C 1
ATOM 2471 O O . TRP A 1 319 ? -7.996 3.325 14.978 1.00 93.50 319 TRP A O 1
ATOM 2481 N N . THR A 1 320 ? -7.896 1.153 15.558 1.00 92.31 320 THR A N 1
ATOM 2482 C CA . THR A 1 320 ? -7.416 1.381 16.926 1.00 92.31 320 THR A CA 1
ATOM 2483 C C . THR A 1 320 ? -6.127 2.207 16.952 1.00 92.31 320 THR A C 1
ATOM 2485 O O . THR A 1 320 ? -5.945 3.037 17.845 1.00 92.31 320 THR A O 1
ATOM 2488 N N . VAL A 1 321 ? -5.250 2.042 15.953 1.00 93.56 321 VAL A N 1
ATOM 2489 C CA . VAL A 1 321 ? -4.040 2.868 15.823 1.00 93.56 321 VAL A CA 1
ATOM 2490 C C . VAL A 1 321 ? -4.292 4.172 15.058 1.00 93.56 321 VAL A C 1
ATOM 2492 O O . VAL A 1 321 ? -3.822 5.234 15.474 1.00 93.56 321 VAL A O 1
ATOM 2495 N N . LEU A 1 322 ? -5.073 4.125 13.974 1.00 94.88 322 LEU A N 1
ATOM 2496 C CA . LEU A 1 322 ? -5.324 5.265 13.090 1.00 94.88 322 LEU A CA 1
ATOM 2497 C C . LEU A 1 322 ? -6.133 6.381 13.766 1.00 94.88 322 LEU A C 1
ATOM 2499 O O . LEU A 1 322 ? -5.888 7.562 13.495 1.00 94.88 322 LEU A O 1
ATOM 2503 N N . ARG A 1 323 ? -7.072 6.037 14.660 1.00 95.31 323 ARG A N 1
ATOM 2504 C CA . ARG A 1 323 ? -7.944 7.010 15.341 1.00 95.31 323 ARG A CA 1
ATOM 2505 C C . ARG A 1 323 ? -7.148 8.109 16.046 1.00 95.31 323 ARG A C 1
ATOM 2507 O O . ARG A 1 323 ? -7.517 9.277 15.984 1.00 95.31 323 ARG A O 1
ATOM 2514 N N . HIS A 1 324 ? -5.984 7.789 16.611 1.00 95.69 324 HIS A N 1
ATOM 2515 C CA . HIS A 1 324 ? -5.127 8.782 17.270 1.00 95.69 324 HIS A CA 1
ATOM 2516 C C . HIS A 1 324 ? -4.580 9.827 16.296 1.00 95.69 324 HIS A C 1
ATOM 2518 O O . HIS A 1 324 ? -4.553 11.016 16.617 1.00 95.69 324 HIS A O 1
ATOM 2524 N N . GLY A 1 325 ? -4.201 9.401 15.088 1.00 95.75 325 GLY A N 1
ATOM 2525 C CA . GLY A 1 325 ? -3.789 10.300 14.013 1.00 95.75 325 GLY A CA 1
ATOM 2526 C C . GLY A 1 325 ? -4.957 11.147 13.512 1.00 95.75 325 GLY A C 1
ATOM 2527 O O . GLY A 1 325 ? -4.869 12.375 13.495 1.00 95.75 325 GLY A O 1
ATOM 2528 N N . LEU A 1 326 ? -6.083 10.509 13.175 1.00 95.75 326 LEU A N 1
ATOM 2529 C CA . LEU A 1 326 ? -7.264 11.204 12.650 1.00 95.75 326 LEU A CA 1
ATOM 2530 C C . LEU A 1 326 ? -7.843 12.213 13.638 1.00 95.75 326 LEU A C 1
ATOM 2532 O O . LEU A 1 326 ? -8.240 13.298 13.226 1.00 95.75 326 LEU A O 1
ATOM 2536 N N . LYS A 1 327 ? -7.847 11.916 14.939 1.00 95.88 327 LYS A N 1
ATOM 2537 C CA . LYS A 1 327 ? -8.308 12.857 15.966 1.00 95.88 327 LYS A CA 1
ATOM 2538 C C . LYS A 1 327 ? -7.550 14.184 15.919 1.00 95.88 327 LYS A C 1
ATOM 2540 O O . LYS A 1 327 ? -8.133 15.229 16.197 1.00 95.88 327 LYS A O 1
ATOM 2545 N N . LEU A 1 328 ? -6.262 14.139 15.578 1.00 95.31 328 LEU A N 1
ATOM 2546 C CA . LEU A 1 328 ? -5.411 15.319 15.504 1.00 95.31 328 LEU A CA 1
ATOM 2547 C C . LEU A 1 328 ? -5.565 16.064 14.175 1.00 95.31 328 LEU A C 1
ATOM 2549 O O . LEU A 1 328 ? -5.655 17.289 14.180 1.00 95.31 328 LEU A O 1
ATOM 2553 N N . VAL A 1 329 ? -5.565 15.342 13.051 1.00 94.56 329 VAL A N 1
ATOM 2554 C CA . VAL A 1 329 ? -5.424 15.967 11.722 1.00 94.56 329 VAL A CA 1
ATOM 2555 C C . VAL A 1 329 ? -6.701 15.987 10.881 1.00 94.56 329 VAL A C 1
ATOM 2557 O O . VAL A 1 329 ? -6.771 16.720 9.900 1.00 94.56 329 VAL A O 1
ATOM 2560 N N . ALA A 1 330 ? -7.711 15.203 11.254 1.00 94.25 330 ALA A N 1
ATOM 2561 C CA . ALA A 1 330 ? -8.988 15.078 10.553 1.00 94.25 330 ALA A CA 1
ATOM 2562 C C . ALA A 1 330 ? -10.144 14.743 11.533 1.00 94.25 330 ALA A C 1
ATOM 2564 O O . ALA A 1 330 ? -10.788 13.696 11.401 1.00 94.25 330 ALA A O 1
ATOM 2565 N N . PRO A 1 331 ? -10.435 15.607 12.530 1.00 93.62 331 PRO A N 1
ATOM 2566 C CA . PRO A 1 331 ? -11.369 15.301 13.621 1.00 93.62 331 PRO A CA 1
ATOM 2567 C C . PRO A 1 331 ? -12.807 15.023 13.156 1.00 93.62 331 PRO A C 1
ATOM 2569 O O . PRO A 1 331 ? -13.515 14.233 13.779 1.00 93.62 331 PRO A O 1
ATOM 2572 N N . GLU A 1 332 ? -13.248 15.619 12.045 1.00 90.81 332 GLU A N 1
ATOM 2573 C CA . GLU A 1 332 ? -14.561 15.313 11.463 1.00 90.81 332 GLU A CA 1
ATOM 2574 C C . GLU A 1 332 ? -14.634 13.880 10.922 1.00 90.81 332 GLU A C 1
ATOM 2576 O O . GLU A 1 332 ? -15.616 13.175 11.164 1.00 90.81 332 GLU A O 1
ATOM 2581 N N . ALA A 1 333 ? -13.591 13.433 10.213 1.00 90.75 333 ALA A N 1
ATOM 2582 C CA . ALA A 1 333 ? -13.500 12.063 9.712 1.00 90.75 333 ALA A CA 1
ATOM 2583 C C . ALA A 1 333 ? -13.407 11.069 10.876 1.00 90.75 333 ALA A C 1
ATOM 2585 O O . ALA A 1 333 ? -14.121 10.068 10.882 1.00 90.75 333 ALA A O 1
ATOM 2586 N N . HIS A 1 334 ? -12.613 11.399 11.901 1.00 94.19 334 HIS A N 1
ATOM 2587 C CA . HIS A 1 334 ? -12.556 10.638 13.147 1.00 94.19 334 HIS A CA 1
ATOM 2588 C C . HIS A 1 334 ? -13.948 10.451 13.764 1.00 94.19 334 HIS A C 1
ATOM 2590 O O . HIS A 1 334 ? -14.348 9.329 14.049 1.00 94.19 334 HIS A O 1
ATOM 2596 N N . GLY A 1 335 ? -14.705 11.536 13.962 1.00 91.06 335 GLY A N 1
ATOM 2597 C CA . GLY A 1 335 ? -16.022 11.472 14.604 1.00 91.06 335 GLY A CA 1
ATOM 2598 C C . GLY A 1 335 ? -17.046 10.626 13.840 1.00 91.06 335 GLY A C 1
ATOM 2599 O O . GLY A 1 335 ? -17.886 9.976 14.464 1.00 91.06 335 GLY A O 1
ATOM 2600 N N . LYS A 1 336 ? -16.971 10.607 12.502 1.00 87.31 336 LYS A N 1
ATOM 2601 C CA . LYS A 1 336 ? -17.818 9.749 11.658 1.00 87.31 336 LYS A CA 1
ATOM 2602 C C . LYS A 1 336 ? -17.433 8.275 11.785 1.00 87.31 336 LYS A C 1
ATOM 2604 O O . LYS A 1 336 ? -18.317 7.439 11.956 1.00 87.31 336 LYS A O 1
ATOM 2609 N N . LEU A 1 337 ? -16.136 7.973 11.736 1.00 91.06 337 LEU A N 1
ATOM 2610 C CA . LEU A 1 337 ? -15.635 6.600 11.791 1.00 91.06 337 LEU A CA 1
ATOM 2611 C C . LEU A 1 337 ? -15.766 5.969 13.171 1.00 91.06 337 LEU A C 1
ATOM 2613 O O . LEU A 1 337 ? -16.125 4.804 13.241 1.00 91.06 337 LEU A O 1
ATOM 2617 N N . GLU A 1 338 ? -15.545 6.718 14.255 1.00 92.44 338 GLU A N 1
ATOM 2618 C CA . GLU A 1 338 ? -15.579 6.178 15.623 1.00 92.44 338 GLU A CA 1
ATOM 2619 C C . GLU A 1 338 ? -16.876 5.419 15.901 1.00 92.44 338 GLU A C 1
ATOM 2621 O O . GLU A 1 338 ? -16.849 4.291 16.381 1.00 92.44 338 GLU A O 1
ATOM 2626 N N . LYS A 1 339 ? -18.019 5.997 15.516 1.00 87.31 339 LYS A N 1
ATOM 2627 C CA . LYS A 1 339 ? -19.324 5.355 15.713 1.00 87.31 339 LYS A CA 1
ATOM 2628 C C . LYS A 1 339 ? -19.473 4.080 14.883 1.00 87.31 339 LYS A C 1
ATOM 2630 O O . LYS A 1 339 ? -19.983 3.088 15.390 1.00 87.31 339 LYS A O 1
ATOM 2635 N N . ALA A 1 340 ? -19.049 4.115 13.619 1.00 89.62 340 ALA A N 1
ATOM 2636 C CA . ALA A 1 340 ? -19.155 2.968 12.721 1.00 89.62 340 ALA A CA 1
ATOM 2637 C C . ALA A 1 340 ? -18.213 1.830 13.144 1.00 89.62 340 ALA A C 1
ATOM 2639 O O . ALA A 1 340 ? -18.617 0.673 13.155 1.00 89.62 340 ALA A O 1
ATOM 2640 N N . MET A 1 341 ? -16.989 2.157 13.564 1.00 92.12 341 MET A N 1
ATOM 2641 C CA . MET A 1 341 ? -15.994 1.180 14.003 1.00 92.12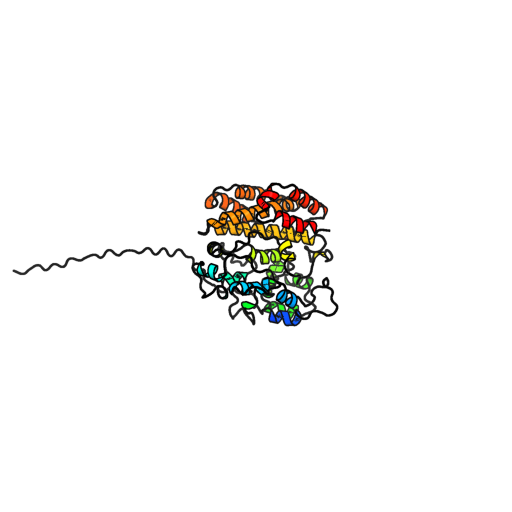 341 MET A CA 1
ATOM 2642 C C . MET A 1 341 ? -16.316 0.586 15.375 1.00 92.12 341 MET A C 1
ATOM 2644 O O . MET A 1 341 ? -16.100 -0.608 15.568 1.00 92.12 341 MET A O 1
ATOM 2648 N N . ALA A 1 342 ? -16.879 1.371 16.301 1.00 90.12 342 ALA A N 1
ATOM 2649 C CA . ALA A 1 342 ? -17.407 0.840 17.557 1.00 90.12 342 ALA A CA 1
ATOM 2650 C C . ALA A 1 342 ? -18.539 -0.166 17.291 1.00 90.12 342 ALA A C 1
ATOM 2652 O O . ALA A 1 342 ? -18.483 -1.292 17.772 1.00 90.12 342 ALA A O 1
ATOM 2653 N N . ALA A 1 343 ? -19.504 0.198 16.435 1.00 89.69 343 ALA A N 1
ATOM 2654 C CA . ALA A 1 343 ? -20.595 -0.697 16.054 1.00 89.69 343 ALA A CA 1
ATOM 2655 C C . ALA A 1 343 ? -20.104 -1.970 15.343 1.00 89.69 343 ALA A C 1
ATOM 2657 O O . ALA A 1 343 ? -20.673 -3.037 15.551 1.00 89.69 343 ALA A O 1
ATOM 2658 N N . LEU A 1 344 ? -19.053 -1.870 14.521 1.00 89.69 344 LEU A N 1
ATOM 2659 C CA . LEU A 1 344 ? -18.440 -3.025 13.866 1.00 89.69 344 LEU A CA 1
ATOM 2660 C C . LEU A 1 344 ? -17.762 -3.956 14.879 1.00 89.69 344 LEU A C 1
ATOM 2662 O O . LEU A 1 344 ? -17.939 -5.165 14.803 1.00 89.69 344 LEU A O 1
ATOM 2666 N N . GLY A 1 345 ? -17.016 -3.403 15.839 1.00 87.00 345 GLY A N 1
ATOM 2667 C CA . GLY A 1 345 ? -16.315 -4.184 16.862 1.00 87.00 345 GLY A CA 1
ATOM 2668 C C . GLY A 1 345 ? -17.222 -4.834 17.916 1.00 87.00 345 GLY A C 1
ATOM 2669 O O . GLY A 1 345 ? -16.752 -5.700 18.648 1.00 87.00 345 GLY A O 1
ATOM 2670 N N . GLU A 1 346 ? -18.485 -4.414 18.007 1.00 87.56 346 GLU A N 1
ATOM 2671 C CA . GLU A 1 346 ? -19.513 -4.957 18.911 1.00 87.56 346 GLU A CA 1
ATOM 2672 C C . GLU A 1 346 ? -20.562 -5.813 18.177 1.00 87.56 346 GLU A C 1
ATOM 2674 O O . GLU A 1 346 ? -21.519 -6.290 18.789 1.00 87.56 346 GLU A O 1
ATOM 2679 N N . ALA A 1 347 ? -20.440 -5.982 16.858 1.00 84.69 347 ALA A N 1
ATOM 2680 C CA . ALA A 1 347 ? -21.426 -6.709 16.075 1.00 84.69 347 ALA A CA 1
ATOM 2681 C C . ALA A 1 347 ? -21.386 -8.216 16.383 1.00 84.69 347 ALA A C 1
ATOM 2683 O O . ALA A 1 347 ? -20.438 -8.904 16.031 1.00 84.69 347 ALA A O 1
ATOM 2684 N N . GLU A 1 348 ? -22.459 -8.731 16.988 1.00 80.19 348 GLU A N 1
ATOM 2685 C CA . GLU A 1 348 ? -22.651 -10.173 17.236 1.00 80.19 348 GLU A CA 1
ATOM 2686 C C . GLU A 1 348 ? -23.108 -10.938 15.980 1.00 80.19 348 GLU A C 1
ATOM 2688 O O . GLU A 1 348 ? -22.935 -12.147 15.884 1.00 80.19 348 GLU A O 1
ATOM 2693 N N . ASP A 1 349 ? -23.708 -10.228 15.019 1.00 81.94 349 ASP A N 1
ATOM 2694 C CA . ASP A 1 349 ? -24.134 -10.763 13.725 1.00 81.94 349 ASP A CA 1
ATOM 2695 C C . ASP A 1 349 ? -23.495 -9.953 12.596 1.00 81.94 349 ASP A C 1
ATOM 2697 O O . ASP A 1 349 ? -23.795 -8.765 12.387 1.00 81.94 349 ASP A O 1
ATOM 2701 N N . MET A 1 350 ? -22.636 -10.631 11.840 1.00 80.19 350 MET A N 1
ATOM 2702 C CA . MET A 1 350 ? -21.908 -10.043 10.729 1.00 80.19 350 MET A CA 1
ATOM 2703 C C . MET A 1 350 ? -22.719 -9.946 9.434 1.00 80.19 350 MET A C 1
ATOM 2705 O O . MET A 1 350 ? -22.397 -9.104 8.595 1.00 80.19 350 MET A O 1
ATOM 2709 N N . LYS A 1 351 ? -23.811 -10.705 9.281 1.00 72.31 351 LYS A N 1
ATOM 2710 C CA . LYS A 1 351 ? -24.707 -10.622 8.114 1.00 72.31 351 LYS A CA 1
ATOM 2711 C C . LYS A 1 351 ? -25.675 -9.443 8.213 1.00 72.31 351 LYS A C 1
ATOM 2713 O O . LYS A 1 351 ? -26.050 -8.870 7.187 1.00 72.31 351 LYS A O 1
ATOM 2718 N N . GLY A 1 352 ? -26.050 -9.058 9.432 1.00 78.44 352 GLY A N 1
ATOM 2719 C CA . GLY A 1 352 ? -26.910 -7.915 9.722 1.00 78.44 352 GLY A CA 1
ATOM 2720 C C . GLY A 1 352 ? -26.133 -6.656 10.109 1.00 78.44 352 GLY A C 1
ATOM 2721 O O . GLY A 1 352 ? -25.745 -5.844 9.263 1.00 78.44 352 GLY A O 1
ATOM 2722 N N . LYS A 1 353 ? -25.961 -6.452 11.420 1.00 78.12 353 LYS A N 1
ATOM 2723 C CA . LYS A 1 353 ? -25.430 -5.199 11.987 1.00 78.12 353 LYS A CA 1
ATOM 2724 C C . LYS A 1 353 ? -23.968 -4.961 11.609 1.00 78.12 353 LYS A C 1
ATOM 2726 O O . LYS A 1 353 ? -23.626 -3.830 11.267 1.00 78.12 353 LYS A O 1
ATOM 2731 N N . GLY A 1 354 ? -23.140 -6.008 11.614 1.00 80.12 354 GLY A N 1
ATOM 2732 C CA . GLY A 1 354 ? -21.724 -5.914 11.250 1.00 80.12 354 GLY A CA 1
ATOM 2733 C C . GLY A 1 354 ? -21.530 -5.434 9.815 1.00 80.12 354 GLY A C 1
ATOM 2734 O O . GLY A 1 354 ? -20.812 -4.466 9.584 1.00 80.12 354 GLY A O 1
ATOM 2735 N N . LYS A 1 355 ? -22.264 -6.005 8.853 1.00 80.50 355 LYS A N 1
ATOM 2736 C CA . LYS A 1 355 ? -22.265 -5.549 7.455 1.00 80.50 355 LYS A CA 1
ATOM 2737 C C . LYS A 1 355 ? -22.684 -4.087 7.298 1.00 80.50 355 LYS A C 1
ATOM 2739 O O . LYS A 1 355 ? -22.057 -3.348 6.544 1.00 80.50 355 LYS A O 1
ATOM 2744 N N . ALA A 1 356 ? -23.733 -3.651 7.998 1.00 80.38 356 ALA A N 1
ATOM 2745 C CA . ALA A 1 356 ? -24.176 -2.257 7.942 1.00 80.38 356 ALA A CA 1
ATOM 2746 C C . ALA A 1 356 ? -23.119 -1.294 8.515 1.00 80.38 356 ALA A C 1
ATOM 2748 O O . ALA A 1 356 ? -22.856 -0.244 7.925 1.00 80.38 356 ALA A O 1
ATOM 2749 N N . ALA A 1 357 ? -22.486 -1.670 9.630 1.00 81.38 357 ALA A N 1
ATOM 2750 C CA . ALA A 1 357 ? -21.402 -0.909 10.243 1.00 81.38 357 ALA A CA 1
ATOM 2751 C C . ALA A 1 357 ? -20.164 -0.844 9.332 1.00 81.38 357 ALA A C 1
ATOM 2753 O O . ALA A 1 357 ? -19.638 0.244 9.090 1.00 81.38 357 ALA A O 1
ATOM 2754 N N . ALA A 1 358 ? -19.763 -1.981 8.754 1.00 82.00 358 ALA A N 1
ATOM 2755 C CA . ALA A 1 358 ? -18.663 -2.073 7.802 1.00 82.00 358 ALA A CA 1
ATOM 2756 C C . ALA A 1 358 ? -18.922 -1.223 6.555 1.00 82.00 358 ALA A C 1
ATOM 2758 O O . ALA A 1 358 ? -18.068 -0.431 6.187 1.00 82.00 358 ALA A O 1
ATOM 2759 N N . ALA A 1 359 ? -20.112 -1.294 5.951 1.00 79.62 359 ALA A N 1
ATOM 2760 C CA . ALA A 1 359 ? -20.465 -0.473 4.791 1.00 79.62 359 ALA A CA 1
ATOM 2761 C C . ALA A 1 359 ? -20.472 1.034 5.111 1.00 79.62 359 ALA A C 1
ATOM 2763 O O . ALA A 1 359 ? -20.053 1.846 4.285 1.00 79.62 359 ALA A O 1
ATOM 2764 N N . GLY A 1 360 ? -20.924 1.415 6.311 1.00 73.88 360 GLY A N 1
ATOM 2765 C CA . GLY A 1 360 ? -20.865 2.799 6.784 1.00 73.88 360 GLY A CA 1
ATOM 2766 C C . GLY A 1 360 ? -19.432 3.304 6.979 1.00 73.88 360 GLY A C 1
ATOM 2767 O O . GLY A 1 360 ? -19.148 4.464 6.682 1.00 73.88 360 GLY A O 1
ATOM 2768 N N . ALA A 1 361 ? -18.526 2.435 7.436 1.00 75.31 361 ALA A N 1
ATOM 2769 C CA . ALA A 1 361 ? -17.109 2.744 7.606 1.00 75.31 361 ALA A CA 1
ATOM 2770 C C . ALA A 1 361 ? -16.319 2.689 6.284 1.00 75.31 361 ALA A C 1
ATOM 2772 O O . ALA A 1 361 ? -15.437 3.516 6.081 1.00 75.31 361 ALA A O 1
ATOM 2773 N N . ALA A 1 362 ? -16.651 1.767 5.373 1.00 70.25 362 ALA A N 1
ATOM 2774 C CA . ALA A 1 362 ? -15.984 1.542 4.082 1.00 70.25 362 ALA A CA 1
ATOM 2775 C C . ALA A 1 362 ? -16.223 2.671 3.069 1.00 70.25 362 ALA A C 1
ATOM 2777 O O . ALA A 1 362 ? -15.642 2.686 1.987 1.00 70.25 362 ALA A O 1
ATOM 2778 N N . ALA A 1 363 ? -17.095 3.625 3.391 1.00 64.19 363 ALA A N 1
ATOM 2779 C CA . ALA A 1 363 ? -17.353 4.796 2.568 1.00 64.19 363 ALA A CA 1
ATOM 2780 C C . ALA A 1 363 ? -16.274 5.886 2.726 1.00 64.19 363 ALA A C 1
ATOM 2782 O O . ALA A 1 363 ? -16.577 7.061 2.490 1.00 64.19 363 ALA A O 1
ATOM 2783 N N . LEU A 1 364 ? -15.039 5.551 3.144 1.00 73.25 364 LEU A N 1
ATOM 2784 C CA . LEU A 1 364 ? -13.972 6.547 3.218 1.00 73.25 364 LEU A CA 1
ATOM 2785 C C . LEU A 1 364 ? -13.705 7.075 1.811 1.00 73.25 364 LEU A C 1
ATOM 2787 O O . LEU A 1 364 ? -13.296 6.323 0.927 1.00 73.25 364 LEU A O 1
ATOM 2791 N N . PRO A 1 365 ? -13.944 8.370 1.559 1.00 76.12 365 PRO A N 1
ATOM 2792 C CA . PRO A 1 365 ? -13.726 8.894 0.231 1.00 76.12 365 PRO A CA 1
ATOM 2793 C C . PRO A 1 365 ? -12.222 8.922 -0.032 1.00 76.12 365 PRO A C 1
ATOM 2795 O O . PRO A 1 365 ? -11.449 9.327 0.839 1.00 76.12 365 PRO A O 1
ATOM 2798 N N . ARG A 1 366 ? -11.806 8.599 -1.262 1.00 78.19 366 ARG A N 1
ATOM 2799 C CA . ARG A 1 366 ? -10.402 8.711 -1.701 1.00 78.19 366 ARG A CA 1
ATOM 2800 C C . ARG A 1 366 ? -9.791 10.072 -1.337 1.00 78.19 366 ARG A C 1
ATOM 2802 O O . ARG A 1 366 ? -8.630 10.157 -0.949 1.00 78.19 366 ARG A O 1
ATOM 2809 N N . SER A 1 367 ? -10.599 11.136 -1.372 1.00 80.69 367 SER A N 1
ATOM 2810 C CA . SER A 1 367 ? -10.207 12.490 -0.966 1.00 80.69 367 SER A CA 1
ATOM 2811 C C . SER A 1 367 ? -9.706 12.596 0.478 1.00 80.69 367 SER A C 1
ATOM 2813 O O . SER A 1 367 ? -8.898 13.475 0.760 1.00 80.69 367 SER A O 1
ATOM 2815 N N . LEU A 1 368 ? -10.151 11.729 1.396 1.00 86.88 368 LEU A N 1
ATOM 2816 C CA . LEU A 1 368 ? -9.624 11.683 2.758 1.00 86.88 368 LEU A CA 1
ATOM 2817 C C . LEU A 1 368 ? -8.166 11.219 2.761 1.00 86.88 368 LEU A C 1
ATOM 2819 O O . LEU A 1 368 ? -7.347 11.889 3.379 1.00 86.88 368 LEU A O 1
ATOM 2823 N N . HIS A 1 369 ? -7.815 10.143 2.049 1.00 89.12 369 HIS A N 1
ATOM 2824 C CA . HIS A 1 369 ? -6.427 9.663 1.983 1.00 89.12 369 HIS A CA 1
ATOM 2825 C C . HIS A 1 369 ? -5.483 10.766 1.480 1.00 89.12 369 HIS A C 1
ATOM 2827 O O . HIS A 1 369 ? -4.459 11.040 2.104 1.00 89.12 369 HIS A O 1
ATOM 2833 N N . TYR A 1 370 ? -5.877 11.487 0.426 1.00 86.56 370 TYR A N 1
ATOM 2834 C CA . TYR A 1 370 ? -5.106 12.630 -0.079 1.00 86.56 370 TYR A CA 1
ATOM 2835 C C . TYR A 1 370 ? -5.078 13.817 0.892 1.00 86.56 370 TYR A C 1
ATOM 2837 O O . TYR A 1 370 ? -4.043 14.473 1.024 1.00 86.56 370 TYR A O 1
ATOM 2845 N N . ALA A 1 371 ? -6.165 14.083 1.622 1.00 87.75 371 ALA A N 1
ATOM 2846 C CA . ALA A 1 371 ? -6.164 15.100 2.672 1.00 87.75 371 ALA A CA 1
ATOM 2847 C C . ALA A 1 371 ? -5.178 14.758 3.804 1.00 87.75 371 ALA A C 1
ATOM 2849 O O . ALA A 1 371 ? -4.557 15.663 4.358 1.00 87.75 371 ALA A O 1
ATOM 2850 N N . LEU A 1 372 ? -4.979 13.470 4.114 1.00 91.25 372 LEU A N 1
ATOM 2851 C CA . LEU A 1 372 ? -3.999 13.015 5.107 1.00 91.25 372 LEU A CA 1
ATOM 2852 C C . LEU A 1 372 ? -2.549 13.170 4.632 1.00 91.25 372 LEU A C 1
ATOM 2854 O O . LEU A 1 372 ? -1.679 13.442 5.455 1.00 91.25 372 LEU A O 1
ATOM 2858 N N . VAL A 1 373 ? -2.277 13.073 3.326 1.00 88.31 373 VAL A N 1
ATOM 2859 C CA . VAL A 1 373 ? -0.943 13.383 2.772 1.00 88.31 373 VAL A CA 1
ATOM 2860 C C . VAL A 1 373 ? -0.564 14.839 3.072 1.00 88.31 373 VAL A C 1
ATOM 2862 O O . VAL A 1 373 ? 0.559 15.120 3.490 1.00 88.31 373 VAL A O 1
ATOM 2865 N N . GLY A 1 374 ? -1.512 15.763 2.878 1.00 82.62 374 GLY A N 1
ATOM 2866 C CA . GLY A 1 374 ? -1.336 17.202 3.101 1.00 82.62 374 GLY A CA 1
ATOM 2867 C C . GLY A 1 374 ? -1.679 17.687 4.513 1.00 82.62 374 GLY A C 1
ATOM 2868 O O . GLY A 1 374 ? -1.683 18.897 4.755 1.00 82.62 374 GLY A O 1
ATOM 2869 N N . ALA A 1 375 ? -1.998 16.784 5.442 1.00 86.94 375 ALA A N 1
ATOM 2870 C CA . ALA A 1 375 ? -2.406 17.157 6.787 1.00 86.94 375 ALA A CA 1
ATOM 2871 C C . ALA A 1 375 ? -1.288 17.906 7.526 1.00 86.94 375 ALA A C 1
ATOM 2873 O O . ALA A 1 375 ? -0.105 17.566 7.444 1.00 86.94 375 ALA A O 1
ATOM 2874 N N . LYS A 1 376 ? -1.686 18.916 8.310 1.00 85.75 376 LYS A N 1
ATOM 2875 C CA . LYS A 1 376 ? -0.781 19.644 9.204 1.00 85.75 376 LYS A CA 1
ATOM 2876 C C . LYS A 1 376 ? -0.411 18.753 10.387 1.00 85.75 376 LYS A C 1
ATOM 2878 O O . LYS A 1 376 ? -1.048 18.795 11.436 1.00 85.75 376 LYS A O 1
ATOM 2883 N N . LEU A 1 377 ? 0.614 17.939 10.190 1.00 90.06 377 LEU A N 1
ATOM 2884 C CA . LEU A 1 377 ? 1.272 17.161 11.225 1.00 90.06 377 LEU A CA 1
ATOM 2885 C C . LEU A 1 377 ? 2.663 17.751 11.451 1.00 90.06 377 LEU A C 1
ATOM 2887 O O . LEU A 1 377 ? 3.347 18.087 10.490 1.00 90.06 377 LEU A O 1
ATOM 2891 N N . ASP A 1 378 ? 3.071 17.886 12.707 1.00 91.69 378 ASP A N 1
ATOM 2892 C CA . ASP A 1 378 ? 4.413 18.305 13.105 1.00 91.69 378 ASP A CA 1
ATOM 2893 C C . ASP A 1 378 ? 5.005 17.312 14.121 1.00 91.69 378 ASP A C 1
ATOM 2895 O O . ASP A 1 378 ? 4.339 16.369 14.563 1.00 91.69 378 ASP A O 1
ATOM 2899 N N . ALA A 1 379 ? 6.267 17.509 14.511 1.00 92.81 379 ALA A N 1
ATOM 2900 C CA . ALA A 1 379 ? 6.936 16.629 15.469 1.00 92.81 379 ALA A CA 1
ATOM 2901 C C . ALA A 1 379 ? 6.226 16.587 16.839 1.00 92.81 379 ALA A C 1
ATOM 2903 O O . ALA A 1 379 ? 6.233 15.555 17.513 1.00 92.81 379 ALA A O 1
ATOM 2904 N N . ALA A 1 380 ? 5.586 17.683 17.264 1.00 95.25 380 ALA A N 1
ATOM 2905 C CA . ALA A 1 380 ? 4.817 17.716 18.506 1.00 95.25 380 ALA A CA 1
ATOM 2906 C C . ALA A 1 380 ? 3.531 16.881 18.392 1.00 95.25 380 ALA A C 1
ATOM 2908 O O . ALA A 1 380 ? 3.178 16.152 19.319 1.00 95.25 380 ALA A O 1
ATOM 2909 N N . GLY A 1 381 ? 2.858 16.940 17.246 1.00 96.12 381 GLY A N 1
ATOM 2910 C CA . GLY A 1 381 ? 1.723 16.105 16.887 1.00 96.12 381 GLY A CA 1
ATOM 2911 C C . GLY A 1 381 ? 2.084 14.625 16.868 1.00 96.12 381 GLY A C 1
ATOM 2912 O O . GLY A 1 381 ? 1.394 13.826 17.494 1.00 96.12 381 GLY A O 1
ATOM 2913 N N . VAL A 1 382 ? 3.218 14.266 16.260 1.00 96.19 382 VAL A N 1
ATOM 2914 C CA . VAL A 1 382 ? 3.735 12.886 16.281 1.00 96.19 382 VAL A CA 1
ATOM 2915 C C . VAL A 1 382 ? 3.984 12.409 17.715 1.00 96.19 382 VAL A C 1
ATOM 2917 O O . VAL A 1 382 ? 3.556 11.314 18.073 1.00 96.19 382 VAL A O 1
ATOM 2920 N N . LYS A 1 383 ? 4.592 13.239 18.576 1.00 96.31 383 LYS A N 1
ATOM 2921 C CA . LYS A 1 383 ? 4.781 12.910 20.003 1.00 96.31 383 LYS A CA 1
ATOM 2922 C C . LYS A 1 383 ? 3.457 12.685 20.739 1.00 96.31 383 LYS A C 1
ATOM 2924 O O . LYS A 1 383 ? 3.373 11.777 21.560 1.00 96.31 383 LYS A O 1
ATOM 2929 N N . LYS A 1 384 ? 2.417 13.471 20.435 1.00 96.81 384 LYS A N 1
ATOM 2930 C CA . LYS A 1 384 ? 1.070 13.267 20.999 1.00 96.81 384 LYS A CA 1
ATOM 2931 C C . LYS A 1 384 ? 0.469 11.931 20.559 1.00 96.81 384 LYS A C 1
ATOM 2933 O O . LYS A 1 384 ? -0.086 11.229 21.398 1.00 96.81 384 LYS A O 1
ATOM 2938 N N . ILE A 1 385 ? 0.608 11.571 19.280 1.00 96.56 385 ILE A N 1
ATOM 2939 C CA . ILE A 1 385 ? 0.133 10.283 18.747 1.00 96.56 385 ILE A CA 1
ATOM 2940 C C . ILE A 1 385 ? 0.876 9.122 19.422 1.00 96.56 385 ILE A C 1
ATOM 2942 O O . ILE A 1 385 ? 0.238 8.183 19.885 1.00 96.56 385 ILE A O 1
ATOM 2946 N N . LEU A 1 386 ? 2.206 9.20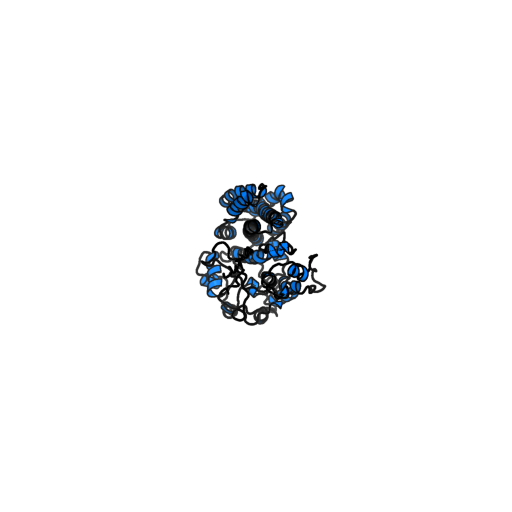8 19.539 1.00 95.75 386 LEU A N 1
ATOM 2947 C CA . LEU A 1 386 ? 3.026 8.207 20.229 1.00 95.75 386 LEU A CA 1
ATOM 2948 C C . LEU A 1 386 ? 2.567 7.988 21.673 1.00 95.75 386 LEU A C 1
ATOM 2950 O O . LEU A 1 386 ? 2.302 6.853 22.057 1.00 95.75 386 LEU A O 1
ATOM 2954 N N . ALA A 1 387 ? 2.417 9.063 22.451 1.00 95.69 387 ALA A N 1
ATOM 2955 C CA . ALA A 1 387 ? 1.972 8.967 23.839 1.00 95.69 387 ALA A CA 1
ATOM 2956 C C . ALA A 1 387 ? 0.567 8.348 23.956 1.00 95.69 387 ALA A C 1
ATOM 2958 O O . ALA A 1 387 ? 0.321 7.531 24.844 1.00 95.69 387 ALA A O 1
ATOM 2959 N N . ALA A 1 388 ? -0.343 8.698 23.040 1.00 94.94 388 ALA A N 1
ATOM 2960 C CA . ALA A 1 388 ? -1.686 8.129 23.003 1.00 94.94 388 ALA A CA 1
ATOM 2961 C C . ALA A 1 388 ? -1.663 6.621 22.692 1.00 94.94 388 ALA A C 1
ATOM 2963 O O . ALA A 1 388 ? -2.291 5.849 23.408 1.00 94.94 388 ALA A O 1
ATOM 2964 N N . LEU A 1 389 ? -0.880 6.188 21.697 1.00 92.88 389 LEU A N 1
ATOM 2965 C CA . LEU A 1 389 ? -0.699 4.769 21.355 1.00 92.88 389 LEU A CA 1
ATOM 2966 C C . LEU A 1 389 ? -0.026 3.968 22.475 1.00 92.88 389 LEU A C 1
ATOM 2968 O O . LEU A 1 389 ? -0.341 2.795 22.691 1.00 92.88 389 LEU A O 1
ATOM 2972 N N . GLU A 1 390 ? 0.927 4.576 23.184 1.00 91.06 390 GLU A N 1
ATOM 2973 C CA . GLU A 1 390 ? 1.621 3.918 24.287 1.00 91.06 390 GLU A CA 1
ATOM 2974 C C . GLU A 1 390 ? 0.671 3.625 25.455 1.00 91.06 390 GLU A C 1
ATOM 2976 O O . GLU A 1 390 ? 0.744 2.524 26.009 1.00 91.06 390 GLU A O 1
ATOM 2981 N N . GLY A 1 391 ? -0.246 4.552 25.758 1.00 90.69 391 GLY A N 1
ATOM 2982 C CA . GLY A 1 391 ? -1.252 4.431 26.819 1.00 90.69 391 GLY A CA 1
ATOM 2983 C C . GLY A 1 391 ? -2.558 3.720 26.437 1.00 90.69 391 GLY A C 1
ATOM 2984 O O . GLY A 1 391 ? -3.378 3.461 27.316 1.00 90.69 391 GLY A O 1
ATOM 2985 N N . ASP A 1 392 ? -2.778 3.396 25.161 1.00 89.38 392 ASP A N 1
ATOM 2986 C CA . ASP A 1 392 ? -4.021 2.777 24.693 1.00 89.38 392 ASP A CA 1
ATOM 2987 C C . ASP A 1 392 ? -4.047 1.260 24.973 1.00 89.38 392 ASP A C 1
ATOM 2989 O O . ASP A 1 392 ? -3.400 0.450 24.299 1.00 89.38 392 ASP A O 1
ATOM 2993 N N . ALA A 1 393 ? -4.822 0.865 25.988 1.00 86.31 393 ALA A N 1
ATOM 2994 C CA . ALA A 1 393 ? -5.002 -0.532 26.377 1.00 86.31 393 ALA A CA 1
ATOM 2995 C C . ALA A 1 393 ? -5.727 -1.368 25.307 1.00 86.31 393 ALA A C 1
ATOM 2997 O O . ALA A 1 393 ? -5.455 -2.563 25.178 1.00 86.31 393 ALA A O 1
ATOM 2998 N N . GLU A 1 394 ? -6.616 -0.756 24.520 1.00 82.31 394 GLU A N 1
ATOM 2999 C CA . GLU A 1 394 ? -7.293 -1.426 23.411 1.00 82.31 394 GLU A CA 1
ATOM 3000 C C . GLU A 1 394 ? -6.298 -1.712 22.287 1.00 82.31 394 GLU A C 1
ATOM 3002 O O . GLU A 1 394 ? -6.228 -2.845 21.816 1.00 82.31 394 GLU A O 1
ATOM 3007 N N . ALA A 1 395 ? -5.441 -0.743 21.946 1.00 78.75 395 ALA A N 1
ATOM 3008 C CA . ALA A 1 395 ? -4.355 -0.944 20.984 1.00 78.75 395 ALA A CA 1
ATOM 3009 C C . ALA A 1 395 ? -3.390 -2.047 21.439 1.00 78.75 395 ALA A C 1
ATOM 3011 O O . ALA A 1 395 ? -2.873 -2.800 20.617 1.00 78.75 395 ALA A O 1
ATOM 3012 N N . LYS A 1 396 ? -3.162 -2.167 22.752 1.00 74.38 396 LYS A N 1
ATOM 3013 C CA . LYS A 1 396 ? -2.320 -3.217 23.337 1.00 74.38 396 LYS A CA 1
ATOM 3014 C C . LYS A 1 396 ? -2.949 -4.613 23.246 1.00 74.38 396 LYS A C 1
ATOM 3016 O O . LYS A 1 396 ? -2.211 -5.576 23.086 1.00 74.38 396 LYS A O 1
ATOM 3021 N N . LYS A 1 397 ? -4.277 -4.729 23.364 1.00 74.50 397 LYS A N 1
ATOM 3022 C CA . LYS A 1 397 ? -4.997 -6.015 23.359 1.00 74.50 397 LYS A CA 1
ATOM 3023 C C . LYS A 1 397 ? -5.431 -6.441 21.953 1.00 74.50 397 LYS A C 1
ATOM 3025 O O . LYS A 1 397 ? -5.126 -7.548 21.530 1.00 74.50 397 LYS A O 1
ATOM 3030 N N . LYS A 1 398 ? -6.132 -5.566 21.227 1.00 65.19 398 LYS A N 1
ATOM 3031 C CA . LYS A 1 398 ? -6.680 -5.837 19.884 1.00 65.19 398 LYS A CA 1
ATOM 3032 C C . LYS A 1 398 ? -5.648 -5.648 18.767 1.00 65.19 398 LYS A C 1
ATOM 3034 O O . LYS A 1 398 ? -5.799 -6.216 17.696 1.00 65.19 398 LYS A O 1
ATOM 3039 N N . GLY A 1 399 ? -4.569 -4.902 19.015 1.00 55.84 399 GLY A N 1
ATOM 3040 C CA . GLY A 1 399 ? -3.451 -4.761 18.076 1.00 55.84 399 GLY A CA 1
ATOM 3041 C C . GLY A 1 399 ? -2.415 -5.886 18.146 1.00 55.84 399 GLY A C 1
ATOM 3042 O O . GLY A 1 399 ? -1.445 -5.828 17.398 1.00 55.84 399 GLY A O 1
ATOM 3043 N N . GLN A 1 400 ? -2.584 -6.877 19.031 1.00 50.62 400 GLN A N 1
ATOM 3044 C CA . GLN A 1 400 ? -1.555 -7.872 19.350 1.00 50.62 400 GLN A CA 1
ATOM 3045 C C . GLN A 1 400 ? -1.426 -8.980 18.294 1.00 50.62 400 GLN A C 1
ATOM 3047 O O . GLN A 1 400 ? -0.302 -9.335 17.949 1.00 50.62 400 GLN A O 1
ATOM 3052 N N . ARG A 1 401 ? -2.543 -9.478 17.739 1.00 55.91 401 ARG A N 1
ATOM 3053 C CA . ARG A 1 401 ? -2.522 -10.488 16.663 1.00 55.91 401 ARG A CA 1
ATOM 3054 C C . ARG A 1 401 ? -1.843 -9.934 15.406 1.00 55.91 401 ARG A C 1
ATOM 3056 O O . ARG A 1 401 ? -0.935 -10.551 14.867 1.00 55.91 401 ARG A O 1
ATOM 3063 N N . ALA A 1 402 ? -2.161 -8.686 15.057 1.00 60.62 402 ALA A N 1
ATOM 3064 C CA . ALA A 1 402 ? -1.569 -8.008 13.907 1.00 60.62 402 ALA A CA 1
ATOM 3065 C C . ALA A 1 402 ? -0.267 -7.226 14.212 1.00 60.62 402 ALA A C 1
ATOM 3067 O O . ALA A 1 402 ? 0.307 -6.594 13.329 1.00 60.62 402 ALA A O 1
ATOM 3068 N N . ARG A 1 403 ? 0.189 -7.183 15.472 1.00 80.75 403 ARG A N 1
ATOM 3069 C CA . ARG A 1 403 ? 1.327 -6.361 15.947 1.00 80.75 403 ARG A CA 1
ATOM 3070 C C . ARG A 1 403 ? 1.297 -4.885 15.498 1.00 80.75 403 ARG A C 1
ATOM 3072 O O . ARG A 1 403 ? 2.323 -4.201 15.491 1.00 80.75 403 ARG A O 1
ATOM 3079 N N . LEU A 1 404 ? 0.130 -4.361 15.104 1.00 86.69 404 LEU A N 1
ATOM 3080 C CA . LEU A 1 404 ? 0.014 -3.058 14.437 1.00 86.69 404 LEU A CA 1
ATOM 3081 C C . LEU A 1 404 ? 0.409 -1.912 15.357 1.00 86.69 404 LEU A C 1
ATOM 3083 O O . LEU A 1 404 ? 0.930 -0.900 14.887 1.00 86.69 404 LEU A O 1
ATOM 3087 N N . ARG A 1 405 ? 0.205 -2.068 16.669 1.00 89.00 405 ARG A N 1
ATOM 3088 C CA . ARG A 1 405 ? 0.685 -1.099 17.653 1.00 89.00 405 ARG A CA 1
ATOM 3089 C C . ARG A 1 405 ? 2.210 -1.055 17.658 1.00 89.00 405 ARG A C 1
ATOM 3091 O O . ARG A 1 405 ? 2.768 0.032 17.553 1.00 89.00 405 ARG A O 1
ATOM 3098 N N . GLU A 1 406 ? 2.887 -2.198 17.771 1.00 89.12 406 GLU A N 1
ATOM 3099 C CA . GLU A 1 406 ? 4.352 -2.252 17.759 1.00 89.12 406 GLU A CA 1
ATOM 3100 C C . GLU A 1 406 ? 4.916 -1.655 16.467 1.00 89.12 406 GLU A C 1
ATOM 3102 O O . GLU A 1 406 ? 5.797 -0.798 16.533 1.00 89.12 406 GLU A O 1
ATOM 3107 N N . LEU A 1 407 ? 4.372 -2.048 15.312 1.00 90.19 407 LEU A N 1
ATOM 3108 C CA . LEU A 1 407 ? 4.807 -1.547 14.005 1.00 90.19 407 LEU A CA 1
ATOM 3109 C C . LEU A 1 407 ? 4.570 -0.035 13.865 1.00 90.19 407 LEU A C 1
ATOM 3111 O O . LEU A 1 407 ? 5.472 0.704 13.467 1.00 90.19 407 LEU A O 1
ATOM 3115 N N . SER A 1 408 ? 3.413 0.459 14.319 1.00 91.00 408 SER A N 1
ATOM 3116 C CA . SER A 1 408 ? 3.113 1.898 14.363 1.00 91.00 408 SER A CA 1
ATOM 3117 C C . SER A 1 408 ? 4.108 2.670 15.230 1.00 91.00 408 SER A C 1
ATOM 3119 O O . SER A 1 408 ? 4.566 3.748 14.850 1.00 91.00 408 SER A O 1
ATOM 3121 N N . LEU A 1 409 ? 4.481 2.123 16.393 1.00 91.88 409 LEU A N 1
ATOM 3122 C CA . LEU A 1 409 ? 5.485 2.736 17.261 1.00 91.88 409 LEU A CA 1
ATOM 3123 C C . LEU A 1 409 ? 6.860 2.769 16.586 1.00 91.88 409 LEU A C 1
ATOM 3125 O O . LEU A 1 409 ? 7.556 3.775 16.715 1.00 91.88 409 LEU A O 1
ATOM 3129 N N . VAL A 1 410 ? 7.252 1.715 15.859 1.00 91.62 410 VAL A N 1
ATOM 3130 C CA . VAL A 1 410 ? 8.506 1.701 15.087 1.00 91.62 410 VAL A CA 1
ATOM 3131 C C . VAL A 1 410 ? 8.499 2.811 14.041 1.00 91.62 410 VAL A C 1
ATOM 3133 O O . VAL A 1 410 ? 9.456 3.585 13.998 1.00 91.62 410 VAL A O 1
ATOM 3136 N N . ALA A 1 411 ? 7.433 2.930 13.247 1.00 91.00 411 ALA A N 1
ATOM 3137 C CA . ALA A 1 411 ? 7.315 3.953 12.210 1.00 91.00 411 ALA A CA 1
ATOM 3138 C C . ALA A 1 411 ? 7.396 5.372 12.791 1.00 91.00 411 ALA A C 1
ATOM 3140 O O . ALA A 1 411 ? 8.229 6.186 12.385 1.00 91.00 411 ALA A O 1
ATOM 3141 N N . LEU A 1 412 ? 6.586 5.664 13.809 1.00 93.00 412 LEU A N 1
ATOM 3142 C CA . LEU A 1 412 ? 6.487 7.002 14.390 1.00 93.00 412 LEU A CA 1
ATOM 3143 C C . LEU A 1 412 ? 7.753 7.422 15.156 1.00 93.00 412 LEU A C 1
ATOM 3145 O O . LEU A 1 412 ? 8.115 8.597 15.130 1.00 93.00 412 LEU A O 1
ATOM 3149 N N . LYS A 1 413 ? 8.483 6.481 15.777 1.00 93.88 413 LYS A N 1
ATOM 3150 C CA . LYS A 1 413 ? 9.772 6.753 16.452 1.00 93.88 413 LYS A CA 1
ATOM 3151 C C . LYS A 1 413 ? 10.913 7.094 15.483 1.00 93.88 413 LYS A C 1
ATOM 3153 O O . LYS A 1 413 ? 11.978 7.510 15.933 1.00 93.88 413 LYS A O 1
ATOM 3158 N N . ARG A 1 414 ? 10.719 6.935 14.165 1.00 90.06 414 ARG A N 1
ATOM 3159 C CA . ARG A 1 414 ? 11.696 7.349 13.138 1.00 90.06 414 ARG A CA 1
ATOM 3160 C C . ARG A 1 414 ? 11.626 8.830 12.788 1.00 90.06 414 ARG A C 1
ATOM 3162 O O . ARG A 1 414 ? 12.553 9.319 12.141 1.00 90.06 414 ARG A O 1
ATOM 3169 N N . VAL A 1 415 ? 10.573 9.534 13.201 1.00 87.19 415 VAL A N 1
ATOM 3170 C CA . VAL A 1 415 ? 10.503 10.992 13.064 1.00 87.19 415 VAL A CA 1
ATOM 3171 C C . VAL A 1 415 ? 11.562 11.620 13.967 1.00 87.19 415 VAL A C 1
ATOM 3173 O O . VAL A 1 415 ? 11.583 11.356 15.170 1.00 87.19 415 VAL A O 1
ATOM 3176 N N . LYS A 1 416 ? 12.455 12.413 13.370 1.00 71.44 416 LYS A N 1
ATOM 3177 C CA . LYS A 1 416 ? 13.559 13.088 14.065 1.00 71.44 416 LYS A CA 1
ATOM 3178 C C . LYS A 1 416 ? 13.186 14.496 14.495 1.00 71.44 416 LYS A C 1
ATOM 3180 O O . LYS A 1 416 ? 12.539 15.195 13.683 1.00 71.44 416 LYS A O 1
#

Foldseek 3Di:
DDDDDDDDDDDDDDDPPPPPPVDDPLPQDADDFLAAAAALVLLCVQQCPFDPPDDPQRPPRSRLSVQCCPQFCQQCLLVQQVVNFDPPVDDGDPDPDGNALLQVLFPPFPDPGLSGTLLNLLQFFQWPDPPADDVPPPPPDPRTHHCDVVRYNNHDRSSGCHPCSQFFRQRQCVVVVPDPPPDLVVLQVQLVDPQPNSSQRSCRNRRRTRPCLPLLSVLLSVCSNQQQRDLSSVSSVNDRNLADFQLVVCVSRDPSDNDQCPPDCDPSRLCHHLCVLVLSRQLNLVNQLLSLLVVLLNCLPDPSVVCNVSSLLSNLLSCLLNLLVCVPFPVVLSVQLVVLNVQLVPDPDSNPSNNVSSVSNSPPDSVVSSSSSNTPDDLVSLVSSLVCLVPRPCNVPSNVVRVSSVVSNVSSVSRD

Radius of gyration: 24.92 Å; chains: 1; bounding box: 99×81×60 Å

Secondary structure (DSSP, 8-state):
----------------------------PPPPPSS-B--HHHHHHHHSS--TT--TTSS--S-HHHHHHHH-TTTTTGGGGGT----TTSPPP--SS-HHHHHHH-TT--SSSGGG-HHHHHHHS--B---S--TT--TT----B---TTTBSS--GGG-S-HHHHH--GGGTHHHHTSTT--HHHHHHHH--SSHHHHHHHHHHHH----TTSHHHHHHHHHHHHT---HHHHHTT--------HHHHHHHS---S--GGGSPPBTTBTT-STTHHHHHHHHHHHHHHHHHHHHHHHHTTSS-GGGHHHHHHHHHHHHHHHHHHHHHH-HHHHHHHHHHHHHHHT-S-IIIIIHHHHHHHS---HHHHHHHHT----HHHHHHHHHHHHH-HHHHHHTTTTTHHHHHHHHHTT--

pLDDT: mean 75.89, std 18.37, range [26.88, 96.81]